Protein AF-A0A961A434-F1 (afdb_monomer_lite)

Radius of gyration: 31.8 Å; chains: 1; bounding box: 90×75×73 Å

Sequence (518 aa):
MNCKSRAICPYCRDNQSNSRDHIFPQFLCGKKTIATCDKCNNTFGSTFESEVASAFLPLIVFLSQSGYNHCKDLLYKHAFKVEESGIAYDLSTNMYAYPTKPYVERTKDHVKIVAANRKQARSIINNLESGVTHELQKHHLLAIASQPSLNSYSFTVGKSIRQLAIKMCIGMLANSDLSVISTSNTFTNELFNQAETSSVRQILEPVSALEFLLSPLSHFIYIEGNKKERRCFGIVGFFGGVISLYVPISYQFRKADFAILGELNLVTKTESFDSIIPLKLDEWQKEQPMEKMFEFTKKWGPRINSKVEQAFGASVLNLGINEPKHNEPISVPLVWSEYSVEFNVRLSLKLTGVIPPRIDVPLALQDWSIRNTKSKEQVHFIDDLVLQVNTVIPEYEKHKSYTFHPFRDSTEIELQVFSEHWLSISELEFSFTINKNKYLAFIIFQNPNSDMKLDGEMILEFILNNSIVIPAKRDPTWQQVSDDYVESLTGPVLEVEFSEMLPENLIISSITPLNHPT

pLDDT: mean 77.43, std 15.34, range [33.78, 98.5]

Secondary structure (DSSP, 8-state):
---PPPPBPTTTSSSB--EEEESS-GGGT---EEEE-HHHHHHHHTTHHHHHHHHHHHHHHHHGGGT---SS--EEEEEEE-TTT--EEEEETTS-EEESS-EEEE-SS-EEEE-SSHHHHHHHHHHHHTT--------------S----TT------HHHHHHHHHHHHHHHHHTT-GGG---HHHHHHHTT--SS---EEE-S--HHHHTTS-SSEEEEEEEEETTTTEEEEEEEETTTTEEEEEEEESS--S--EEEEEEEETTT--EEEEEE----PPP---PPPHHHHHHHHHHHHHHHHHHHHHHH----------S--S-PEEEEEEEEEEEEEEEEEEEEEE--SS--S-----SSGGG--EEETTT--B--HHHHHHHHHHHHGGG--TT-EEEE-TTTT---EEEEEETTEEEEEEEEEEEEEEEEEEEEEEEEEE-S-TT----HHHHHHHHHHTT----SS--TTSEEE-HHHHHT--S--EEEEE----GGG-EEEEEEE-----

Structure (mmCIF, N/CA/C/O backbone):
data_AF-A0A961A434-F1
#
_entry.id   AF-A0A961A434-F1
#
loop_
_atom_site.group_PDB
_atom_site.id
_atom_site.type_symbol
_atom_site.label_atom_id
_atom_site.label_alt_id
_atom_site.label_comp_id
_atom_site.label_asym_id
_atom_site.label_entity_id
_atom_site.label_seq_id
_atom_site.pdbx_PDB_ins_code
_atom_site.Cartn_x
_atom_site.Cartn_y
_atom_site.Cartn_z
_atom_site.occupancy
_atom_site.B_iso_or_equiv
_atom_site.auth_seq_id
_atom_site.auth_comp_id
_atom_site.auth_asym_id
_atom_site.auth_atom_id
_atom_site.pdbx_PDB_model_num
ATOM 1 N N . MET A 1 1 ? 23.917 -34.478 -8.166 1.00 37.62 1 MET A N 1
ATOM 2 C CA . MET A 1 1 ? 23.539 -33.273 -7.395 1.00 37.62 1 MET A CA 1
ATOM 3 C C . MET A 1 1 ? 24.290 -32.092 -7.991 1.00 37.62 1 MET A C 1
ATOM 5 O O . MET A 1 1 ? 25.481 -31.972 -7.757 1.00 37.62 1 MET A O 1
ATOM 9 N N . ASN A 1 2 ? 23.638 -31.288 -8.836 1.00 33.78 2 ASN A N 1
ATOM 10 C CA . ASN A 1 2 ? 24.269 -30.132 -9.481 1.00 33.78 2 ASN A CA 1
ATOM 11 C C . ASN A 1 2 ? 24.094 -28.894 -8.595 1.00 33.78 2 ASN A C 1
ATOM 13 O O . ASN A 1 2 ? 22.967 -28.435 -8.405 1.00 33.78 2 ASN A O 1
ATOM 17 N N . CYS A 1 3 ? 25.201 -28.354 -8.081 1.00 35.56 3 CYS A N 1
ATOM 18 C CA . CYS A 1 3 ? 25.262 -27.025 -7.471 1.00 35.56 3 CYS A CA 1
ATOM 19 C C . CYS A 1 3 ? 24.929 -25.961 -8.529 1.00 35.56 3 CYS A C 1
ATOM 21 O O . CYS A 1 3 ? 25.819 -25.413 -9.172 1.00 35.56 3 CYS A O 1
ATOM 23 N N . LYS A 1 4 ? 23.640 -25.664 -8.730 1.00 46.06 4 LYS A N 1
ATOM 24 C CA . LYS A 1 4 ? 23.237 -24.387 -9.330 1.00 46.06 4 LYS A CA 1
ATOM 25 C C . LYS A 1 4 ? 23.592 -23.301 -8.318 1.00 46.06 4 LYS A C 1
ATOM 27 O O . LYS A 1 4 ? 23.099 -23.349 -7.190 1.00 46.06 4 LYS A O 1
ATOM 32 N N . SER A 1 5 ? 24.453 -22.358 -8.693 1.00 47.84 5 SER A N 1
ATOM 33 C CA . SER A 1 5 ? 24.672 -21.144 -7.907 1.00 47.84 5 SER A CA 1
ATOM 34 C C . SER A 1 5 ? 23.309 -20.505 -7.618 1.00 47.84 5 SER A C 1
ATOM 36 O O . SER A 1 5 ? 22.525 -20.236 -8.530 1.00 47.84 5 SER A O 1
ATOM 38 N N . ARG A 1 6 ? 22.961 -20.354 -6.337 1.00 67.88 6 ARG A N 1
ATOM 39 C CA . ARG A 1 6 ? 21.698 -19.720 -5.945 1.00 67.88 6 ARG A CA 1
ATOM 40 C C . ARG A 1 6 ? 21.792 -18.238 -6.294 1.00 67.88 6 ARG A C 1
ATOM 42 O O . ARG A 1 6 ? 22.680 -17.554 -5.795 1.00 67.88 6 ARG A O 1
ATOM 49 N N . ALA A 1 7 ? 20.898 -17.761 -7.159 1.00 83.69 7 ALA A N 1
ATOM 50 C CA . ALA A 1 7 ? 20.806 -16.347 -7.508 1.00 83.69 7 ALA A CA 1
ATOM 51 C C . ALA A 1 7 ? 20.571 -15.493 -6.251 1.00 83.69 7 ALA A C 1
ATOM 53 O O . ALA A 1 7 ? 19.930 -15.939 -5.297 1.00 83.69 7 ALA A O 1
ATOM 54 N N . ILE A 1 8 ? 21.080 -14.265 -6.244 1.00 89.88 8 ILE A N 1
ATOM 55 C CA . ILE A 1 8 ? 20.869 -13.314 -5.148 1.00 89.88 8 ILE A CA 1
ATOM 56 C C . ILE A 1 8 ? 19.399 -12.861 -5.141 1.00 89.88 8 ILE A C 1
ATOM 58 O O . ILE A 1 8 ? 18.807 -12.659 -6.201 1.00 89.88 8 ILE A O 1
ATOM 62 N N . CYS A 1 9 ? 18.804 -12.721 -3.954 1.00 92.19 9 CYS A N 1
ATOM 63 C CA . CYS A 1 9 ? 17.423 -12.275 -3.775 1.00 92.19 9 CYS A CA 1
ATOM 64 C C . CYS A 1 9 ? 17.216 -10.879 -4.394 1.00 92.19 9 CYS A C 1
ATOM 66 O O . CYS A 1 9 ? 17.933 -9.949 -4.019 1.00 92.19 9 CYS A O 1
ATOM 68 N N . PRO A 1 10 ? 16.224 -10.681 -5.283 1.00 91.56 10 PRO A N 1
ATOM 69 C CA . PRO A 1 10 ? 16.037 -9.405 -5.971 1.00 91.56 10 PRO A CA 1
ATOM 70 C C . PRO A 1 10 ? 15.545 -8.276 -5.055 1.00 91.56 10 PRO A C 1
ATOM 72 O O . PRO A 1 10 ? 15.727 -7.113 -5.402 1.00 91.56 10 PRO A O 1
ATOM 75 N N . TYR A 1 11 ? 14.956 -8.605 -3.897 1.00 91.94 11 TYR A N 1
ATOM 76 C CA . TYR A 1 11 ? 14.432 -7.622 -2.945 1.00 91.94 11 TYR A CA 1
ATOM 77 C C . TYR A 1 11 ? 15.516 -7.008 -2.058 1.00 91.94 11 TYR A C 1
ATOM 79 O O . TYR A 1 11 ? 15.697 -5.798 -2.068 1.00 91.94 11 TYR A O 1
ATOM 87 N N . CYS A 1 12 ? 16.237 -7.831 -1.287 1.00 90.31 12 CYS A N 1
ATOM 88 C CA . CYS A 1 12 ? 17.273 -7.333 -0.374 1.00 90.31 12 CYS A CA 1
ATOM 89 C C . CYS A 1 12 ? 18.659 -7.268 -1.002 1.00 90.31 12 CYS A C 1
ATOM 91 O O . CYS A 1 12 ? 19.503 -6.556 -0.491 1.00 90.31 12 CYS A O 1
ATOM 93 N N . ARG A 1 13 ? 18.917 -8.026 -2.075 1.00 88.62 13 ARG A N 1
ATOM 94 C CA . ARG A 1 13 ? 20.224 -8.113 -2.748 1.00 88.62 13 ARG A CA 1
ATOM 95 C C . ARG A 1 13 ? 21.393 -8.625 -1.897 1.00 88.62 13 ARG A C 1
ATOM 97 O O . ARG A 1 13 ? 22.500 -8.735 -2.407 1.00 88.62 13 ARG A O 1
ATOM 104 N N . ASP A 1 14 ? 21.119 -9.048 -0.667 1.00 88.31 14 ASP A N 1
ATOM 105 C CA . ASP A 1 14 ? 22.146 -9.530 0.261 1.00 88.31 14 ASP A CA 1
ATOM 106 C C . ASP A 1 14 ? 22.143 -11.054 0.411 1.00 88.31 14 ASP A C 1
ATOM 108 O O . ASP A 1 14 ? 23.178 -11.689 0.595 1.00 88.31 14 ASP A O 1
ATOM 112 N N . ASN A 1 15 ? 20.959 -11.667 0.346 1.00 90.50 15 ASN A N 1
ATOM 113 C CA . ASN A 1 15 ? 20.774 -13.074 0.691 1.00 90.50 15 ASN A CA 1
ATOM 114 C C . ASN A 1 15 ? 20.600 -13.951 -0.549 1.00 90.50 15 ASN A C 1
ATOM 116 O O . ASN A 1 15 ? 20.040 -13.525 -1.559 1.00 90.50 15 ASN A O 1
ATOM 120 N N . GLN A 1 16 ? 21.013 -15.215 -0.451 1.00 93.25 16 GLN A N 1
ATOM 121 C CA . GLN A 1 16 ? 20.756 -16.204 -1.497 1.00 93.25 16 GLN A CA 1
ATOM 122 C C . GLN A 1 16 ? 19.262 -16.510 -1.619 1.00 93.25 16 GLN A C 1
ATOM 124 O O . GLN A 1 16 ? 18.545 -16.597 -0.622 1.00 93.25 16 GLN A O 1
ATOM 129 N N . SER A 1 17 ? 18.810 -16.740 -2.849 1.00 92.69 17 SER A N 1
ATOM 130 C CA . SER A 1 17 ? 17.437 -17.150 -3.114 1.00 92.69 17 SER A CA 1
ATOM 131 C C . SER A 1 17 ? 17.243 -18.623 -2.764 1.00 92.69 17 SER A C 1
ATOM 133 O O . SER A 1 17 ? 17.755 -19.515 -3.446 1.00 92.69 17 SER A O 1
ATOM 135 N N . ASN A 1 18 ? 16.523 -18.874 -1.677 1.00 94.12 18 ASN A N 1
ATOM 136 C CA . ASN A 1 18 ? 16.177 -20.199 -1.163 1.00 94.12 18 ASN A CA 1
ATOM 137 C C . ASN A 1 18 ? 14.655 -20.415 -1.021 1.00 94.12 18 ASN A C 1
ATOM 139 O O . ASN A 1 18 ? 14.234 -21.513 -0.671 1.00 94.12 18 ASN A O 1
ATOM 143 N N . SER A 1 19 ? 13.863 -19.402 -1.373 1.00 95.31 19 SER A N 1
ATOM 144 C CA . SER A 1 19 ? 12.404 -19.350 -1.343 1.00 95.31 19 SER A CA 1
ATOM 145 C C . SER A 1 19 ? 11.829 -19.006 -2.716 1.00 95.31 19 SER A C 1
ATOM 147 O O . SER A 1 19 ? 12.558 -18.730 -3.678 1.00 95.31 19 SER A O 1
ATOM 149 N N . ARG A 1 20 ? 10.498 -19.002 -2.804 1.00 95.94 20 ARG A N 1
ATOM 150 C CA . ARG A 1 20 ? 9.764 -18.470 -3.953 1.00 95.94 20 ARG A CA 1
ATOM 151 C C . ARG A 1 20 ? 8.654 -17.554 -3.476 1.00 95.94 20 ARG A C 1
ATOM 153 O O . ARG A 1 20 ? 7.864 -17.947 -2.623 1.00 95.94 20 ARG A O 1
ATOM 160 N N . ASP A 1 21 ? 8.583 -16.379 -4.076 1.00 97.06 21 ASP A N 1
ATOM 161 C CA . ASP A 1 21 ? 7.563 -15.378 -3.783 1.00 97.06 21 ASP A CA 1
ATOM 162 C C . ASP A 1 21 ? 6.763 -15.058 -5.049 1.00 97.06 21 ASP A C 1
ATOM 164 O O . ASP A 1 21 ? 7.298 -15.137 -6.158 1.00 97.06 21 ASP A O 1
ATOM 168 N N . HIS A 1 22 ? 5.480 -14.741 -4.899 1.00 98.06 22 HIS A N 1
ATOM 169 C CA . HIS A 1 22 ? 4.582 -14.486 -6.020 1.00 98.06 22 HIS A CA 1
ATOM 170 C C . HIS A 1 22 ? 4.715 -13.041 -6.518 1.00 98.06 22 HIS A C 1
ATOM 172 O O . HIS A 1 22 ? 4.769 -12.107 -5.714 1.00 98.06 22 HIS A O 1
ATOM 178 N N . ILE A 1 23 ? 4.734 -12.855 -7.844 1.00 97.44 23 ILE A N 1
ATOM 179 C CA . ILE A 1 23 ? 4.788 -11.521 -8.467 1.00 97.44 23 ILE A CA 1
ATOM 180 C C . ILE A 1 23 ? 3.492 -10.773 -8.158 1.00 97.44 23 ILE A C 1
ATOM 182 O O . ILE A 1 23 ? 3.529 -9.739 -7.501 1.00 97.44 23 ILE A O 1
ATOM 186 N N . PHE A 1 24 ? 2.352 -11.338 -8.563 1.00 98.31 24 PHE A N 1
ATOM 187 C CA . PHE A 1 24 ? 1.058 -10.982 -7.995 1.00 98.31 24 PHE A CA 1
ATOM 188 C C . PHE A 1 24 ? 0.881 -11.760 -6.689 1.00 98.31 24 PHE A C 1
ATOM 190 O O . PHE A 1 24 ? 0.978 -12.985 -6.716 1.00 98.31 24 PHE A O 1
ATOM 197 N N . PRO A 1 25 ? 0.630 -11.108 -5.545 1.00 97.12 25 PRO A N 1
ATOM 198 C CA . PRO A 1 25 ? 0.437 -11.800 -4.277 1.00 97.12 25 PRO A CA 1
ATOM 199 C C . PRO A 1 25 ? -0.603 -12.920 -4.348 1.00 97.12 25 PRO A C 1
ATOM 201 O O . PRO A 1 25 ? -1.624 -12.814 -5.032 1.00 97.12 25 PRO A O 1
ATOM 204 N N . GLN A 1 26 ? -0.392 -13.985 -3.573 1.00 95.25 26 GLN A N 1
ATOM 205 C CA . GLN A 1 26 ? -1.290 -15.142 -3.591 1.00 95.25 26 GLN A CA 1
ATOM 206 C C . GLN A 1 26 ? -2.725 -14.780 -3.162 1.00 95.25 26 GLN A C 1
ATOM 208 O O . GLN A 1 26 ? -3.678 -15.389 -3.643 1.00 95.25 26 GLN A O 1
ATOM 213 N N . PHE A 1 27 ? -2.899 -13.785 -2.282 1.00 94.75 27 PHE A N 1
ATOM 214 C CA . PHE A 1 27 ? -4.226 -13.305 -1.872 1.00 94.75 27 PHE A CA 1
ATOM 215 C C . PHE A 1 27 ? -4.978 -12.568 -2.993 1.00 94.75 27 PHE A C 1
ATOM 217 O O . PHE A 1 27 ? -6.188 -12.410 -2.901 1.00 94.75 27 PHE A O 1
ATOM 224 N N . LEU A 1 28 ? -4.289 -12.152 -4.062 1.00 95.88 28 LEU A N 1
ATOM 225 C CA . LEU A 1 28 ? -4.905 -11.649 -5.295 1.00 95.88 28 LEU A CA 1
ATOM 226 C C . LEU A 1 28 ? -5.168 -12.763 -6.315 1.00 95.88 28 LEU A C 1
ATOM 228 O O . LEU A 1 28 ? -5.638 -12.479 -7.409 1.00 95.88 28 LEU A O 1
ATOM 232 N N . CYS A 1 29 ? -4.885 -14.022 -5.963 1.00 95.88 29 CYS A N 1
ATOM 233 C CA . CYS A 1 29 ? -4.896 -15.196 -6.840 1.00 95.88 29 CYS A CA 1
ATOM 234 C C . CYS A 1 29 ? -3.706 -15.334 -7.786 1.00 95.88 29 CYS A C 1
ATOM 236 O O . CYS A 1 29 ? -3.794 -16.087 -8.762 1.00 95.88 29 CYS A O 1
ATOM 238 N N . GLY A 1 30 ? -2.591 -14.672 -7.475 1.00 97.25 30 GLY A N 1
ATOM 239 C CA . GLY A 1 30 ? -1.387 -14.826 -8.269 1.00 97.25 30 GLY A CA 1
ATOM 240 C C . GLY A 1 30 ? -0.755 -16.217 -8.159 1.00 97.25 30 GLY A C 1
ATOM 241 O O . GLY A 1 30 ? -0.869 -16.890 -7.129 1.00 97.25 30 GLY A O 1
ATOM 242 N N . LYS A 1 31 ? -0.098 -16.666 -9.233 1.00 97.19 31 LYS A N 1
ATOM 243 C CA . LYS A 1 31 ? 0.483 -18.017 -9.375 1.00 97.19 31 LYS A CA 1
ATOM 244 C C . LYS A 1 31 ? 1.958 -17.982 -9.754 1.00 97.19 31 LYS A C 1
ATOM 246 O O . LYS A 1 31 ? 2.723 -18.846 -9.322 1.00 97.19 31 LYS A O 1
ATOM 251 N N . LYS A 1 32 ? 2.377 -17.021 -10.573 1.00 97.81 32 LYS A N 1
ATOM 252 C CA . LYS A 1 32 ? 3.754 -16.894 -11.038 1.00 97.81 32 LYS A CA 1
ATOM 253 C C . LYS A 1 32 ? 4.648 -16.428 -9.899 1.00 97.81 32 LYS A C 1
ATOM 255 O O . LYS A 1 32 ? 4.408 -15.397 -9.273 1.00 97.81 32 LYS A O 1
ATOM 260 N N . THR A 1 33 ? 5.721 -17.181 -9.678 1.00 97.44 33 THR A N 1
ATOM 261 C CA . THR A 1 33 ? 6.705 -16.896 -8.634 1.00 97.44 33 THR A CA 1
ATOM 262 C C . THR A 1 33 ? 8.081 -16.569 -9.195 1.00 97.44 33 THR A C 1
ATOM 264 O O . THR A 1 33 ? 8.478 -17.132 -10.217 1.00 97.44 33 THR A O 1
ATOM 267 N N . ILE A 1 34 ? 8.844 -15.777 -8.450 1.00 95.38 34 ILE A N 1
ATOM 268 C CA . ILE A 1 34 ? 10.279 -15.540 -8.642 1.00 95.38 34 ILE A CA 1
ATOM 269 C C . ILE A 1 34 ? 11.091 -16.137 -7.486 1.00 95.38 34 ILE A C 1
ATOM 271 O O . ILE A 1 34 ? 10.560 -16.392 -6.405 1.00 95.38 34 ILE A O 1
ATOM 275 N N . ALA A 1 35 ? 12.383 -16.380 -7.712 1.00 95.12 35 ALA A N 1
ATOM 276 C CA . ALA A 1 35 ? 13.293 -16.858 -6.672 1.00 95.12 35 ALA A CA 1
ATOM 277 C C . ALA A 1 35 ? 13.680 -15.710 -5.724 1.00 95.12 35 ALA A C 1
ATOM 279 O O . ALA A 1 35 ? 14.086 -14.640 -6.178 1.00 95.12 35 ALA A O 1
ATOM 280 N N . THR A 1 36 ? 13.545 -15.929 -4.415 1.00 94.62 36 THR A N 1
ATOM 281 C CA . THR A 1 36 ? 13.765 -14.915 -3.365 1.00 94.62 36 THR A CA 1
ATOM 282 C C . THR A 1 36 ? 14.354 -15.561 -2.114 1.00 94.62 36 THR A C 1
ATOM 284 O O . THR A 1 36 ? 14.464 -16.785 -2.048 1.00 94.62 36 THR A O 1
ATOM 287 N N . CYS A 1 37 ? 14.784 -14.783 -1.119 1.00 95.69 37 CYS A N 1
ATOM 288 C CA . CYS A 1 37 ? 15.187 -15.352 0.170 1.00 95.69 37 CYS A CA 1
ATOM 289 C C . CYS A 1 37 ? 13.987 -15.513 1.117 1.00 95.69 37 CYS A C 1
ATOM 291 O O . CYS A 1 37 ? 13.054 -14.707 1.090 1.00 95.69 37 CYS A O 1
ATOM 293 N N . ASP A 1 38 ? 14.044 -16.518 1.996 1.00 95.94 38 ASP A N 1
ATOM 294 C CA . ASP A 1 38 ? 12.977 -16.809 2.967 1.00 95.94 38 ASP A CA 1
ATOM 295 C C . ASP A 1 38 ? 12.696 -15.621 3.889 1.00 95.94 38 ASP A C 1
ATOM 297 O O . ASP A 1 38 ? 11.545 -15.359 4.221 1.00 95.94 38 ASP A O 1
ATOM 301 N N . LYS A 1 39 ? 13.739 -14.868 4.273 1.00 95.56 39 LYS A N 1
ATOM 302 C CA . LYS A 1 39 ? 13.598 -13.689 5.137 1.00 95.56 39 LYS A CA 1
ATOM 303 C C . LYS A 1 39 ? 12.648 -12.663 4.518 1.00 95.56 39 LYS A C 1
ATOM 305 O O . LYS A 1 39 ? 11.687 -12.276 5.166 1.00 95.56 39 LYS A O 1
ATOM 310 N N . CYS A 1 40 ? 12.890 -12.249 3.272 1.00 95.19 40 CYS A N 1
ATOM 311 C CA . CYS A 1 40 ? 12.034 -11.270 2.598 1.00 95.19 40 CYS A CA 1
ATOM 312 C C . CYS A 1 40 ? 10.620 -11.813 2.392 1.00 95.19 40 CYS A C 1
ATOM 314 O O . CYS A 1 40 ? 9.665 -11.131 2.744 1.00 95.19 40 CYS A O 1
ATOM 316 N N . ASN A 1 41 ? 10.500 -13.046 1.887 1.00 95.88 41 ASN A N 1
ATOM 317 C CA . ASN A 1 41 ? 9.207 -13.679 1.622 1.00 95.88 41 ASN A CA 1
ATOM 318 C C . ASN A 1 41 ? 8.328 -13.725 2.887 1.00 95.88 41 ASN A C 1
ATOM 320 O O . ASN A 1 41 ? 7.194 -13.251 2.889 1.00 95.88 41 ASN A O 1
ATOM 324 N N . ASN A 1 42 ? 8.892 -14.205 4.000 1.00 94.69 42 ASN A N 1
ATOM 325 C CA . ASN A 1 42 ? 8.178 -14.293 5.271 1.00 94.69 42 ASN A CA 1
ATOM 326 C C . ASN A 1 42 ? 7.837 -12.911 5.835 1.00 94.69 42 ASN A C 1
ATOM 328 O O . ASN A 1 42 ? 6.703 -12.699 6.258 1.00 94.69 42 ASN A O 1
ATOM 332 N N . THR A 1 43 ? 8.789 -11.969 5.826 1.00 95.12 43 THR A N 1
ATOM 333 C CA . THR A 1 43 ? 8.556 -10.611 6.335 1.00 95.12 43 THR A CA 1
ATOM 334 C C . THR A 1 43 ? 7.445 -9.911 5.563 1.00 95.12 43 THR A C 1
ATOM 336 O O . THR A 1 43 ? 6.577 -9.311 6.186 1.00 95.12 43 THR A O 1
ATOM 339 N N . PHE A 1 44 ? 7.429 -9.987 4.232 1.00 95.81 44 PHE A N 1
ATOM 340 C CA . PHE A 1 44 ? 6.401 -9.324 3.423 1.00 95.81 44 PHE A CA 1
ATOM 341 C C . PHE A 1 44 ? 5.018 -9.916 3.691 1.00 95.81 44 PHE A C 1
ATOM 343 O O . PHE A 1 44 ? 4.082 -9.171 3.991 1.00 95.81 44 PHE A O 1
ATOM 350 N N . GLY A 1 45 ? 4.923 -11.250 3.697 1.00 92.38 45 GLY A N 1
ATOM 351 C CA . GLY A 1 45 ? 3.690 -11.974 3.999 1.00 92.38 45 GLY A CA 1
ATOM 352 C C . GLY A 1 45 ? 3.108 -11.643 5.378 1.00 92.38 45 GLY A C 1
ATOM 353 O O . GLY A 1 45 ? 1.898 -11.474 5.505 1.00 92.38 45 GLY A O 1
ATOM 354 N N . SER A 1 46 ? 3.954 -11.512 6.408 1.00 92.44 46 SER A N 1
ATOM 355 C CA . SER A 1 46 ? 3.526 -11.212 7.784 1.00 92.44 46 SER A CA 1
ATOM 356 C C . SER A 1 46 ? 3.360 -9.721 8.093 1.00 92.44 46 SER A C 1
ATOM 358 O O . SER A 1 46 ? 3.034 -9.384 9.228 1.00 92.44 46 SER A O 1
ATOM 360 N N . THR A 1 47 ? 3.651 -8.830 7.142 1.00 93.50 47 THR A N 1
ATOM 361 C CA . THR A 1 47 ? 3.547 -7.374 7.324 1.00 93.50 47 THR A CA 1
ATOM 362 C C . THR A 1 47 ? 2.569 -6.792 6.307 1.00 93.50 47 THR A C 1
ATOM 364 O O . THR A 1 47 ? 1.372 -7.087 6.368 1.00 93.50 47 THR A O 1
ATOM 367 N N . PHE A 1 48 ? 3.056 -6.011 5.342 1.00 94.56 48 PHE A N 1
ATOM 368 C CA . PHE A 1 48 ? 2.223 -5.217 4.452 1.00 94.56 48 PHE A CA 1
ATOM 369 C C . PHE A 1 48 ? 1.302 -6.059 3.561 1.00 94.56 48 PHE A C 1
ATOM 371 O O . PHE A 1 48 ? 0.215 -5.595 3.230 1.00 94.56 48 PHE A O 1
ATOM 378 N N . GLU A 1 49 ? 1.666 -7.293 3.185 1.00 96.31 49 GLU A N 1
ATOM 379 C CA . GLU A 1 49 ? 0.756 -8.131 2.392 1.00 96.31 49 GLU A CA 1
ATOM 380 C C . GLU A 1 49 ? -0.478 -8.546 3.189 1.00 96.31 49 GLU A C 1
ATOM 382 O O . GLU A 1 49 ? -1.582 -8.521 2.649 1.00 96.31 49 GLU A O 1
ATOM 387 N N . SER A 1 50 ? -0.313 -8.890 4.470 1.00 94.06 50 SER A N 1
ATOM 388 C CA . SER A 1 50 ? -1.439 -9.258 5.334 1.00 94.06 50 SER A CA 1
ATOM 389 C C . SER A 1 50 ? -2.380 -8.075 5.587 1.00 94.06 50 SER A C 1
ATOM 391 O O . SER A 1 50 ? -3.604 -8.238 5.583 1.00 94.06 50 SER A O 1
ATOM 393 N N . GLU A 1 51 ? -1.819 -6.871 5.727 1.00 93.88 51 GLU A N 1
ATOM 394 C CA . GLU A 1 51 ? -2.579 -5.629 5.873 1.00 93.88 51 GLU A CA 1
ATOM 395 C C . GLU A 1 51 ? -3.358 -5.299 4.597 1.00 93.88 51 GLU A C 1
ATOM 397 O O . GLU A 1 51 ? -4.562 -5.048 4.663 1.00 93.88 51 GLU A O 1
ATOM 402 N N . VAL A 1 52 ? -2.719 -5.367 3.422 1.00 95.12 52 VAL A N 1
ATOM 403 C CA . VAL A 1 52 ? -3.404 -5.104 2.145 1.00 95.12 52 VAL A CA 1
ATOM 404 C C . VAL A 1 52 ? -4.451 -6.177 1.847 1.00 95.12 52 VAL A C 1
ATOM 406 O O . VAL A 1 52 ? -5.551 -5.843 1.410 1.00 95.12 52 VAL A O 1
ATOM 409 N N . ALA A 1 53 ? -4.166 -7.451 2.132 1.00 94.81 53 ALA A N 1
ATOM 410 C CA . ALA A 1 53 ? -5.144 -8.528 1.998 1.00 94.81 53 ALA A CA 1
ATOM 411 C C . ALA A 1 53 ? -6.387 -8.269 2.862 1.00 94.81 53 ALA A C 1
ATOM 413 O O . ALA A 1 53 ? -7.510 -8.443 2.392 1.00 94.81 53 ALA A O 1
ATOM 414 N N . SER A 1 54 ? -6.193 -7.797 4.096 1.00 91.25 54 SER A N 1
ATOM 415 C CA . SER A 1 54 ? -7.286 -7.429 5.002 1.00 91.25 54 SER A CA 1
ATOM 416 C C . SER A 1 54 ? -8.064 -6.210 4.497 1.00 91.25 54 SER A C 1
ATOM 418 O O . SER A 1 54 ? -9.291 -6.204 4.560 1.00 91.25 54 SER A O 1
ATOM 420 N N . ALA A 1 55 ? -7.375 -5.210 3.940 1.00 90.12 55 ALA A N 1
ATOM 421 C CA . ALA A 1 55 ? -8.003 -4.020 3.370 1.00 90.12 55 ALA A CA 1
ATOM 422 C C . ALA A 1 55 ? -8.832 -4.333 2.111 1.00 90.12 55 ALA A C 1
ATOM 424 O O . ALA A 1 55 ? -9.895 -3.748 1.916 1.00 90.12 55 ALA A O 1
ATOM 425 N N . PHE A 1 56 ? -8.383 -5.261 1.262 1.00 92.62 56 PHE A N 1
ATOM 426 C CA . PHE A 1 56 ? -9.103 -5.676 0.050 1.00 92.62 56 PHE A CA 1
ATOM 427 C C . PHE A 1 56 ? -10.178 -6.736 0.296 1.00 92.62 56 PHE A C 1
ATOM 429 O O . PHE A 1 56 ? -11.058 -6.903 -0.548 1.00 92.62 56 PHE A O 1
ATOM 436 N N . LEU A 1 57 ? -10.143 -7.438 1.431 1.00 91.81 57 LEU A N 1
ATOM 437 C CA . LEU A 1 57 ? -11.071 -8.524 1.745 1.00 91.81 57 LEU A CA 1
ATOM 438 C C . LEU A 1 57 ? -12.556 -8.147 1.562 1.00 91.81 57 LEU A C 1
ATOM 440 O O . LEU A 1 57 ? -13.254 -8.927 0.907 1.00 91.81 57 LEU A O 1
ATOM 444 N N . PRO A 1 58 ? -13.059 -6.993 2.058 1.00 88.25 58 PRO A N 1
ATOM 445 C CA . PRO A 1 58 ? -14.450 -6.606 1.834 1.00 88.25 58 PRO A CA 1
ATOM 446 C C . PRO A 1 58 ? -14.767 -6.515 0.341 1.00 88.25 58 PRO A C 1
ATOM 448 O O . PRO A 1 58 ? -15.690 -7.167 -0.134 1.00 88.25 58 PRO A O 1
ATOM 451 N N . LEU A 1 59 ? -13.948 -5.803 -0.434 1.00 87.62 59 LEU A N 1
ATOM 452 C CA . LEU A 1 59 ? -14.156 -5.658 -1.872 1.00 87.62 59 LEU A CA 1
ATOM 453 C C . LEU A 1 59 ? -14.139 -7.009 -2.604 1.00 87.62 59 LEU A C 1
ATOM 455 O O . LEU A 1 59 ? -15.012 -7.268 -3.424 1.00 87.62 59 LEU A O 1
ATOM 459 N N . ILE A 1 60 ? -13.194 -7.896 -2.283 1.00 90.44 60 ILE A N 1
ATOM 460 C CA . ILE A 1 60 ? -13.083 -9.236 -2.885 1.00 90.44 60 ILE A CA 1
ATOM 461 C C . ILE A 1 60 ? -14.338 -10.080 -2.611 1.00 90.44 60 ILE A C 1
ATOM 463 O O . ILE A 1 60 ? -14.877 -10.720 -3.518 1.00 90.44 60 ILE A O 1
ATOM 467 N N . VAL A 1 61 ? -14.825 -10.076 -1.368 1.00 86.00 61 VAL A N 1
ATOM 468 C CA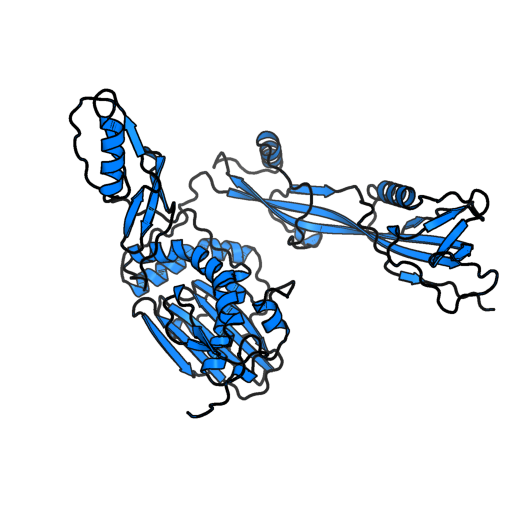 . VAL A 1 61 ? -16.044 -10.804 -0.981 1.00 86.00 61 VAL A CA 1
ATOM 469 C C . VAL A 1 61 ? -17.259 -10.231 -1.706 1.00 86.00 61 VAL A C 1
ATOM 471 O O . VAL A 1 61 ? -18.074 -10.987 -2.226 1.00 86.00 61 VAL A O 1
ATOM 474 N N . PHE A 1 62 ? -17.355 -8.910 -1.827 1.00 81.06 62 PHE A N 1
ATOM 475 C CA . PHE A 1 62 ? -18.463 -8.269 -2.529 1.00 81.06 62 PHE A CA 1
ATOM 476 C C . PHE A 1 62 ? -18.417 -8.443 -4.046 1.00 81.06 62 PHE A C 1
ATOM 478 O O . PHE A 1 62 ? -19.457 -8.638 -4.662 1.00 81.06 62 PHE A O 1
ATOM 485 N N . LEU A 1 63 ? -17.242 -8.481 -4.671 1.00 83.38 63 LEU A N 1
ATOM 486 C CA . LEU A 1 63 ? -17.143 -8.844 -6.088 1.00 83.38 63 LEU A CA 1
ATOM 487 C C . LEU A 1 63 ? -17.790 -10.214 -6.355 1.00 83.38 63 LEU A C 1
ATOM 489 O O . LEU A 1 63 ? -18.345 -10.433 -7.433 1.00 83.38 63 LEU A O 1
ATOM 493 N N . SER A 1 64 ? -17.796 -11.109 -5.359 1.00 81.12 64 SER A N 1
ATOM 494 C CA . SER A 1 64 ? -18.419 -12.432 -5.481 1.00 81.12 64 SER A CA 1
ATOM 495 C C . SER A 1 64 ? -19.936 -12.382 -5.685 1.00 81.12 64 SER A C 1
ATOM 497 O O . SER A 1 64 ? -20.490 -13.284 -6.312 1.00 81.12 64 SER A O 1
ATOM 499 N N . GLN A 1 65 ? -20.606 -11.292 -5.284 1.00 75.12 65 GLN A N 1
ATOM 500 C CA . GLN A 1 65 ? -22.030 -11.080 -5.583 1.00 75.12 65 GLN A CA 1
ATOM 501 C C . GLN A 1 65 ? -22.292 -10.928 -7.090 1.00 75.12 65 GLN A C 1
ATOM 503 O O . GLN A 1 65 ? -23.374 -11.257 -7.566 1.00 75.12 65 GLN A O 1
ATOM 508 N N . SER A 1 66 ? -21.306 -10.433 -7.844 1.00 74.88 66 SER A N 1
ATOM 509 C CA . SER A 1 66 ? -21.385 -10.228 -9.298 1.00 74.88 66 SER A CA 1
ATOM 510 C C . SER A 1 66 ? -20.862 -11.406 -10.116 1.00 74.88 66 SER A C 1
ATOM 512 O O . SER A 1 66 ? -20.668 -11.279 -11.320 1.00 74.88 66 SER A O 1
ATOM 514 N N . GLY A 1 67 ? -20.616 -12.552 -9.478 1.00 75.38 67 GLY A N 1
ATOM 515 C CA . GLY A 1 67 ? -20.112 -13.750 -10.151 1.00 75.38 67 GLY A CA 1
ATOM 516 C C . GLY A 1 67 ? -18.588 -13.880 -10.167 1.00 75.38 67 GLY A C 1
ATOM 517 O O . GLY A 1 67 ? -18.068 -14.831 -10.755 1.00 75.38 67 GLY A O 1
ATOM 518 N N . TYR A 1 68 ? -17.850 -12.987 -9.496 1.00 83.00 68 TYR A N 1
ATOM 519 C CA . TYR A 1 68 ? -16.422 -13.201 -9.277 1.00 83.00 68 TYR A CA 1
ATOM 520 C C . TYR A 1 68 ? -16.194 -14.378 -8.322 1.00 83.00 68 TYR A C 1
ATOM 522 O O . TYR A 1 68 ? -16.512 -14.328 -7.141 1.00 83.00 68 TYR A O 1
ATOM 530 N N . ASN A 1 69 ? -15.558 -15.435 -8.808 1.00 82.75 69 ASN A N 1
ATOM 531 C CA . ASN A 1 69 ? -15.188 -16.557 -7.956 1.00 82.75 69 ASN A CA 1
ATOM 532 C C . ASN A 1 69 ? -13.752 -16.369 -7.472 1.00 82.75 69 ASN A C 1
ATOM 534 O O . ASN A 1 69 ? -12.825 -16.620 -8.242 1.00 82.75 69 ASN A O 1
ATOM 538 N N . HIS A 1 70 ? -13.531 -15.988 -6.215 1.00 88.75 70 HIS A N 1
ATOM 539 C CA . HIS A 1 70 ? -12.169 -15.901 -5.678 1.00 88.75 70 HIS A CA 1
ATOM 540 C C . HIS A 1 70 ? -11.449 -17.270 -5.721 1.00 88.75 70 HIS A C 1
ATOM 542 O O . HIS A 1 70 ? -12.066 -18.329 -5.841 1.00 88.75 70 HIS A O 1
ATOM 548 N N . CYS A 1 71 ? -10.115 -17.283 -5.691 1.00 87.44 71 CYS A N 1
ATOM 549 C CA . CYS A 1 71 ? -9.324 -18.528 -5.714 1.00 87.44 71 CYS A CA 1
ATOM 550 C C . CYS A 1 71 ? -9.307 -19.277 -4.376 1.00 87.44 71 CYS A C 1
ATOM 552 O O . CYS A 1 71 ? -8.857 -20.422 -4.328 1.00 87.44 71 CYS A O 1
ATOM 554 N N . LYS A 1 72 ? -9.750 -18.630 -3.300 1.00 87.50 72 LYS A N 1
ATOM 555 C CA . LYS A 1 72 ? -9.866 -19.192 -1.956 1.00 87.50 72 LYS A CA 1
ATOM 556 C C . LYS A 1 72 ? -11.216 -18.800 -1.370 1.00 87.50 72 LYS A C 1
ATOM 558 O O . LYS A 1 72 ? -11.745 -17.742 -1.701 1.00 87.50 72 LYS A O 1
ATOM 563 N N . ASP A 1 73 ? -11.726 -19.616 -0.459 1.00 86.12 73 ASP A N 1
ATOM 564 C CA . ASP A 1 73 ? -12.864 -19.214 0.359 1.00 86.12 73 ASP A CA 1
ATOM 565 C C . ASP A 1 73 ? -12.398 -18.188 1.392 1.00 86.12 73 ASP A C 1
ATOM 567 O O . ASP A 1 73 ? -11.557 -18.490 2.244 1.00 86.12 73 ASP A O 1
ATOM 571 N N . LEU A 1 74 ? -12.926 -16.967 1.307 1.00 89.50 74 LEU A N 1
ATOM 572 C CA . LEU A 1 74 ? -12.646 -15.905 2.272 1.00 89.50 74 LEU A CA 1
ATOM 573 C C . LEU A 1 74 ? -13.893 -15.589 3.093 1.00 89.50 74 LEU A C 1
ATOM 575 O O . LEU A 1 74 ? -15.016 -15.778 2.628 1.00 89.50 74 LEU A O 1
ATOM 579 N N . LEU A 1 75 ? -13.681 -15.084 4.309 1.00 87.12 75 LEU A N 1
ATOM 580 C CA . LEU A 1 75 ? -14.740 -14.702 5.240 1.00 87.12 75 LEU A CA 1
ATOM 581 C C . LEU A 1 75 ? -14.510 -13.269 5.727 1.00 87.12 75 LEU A C 1
ATOM 583 O O . LEU A 1 75 ? -13.598 -13.018 6.517 1.00 87.12 75 LEU A O 1
ATOM 587 N N . TYR A 1 76 ? -15.351 -12.340 5.282 1.00 88.81 76 TYR A N 1
ATOM 588 C CA . TYR A 1 76 ? -15.404 -10.981 5.800 1.00 88.81 76 TYR A CA 1
ATOM 589 C C . TYR A 1 76 ? -16.196 -10.964 7.110 1.00 88.81 76 TYR A C 1
ATOM 591 O O . TYR A 1 76 ? -17.409 -11.162 7.123 1.00 88.81 76 TYR A O 1
ATOM 599 N N . LYS A 1 77 ? -15.496 -10.769 8.227 1.00 86.88 77 LYS A N 1
ATOM 600 C CA . LYS A 1 77 ? -16.109 -10.736 9.559 1.00 86.88 77 LYS A CA 1
ATOM 601 C C . LYS A 1 77 ? -16.857 -9.431 9.797 1.00 86.88 77 LYS A C 1
ATOM 603 O O . LYS A 1 77 ? -16.376 -8.380 9.384 1.00 86.88 77 LYS A O 1
ATOM 608 N N . HIS A 1 78 ? -17.970 -9.500 10.525 1.00 84.44 78 HIS A N 1
ATOM 609 C CA . HIS A 1 78 ? -18.816 -8.345 10.844 1.00 84.44 78 HIS A CA 1
ATOM 610 C C . HIS A 1 78 ? -19.210 -7.531 9.596 1.00 84.44 78 HIS A C 1
ATOM 612 O O . HIS A 1 78 ? -19.267 -6.306 9.640 1.00 84.44 78 HIS A O 1
ATOM 618 N N . ALA A 1 79 ? -19.459 -8.218 8.481 1.00 79.44 79 ALA A N 1
ATOM 619 C CA . ALA A 1 79 ? -19.713 -7.626 7.177 1.00 79.44 79 ALA A CA 1
ATOM 620 C C . ALA A 1 79 ? -20.923 -6.684 7.155 1.00 79.44 79 ALA A C 1
ATOM 622 O O . ALA A 1 79 ? -20.905 -5.681 6.449 1.00 79.44 79 ALA A O 1
ATOM 623 N N . PHE A 1 80 ? -21.980 -7.007 7.902 1.00 76.00 80 PHE A N 1
ATOM 624 C CA . PHE A 1 80 ? -23.154 -6.146 8.031 1.00 76.00 80 PHE A CA 1
ATOM 625 C C . PHE A 1 80 ? -23.933 -6.439 9.313 1.00 76.00 80 PHE A C 1
ATOM 627 O O . PHE A 1 80 ? -23.751 -7.476 9.956 1.00 76.00 80 PHE A O 1
ATOM 634 N N . LYS A 1 81 ? -24.825 -5.516 9.676 1.00 81.38 81 LYS A N 1
ATOM 635 C CA . LYS A 1 81 ? -25.754 -5.641 10.799 1.00 81.38 81 LYS A CA 1
ATOM 636 C C . LYS A 1 81 ? -27.172 -5.440 10.278 1.00 81.38 81 LYS A C 1
ATOM 638 O O . LYS A 1 81 ? -27.423 -4.473 9.570 1.00 81.38 81 LYS A O 1
ATOM 643 N N . VAL A 1 82 ? -28.079 -6.354 10.604 1.00 73.06 82 VAL A N 1
ATOM 644 C CA . VAL A 1 82 ? -29.502 -6.227 10.248 1.00 73.06 82 VAL A CA 1
ATOM 645 C C . VAL A 1 82 ? -30.139 -5.227 11.209 1.00 73.06 82 VAL A C 1
ATOM 647 O O . VAL A 1 82 ? -30.117 -5.476 12.414 1.00 73.06 82 VAL A O 1
ATOM 650 N N . GLU A 1 83 ? -30.666 -4.108 10.710 1.00 71.94 83 GLU A N 1
ATOM 651 C CA . GLU A 1 83 ? -31.160 -2.998 11.543 1.00 71.94 83 GLU A CA 1
ATOM 652 C C . GLU A 1 83 ? -32.290 -3.434 12.481 1.00 71.94 83 GLU A C 1
ATOM 654 O O . GLU A 1 83 ? -32.232 -3.146 13.675 1.00 71.94 83 GLU A O 1
ATOM 659 N N . GLU A 1 84 ? -33.251 -4.219 11.988 1.00 72.44 84 GLU A N 1
ATOM 660 C CA . GLU A 1 84 ? -34.434 -4.622 12.757 1.00 72.44 84 GLU A CA 1
ATOM 661 C C . GLU A 1 84 ? -34.090 -5.539 13.935 1.00 72.44 84 GLU A C 1
ATOM 663 O O . GLU A 1 84 ? -34.756 -5.518 14.965 1.00 72.44 84 GLU A O 1
ATOM 668 N N . SER A 1 85 ? -33.055 -6.373 13.786 1.00 70.25 85 SER A N 1
ATOM 669 C CA . SER A 1 85 ? -32.664 -7.365 14.802 1.00 70.25 85 SER A CA 1
ATOM 670 C C . SER A 1 85 ? -31.400 -6.994 15.574 1.00 70.25 85 SER A C 1
ATOM 672 O O . SER A 1 85 ? -31.079 -7.608 16.590 1.00 70.25 85 SER A O 1
ATOM 674 N N . GLY A 1 86 ? -30.631 -6.035 15.069 1.00 78.06 86 GLY A N 1
ATOM 675 C CA . GLY A 1 86 ? -29.308 -5.686 15.563 1.00 78.06 86 GLY A CA 1
ATOM 676 C C . GLY A 1 86 ? -28.249 -6.794 15.436 1.00 78.06 86 GLY A C 1
ATOM 677 O O . GLY A 1 86 ? -27.161 -6.649 15.997 1.00 78.06 86 GLY A O 1
ATOM 678 N N . ILE A 1 87 ? -28.521 -7.894 14.728 1.00 77.44 87 ILE A N 1
ATOM 679 C CA . ILE A 1 87 ? -27.594 -9.029 14.615 1.00 77.44 87 ILE A CA 1
ATOM 680 C C . ILE A 1 87 ? -26.521 -8.718 13.567 1.00 77.44 87 ILE A C 1
ATOM 682 O O . ILE A 1 87 ? -26.840 -8.353 12.435 1.00 77.44 87 ILE A O 1
ATOM 686 N N . ALA A 1 88 ? -25.253 -8.894 13.946 1.00 83.00 88 ALA A N 1
ATOM 687 C CA . ALA A 1 88 ? -24.110 -8.795 13.042 1.00 83.00 88 ALA A CA 1
ATOM 688 C C . ALA A 1 88 ? -23.837 -10.132 12.338 1.00 83.00 88 ALA A C 1
ATOM 690 O O . ALA A 1 88 ? -23.935 -11.194 12.962 1.00 83.00 88 ALA A O 1
ATOM 691 N N . TYR A 1 89 ? -23.460 -10.066 11.063 1.00 80.19 89 TYR A N 1
ATOM 692 C CA . TYR A 1 89 ? -23.177 -11.217 10.213 1.00 80.19 89 TYR A CA 1
ATOM 693 C C . TYR A 1 89 ? -21.795 -11.119 9.570 1.00 80.19 89 TYR A C 1
ATOM 695 O O . TYR A 1 89 ? -21.382 -10.056 9.118 1.00 80.19 89 TYR A O 1
ATOM 703 N N . ASP A 1 90 ? -21.115 -12.255 9.480 1.00 85.06 90 ASP A N 1
ATOM 704 C CA . ASP A 1 90 ? -19.954 -12.493 8.635 1.00 85.06 90 ASP A CA 1
ATOM 705 C C . ASP A 1 90 ? -20.425 -12.924 7.238 1.00 85.06 90 ASP A C 1
ATOM 707 O O . ASP A 1 90 ? -21.438 -13.616 7.111 1.00 85.06 90 ASP A O 1
ATOM 711 N N . LEU A 1 91 ? -19.683 -12.567 6.191 1.00 82.19 91 LEU A N 1
ATOM 712 C CA . LEU A 1 91 ? -20.021 -12.876 4.801 1.00 82.19 91 LEU A CA 1
ATOM 713 C C . LEU A 1 91 ? -18.880 -13.626 4.114 1.00 82.19 91 LEU A C 1
ATOM 715 O O . LEU A 1 91 ? -17.731 -13.193 4.153 1.00 82.19 91 LEU A O 1
ATOM 719 N N . SER A 1 92 ? -19.193 -14.750 3.475 1.00 82.06 92 SER A N 1
ATOM 720 C CA . SER A 1 92 ? -18.212 -15.529 2.709 1.00 82.06 92 SER A CA 1
ATOM 721 C C . SER A 1 92 ? -18.226 -15.206 1.214 1.00 82.06 92 SER A C 1
ATOM 723 O O . SER A 1 92 ? -19.239 -14.752 0.689 1.00 82.06 92 SER A O 1
ATOM 725 N N . THR A 1 93 ? -17.138 -15.519 0.504 1.00 81.25 93 THR A N 1
ATOM 726 C CA . THR A 1 93 ? -17.061 -15.439 -0.975 1.00 81.25 93 THR A CA 1
ATOM 727 C C . THR A 1 93 ? -18.072 -16.341 -1.690 1.00 81.25 93 THR A C 1
ATOM 729 O O . THR A 1 93 ? -18.425 -16.076 -2.829 1.00 81.25 93 THR A O 1
ATOM 732 N N . ASN A 1 94 ? -18.601 -17.371 -1.020 1.00 73.81 94 ASN A N 1
ATOM 733 C CA . ASN A 1 94 ? -19.695 -18.206 -1.537 1.00 73.81 94 ASN A CA 1
ATOM 734 C C . ASN A 1 94 ? -21.082 -17.628 -1.228 1.00 73.81 94 ASN A C 1
ATOM 736 O O . ASN A 1 94 ? -22.077 -18.346 -1.291 1.00 73.81 94 ASN A O 1
ATOM 740 N N . MET A 1 95 ? -21.152 -16.352 -0.842 1.00 72.25 95 MET A N 1
ATOM 741 C CA . MET A 1 95 ? -22.397 -15.632 -0.582 1.00 72.25 95 MET A CA 1
ATOM 742 C C . MET A 1 95 ? -23.223 -16.156 0.596 1.00 72.25 95 MET A C 1
ATOM 744 O O . MET A 1 95 ? -24.361 -15.741 0.797 1.00 72.25 95 MET A O 1
ATOM 748 N N . TYR A 1 96 ? -22.640 -17.014 1.437 1.00 73.88 96 TYR A N 1
ATOM 749 C CA . TYR A 1 96 ? -23.254 -17.403 2.702 1.00 73.88 96 TYR A CA 1
ATOM 750 C C . TYR A 1 96 ? -22.973 -16.356 3.776 1.00 73.88 96 TYR A C 1
ATOM 752 O O . TYR A 1 96 ? -21.809 -16.001 4.003 1.00 73.88 96 TYR A O 1
ATOM 760 N N . ALA A 1 97 ? -24.039 -15.917 4.447 1.00 75.00 97 ALA A N 1
ATOM 761 C CA . ALA A 1 97 ? -23.988 -15.077 5.634 1.00 75.00 97 ALA A CA 1
ATOM 762 C C . ALA A 1 97 ? -24.105 -15.933 6.904 1.00 75.00 97 ALA A C 1
ATOM 764 O O . ALA A 1 97 ? -24.964 -16.813 7.002 1.00 75.00 97 ALA A O 1
ATOM 765 N N . TYR A 1 98 ? -23.262 -15.653 7.893 1.00 78.06 98 TYR A N 1
ATOM 766 C CA . TYR A 1 98 ? -23.217 -16.365 9.168 1.00 78.06 98 TYR A CA 1
ATOM 767 C C . TYR A 1 98 ? -23.340 -15.357 10.308 1.00 78.06 98 TYR A C 1
ATOM 769 O O . TYR A 1 98 ? -22.586 -14.394 10.307 1.00 78.06 98 TYR A O 1
ATOM 777 N N . PRO A 1 99 ? -24.232 -15.523 11.296 1.00 75.19 99 PRO A N 1
ATOM 778 C CA . PRO A 1 99 ? -24.251 -14.630 12.452 1.00 75.19 99 PRO A CA 1
ATOM 779 C C . PRO A 1 99 ? -22.892 -14.666 13.162 1.00 75.19 99 PRO A C 1
ATOM 781 O O . PRO A 1 99 ? -22.418 -15.740 13.543 1.00 75.19 99 PRO A O 1
ATOM 784 N N . THR A 1 100 ? -22.272 -13.500 13.358 1.00 82.94 100 THR A N 1
ATOM 785 C CA . THR A 1 100 ? -20.923 -13.401 13.941 1.00 82.94 100 THR A CA 1
ATOM 786 C C . THR A 1 100 ? -20.890 -13.937 15.372 1.00 82.94 100 THR A C 1
ATOM 788 O O . THR A 1 100 ? -19.915 -14.538 15.824 1.00 82.94 100 THR A O 1
ATOM 791 N N . LYS A 1 101 ? -21.987 -13.730 16.104 1.00 83.44 101 LYS A N 1
ATOM 792 C CA . LYS A 1 101 ? -22.242 -14.328 17.413 1.00 83.44 101 LYS A CA 1
ATOM 793 C C . LYS A 1 101 ? -23.634 -14.945 17.409 1.00 83.44 101 LYS A C 1
ATOM 795 O O . LYS A 1 101 ? -24.530 -14.396 16.767 1.00 83.44 101 LYS A O 1
ATOM 800 N N . PRO A 1 102 ? -23.837 -16.058 18.129 1.00 78.69 102 PRO A N 1
ATOM 801 C CA . PRO A 1 102 ? -25.167 -16.611 18.267 1.00 78.69 102 PRO A CA 1
ATOM 802 C C . PRO A 1 102 ? -26.079 -15.619 18.990 1.00 78.69 102 PRO A C 1
ATOM 804 O O . PRO A 1 102 ? -25.666 -14.977 19.956 1.00 78.69 102 PRO A O 1
ATOM 807 N N . TYR A 1 103 ? -27.318 -15.521 18.529 1.00 77.88 103 TYR A N 1
ATOM 808 C CA . TYR A 1 103 ? -28.345 -14.661 19.101 1.00 77.88 103 TYR A CA 1
ATOM 809 C C . TYR A 1 103 ? -29.512 -15.516 19.586 1.00 77.88 103 TYR A C 1
ATOM 811 O O . TYR A 1 103 ? -29.941 -16.444 18.896 1.00 77.88 103 TYR A O 1
ATOM 819 N N . VAL A 1 104 ? -30.000 -15.215 20.787 1.00 77.25 104 VAL A N 1
ATOM 820 C CA . VAL A 1 104 ? -31.134 -15.899 21.407 1.00 77.25 104 VAL A CA 1
ATOM 821 C C . VAL A 1 104 ? -32.107 -14.844 21.903 1.00 77.25 104 VAL A C 1
ATOM 823 O O . VAL A 1 104 ? -31.765 -14.045 22.769 1.00 77.25 104 VAL A O 1
ATOM 826 N N . GLU A 1 105 ? -33.321 -14.873 21.376 1.00 76.75 105 GLU A N 1
ATOM 827 C CA . GLU A 1 105 ? -34.427 -14.026 21.808 1.00 76.75 105 GLU A CA 1
ATOM 828 C C . GLU A 1 105 ? -35.479 -14.904 22.473 1.00 76.75 105 GLU A C 1
ATOM 830 O O . GLU A 1 105 ? -35.920 -15.908 21.908 1.00 76.75 105 GLU A O 1
ATOM 835 N N . ARG A 1 106 ? -35.847 -14.550 23.704 1.00 76.62 106 ARG A N 1
ATOM 836 C CA . ARG A 1 106 ? -36.878 -15.244 24.473 1.00 76.62 106 ARG A CA 1
ATOM 837 C C . ARG A 1 106 ? -38.104 -14.351 24.536 1.00 76.62 106 ARG A C 1
ATOM 839 O O . ARG A 1 106 ? -38.039 -13.267 25.111 1.00 76.62 106 ARG A O 1
ATOM 846 N N . THR A 1 107 ? -39.209 -14.818 23.983 1.00 71.50 107 THR A N 1
ATOM 847 C CA . THR A 1 107 ? -40.525 -14.214 24.190 1.00 71.50 107 THR A CA 1
ATOM 848 C C . THR A 1 107 ? -41.336 -15.093 25.144 1.00 71.50 107 THR A C 1
ATOM 850 O O . THR A 1 107 ? -40.858 -16.136 25.593 1.00 71.50 107 THR A O 1
ATOM 853 N N . LYS A 1 108 ? -42.556 -14.666 25.500 1.00 68.19 108 LYS A N 1
ATOM 854 C CA . LYS A 1 108 ? -43.427 -15.434 26.406 1.00 68.19 108 LYS A CA 1
ATOM 855 C C . LYS A 1 108 ? -43.779 -16.826 25.864 1.00 68.19 108 LYS A C 1
ATOM 857 O O . LYS A 1 108 ? -43.926 -17.739 26.666 1.00 68.19 108 LYS A O 1
ATOM 862 N N . ASP A 1 109 ? -43.834 -16.983 24.539 1.00 70.69 109 ASP A N 1
ATOM 863 C CA . ASP A 1 109 ? -44.360 -18.192 23.892 1.00 70.69 109 ASP A CA 1
ATOM 864 C C . ASP A 1 109 ? -43.329 -18.927 23.017 1.00 70.69 109 ASP A C 1
ATOM 866 O O . ASP A 1 109 ? -43.569 -20.060 22.606 1.00 70.69 109 ASP A O 1
ATOM 870 N N . HIS A 1 110 ? -42.180 -18.313 22.701 1.00 69.19 110 HIS A N 1
ATOM 871 C CA . HIS A 1 110 ? -41.163 -18.937 21.852 1.00 69.19 110 HIS A CA 1
ATOM 872 C C . HIS A 1 110 ? -39.732 -18.482 22.167 1.00 69.19 110 HIS A C 1
ATOM 874 O O . HIS A 1 110 ? -39.481 -17.378 22.653 1.00 69.19 110 HIS A O 1
ATOM 880 N N . VAL A 1 111 ? -38.765 -19.339 21.822 1.00 68.31 111 VAL A N 1
ATOM 881 C CA . VAL A 1 111 ? -37.336 -19.005 21.822 1.00 68.31 111 VAL A CA 1
ATOM 882 C C . VAL A 1 111 ? -36.827 -19.014 20.388 1.00 68.31 111 VAL A C 1
ATOM 884 O O . VAL A 1 111 ? -36.825 -20.050 19.723 1.00 68.31 111 VAL A O 1
ATOM 887 N N . LYS A 1 112 ? -36.368 -17.861 19.910 1.00 72.62 112 LYS A N 1
ATOM 888 C CA . LYS A 1 112 ? -35.738 -17.711 18.599 1.00 72.62 112 LYS A CA 1
ATOM 889 C C . LYS A 1 112 ? -34.226 -17.809 18.758 1.00 72.62 112 LYS A C 1
ATOM 891 O O . LYS A 1 112 ? -33.633 -17.077 19.544 1.00 72.62 112 LYS A O 1
ATOM 896 N N . ILE A 1 113 ? -33.599 -18.708 18.000 1.00 66.69 113 ILE A N 1
ATOM 897 C CA . ILE A 1 113 ? -32.148 -18.932 18.008 1.00 66.69 113 ILE A CA 1
ATOM 898 C C . ILE A 1 113 ? -31.605 -18.668 16.607 1.00 66.69 113 ILE A C 1
ATOM 900 O O . ILE A 1 113 ? -32.057 -19.271 15.636 1.00 66.69 113 ILE A O 1
ATOM 904 N N . VAL A 1 114 ? -30.595 -17.811 16.512 1.00 70.12 114 VAL A N 1
ATOM 905 C CA . VAL A 1 114 ? -29.846 -17.535 15.284 1.00 70.12 114 VAL A CA 1
ATOM 906 C C . VAL A 1 114 ? -28.397 -17.952 15.526 1.00 70.12 114 VAL A C 1
ATOM 908 O O . VAL A 1 114 ? -27.749 -17.452 16.442 1.00 70.12 114 VAL A O 1
ATOM 911 N N . ALA A 1 115 ? -27.889 -18.908 14.747 1.00 65.62 115 ALA A N 1
ATOM 912 C CA . ALA A 1 115 ? -26.565 -19.503 14.943 1.00 65.62 115 ALA A CA 1
ATOM 913 C C . ALA A 1 115 ? -25.855 -19.765 13.607 1.00 65.62 115 ALA A C 1
ATOM 915 O O . ALA A 1 115 ? -26.500 -19.980 12.583 1.00 65.62 115 ALA A O 1
ATOM 916 N N . ALA A 1 116 ? -24.521 -19.788 13.632 1.00 64.12 116 ALA A N 1
ATOM 917 C CA . ALA A 1 116 ? -23.674 -19.921 12.447 1.00 64.12 116 ALA A CA 1
ATOM 918 C C . ALA A 1 116 ? -23.773 -21.300 11.790 1.00 64.12 116 ALA A C 1
ATOM 920 O O . ALA A 1 116 ? -23.554 -21.449 10.593 1.00 64.12 116 ALA A O 1
ATOM 921 N N . ASN A 1 117 ? -24.090 -22.338 12.565 1.00 64.88 117 ASN A N 1
ATOM 922 C CA . ASN A 1 117 ? -24.266 -23.690 12.050 1.00 64.88 117 ASN A CA 1
ATOM 923 C C . ASN A 1 117 ? -25.112 -24.552 12.997 1.00 64.88 117 ASN A C 1
ATOM 925 O O . ASN A 1 117 ? -25.368 -24.203 14.152 1.00 64.88 117 ASN A O 1
ATOM 929 N N . ARG A 1 118 ? -25.506 -25.738 12.514 1.00 65.56 118 ARG A N 1
ATOM 930 C CA . ARG A 1 118 ? -26.326 -26.702 13.269 1.00 65.56 118 ARG A CA 1
ATOM 931 C C . ARG A 1 118 ? -25.682 -27.157 14.579 1.00 65.56 118 ARG A C 1
ATOM 933 O O . ARG A 1 118 ? -26.402 -27.413 15.538 1.00 65.56 118 ARG A O 1
ATOM 940 N N . LYS A 1 119 ? -24.351 -27.282 14.631 1.00 71.12 119 LYS A N 1
ATOM 941 C CA . LYS A 1 119 ? -23.637 -27.707 15.845 1.00 71.12 119 LYS A CA 1
ATOM 942 C C . LYS A 1 119 ? -23.752 -26.637 16.932 1.00 71.12 119 LYS A C 1
ATOM 944 O O . LYS A 1 119 ? -24.065 -26.967 18.072 1.00 71.12 119 LYS A O 1
ATOM 949 N N . GLN A 1 120 ? -23.569 -25.370 16.566 1.00 70.50 120 GLN A N 1
ATOM 950 C CA . GLN A 1 120 ? -23.730 -24.238 17.475 1.00 70.50 120 GLN A CA 1
ATOM 951 C C . GLN A 1 120 ? -25.187 -24.093 17.933 1.00 70.50 120 GLN A C 1
ATOM 953 O O . GLN A 1 120 ? -25.420 -23.959 19.129 1.00 70.50 120 GLN A O 1
ATOM 958 N N . ALA A 1 121 ? -26.160 -24.222 17.023 1.00 65.50 121 ALA A N 1
ATOM 959 C CA . ALA A 1 121 ? -27.582 -24.208 17.376 1.00 65.50 121 ALA A CA 1
ATOM 960 C C . ALA A 1 121 ? -27.936 -25.305 18.396 1.00 65.50 121 ALA A C 1
ATOM 962 O O . ALA A 1 121 ? -28.565 -25.017 19.405 1.00 65.50 121 ALA A O 1
ATOM 963 N N . ARG A 1 122 ? -27.474 -26.546 18.179 1.00 70.38 122 ARG A N 1
ATOM 964 C CA . ARG A 1 122 ? -27.681 -27.661 19.124 1.00 70.38 122 ARG A CA 1
ATOM 965 C C . ARG A 1 122 ? -27.044 -27.405 20.484 1.00 70.38 122 ARG A C 1
ATOM 967 O O . ARG A 1 122 ? -27.668 -27.680 21.493 1.00 70.38 122 ARG A O 1
ATOM 974 N N . SER A 1 123 ? -25.827 -26.864 20.512 1.00 78.38 123 SER A N 1
ATOM 975 C CA . SER A 1 123 ? -25.159 -26.506 21.770 1.00 78.38 123 SER A CA 1
ATOM 976 C C . SER A 1 123 ? -25.986 -25.499 22.577 1.00 78.38 123 SER A C 1
ATOM 978 O O . SER A 1 123 ? -26.173 -25.659 23.778 1.00 78.38 123 SER A O 1
ATOM 980 N N . ILE A 1 124 ? -26.543 -24.490 21.900 1.00 76.00 124 ILE A N 1
ATOM 981 C CA . ILE A 1 124 ? -27.412 -23.486 22.524 1.00 76.00 124 ILE A CA 1
ATOM 982 C C . ILE A 1 124 ? -28.710 -24.128 23.014 1.00 76.00 124 ILE A C 1
ATOM 984 O O . ILE A 1 124 ? -29.097 -23.883 24.148 1.00 76.00 124 ILE A O 1
ATOM 988 N N . ILE A 1 125 ? -29.347 -24.972 22.198 1.00 74.50 125 ILE A N 1
ATOM 989 C CA . ILE A 1 125 ? -30.563 -25.706 22.573 1.00 74.50 125 ILE A CA 1
ATOM 990 C C . ILE A 1 125 ? -30.321 -26.545 23.832 1.00 74.50 125 ILE A C 1
ATOM 992 O O . ILE A 1 125 ? -31.046 -26.373 24.803 1.00 74.50 125 ILE A O 1
ATOM 996 N N . ASN A 1 126 ? -29.257 -27.349 23.872 1.00 78.25 126 ASN A N 1
ATOM 997 C CA . ASN A 1 126 ? -28.938 -28.187 25.031 1.00 78.25 126 ASN A CA 1
ATOM 998 C C . ASN A 1 126 ? -28.731 -27.357 26.316 1.00 78.25 126 ASN A C 1
ATOM 1000 O O . ASN A 1 126 ? -29.141 -27.774 27.394 1.00 78.25 126 ASN A O 1
ATOM 1004 N N . ASN A 1 127 ? -28.128 -26.166 26.204 1.00 78.12 127 ASN A N 1
ATOM 1005 C CA . ASN A 1 127 ? -27.945 -25.244 27.335 1.00 78.12 127 ASN A CA 1
ATOM 1006 C C . ASN A 1 127 ? -29.246 -24.539 27.766 1.00 78.12 127 ASN A C 1
ATOM 1008 O O . ASN A 1 127 ? -29.325 -24.003 28.870 1.00 78.12 127 ASN A O 1
ATOM 1012 N N . LEU A 1 128 ? -30.253 -24.478 26.892 1.00 74.12 128 LEU A N 1
ATOM 1013 C CA . LEU A 1 128 ? -31.572 -23.914 27.190 1.00 74.12 128 LEU A CA 1
ATOM 1014 C C . LEU A 1 128 ? -32.521 -24.975 27.769 1.00 74.12 128 LEU A C 1
ATOM 1016 O O . LEU A 1 128 ? -33.303 -24.668 28.668 1.00 74.12 128 LEU A O 1
ATOM 1020 N N . GLU A 1 129 ? -32.413 -26.219 27.299 1.00 66.69 129 GLU A N 1
ATOM 1021 C CA . GLU A 1 129 ? -33.175 -27.382 27.774 1.00 66.69 129 GLU A CA 1
ATOM 1022 C C . GLU A 1 129 ? -32.869 -27.733 29.237 1.00 66.69 129 GLU A C 1
ATOM 1024 O O . GLU A 1 129 ? -33.740 -28.250 29.932 1.00 66.69 129 GLU A O 1
ATOM 1029 N N . SER A 1 130 ? -31.696 -27.361 29.765 1.00 57.16 130 SER A N 1
ATOM 1030 C CA . SER A 1 130 ? -31.383 -27.503 31.194 1.00 57.16 130 SER A CA 1
ATOM 1031 C C . SER A 1 130 ? -32.222 -26.607 32.130 1.00 57.16 130 SER A C 1
ATOM 1033 O O . SER A 1 130 ? -31.959 -26.595 33.331 1.00 57.16 130 SER A O 1
ATOM 1035 N N . GLY A 1 131 ? -33.222 -25.862 31.625 1.00 52.00 131 GLY A N 1
ATOM 1036 C CA . GLY A 1 131 ? -34.066 -24.989 32.451 1.00 52.00 131 GLY A CA 1
ATOM 1037 C C . GLY A 1 131 ? -35.524 -24.739 32.027 1.00 52.00 131 GLY A C 1
ATOM 1038 O O . GLY A 1 131 ? -36.215 -24.072 32.792 1.00 52.00 131 GLY A O 1
ATOM 1039 N N . VAL A 1 132 ? -36.032 -25.216 30.876 1.00 48.41 132 VAL A N 1
ATOM 1040 C CA . VAL A 1 132 ? -37.439 -24.980 30.454 1.00 48.41 132 VAL A CA 1
ATOM 1041 C C . VAL A 1 132 ? -37.992 -26.134 29.600 1.00 48.41 132 VAL A C 1
ATOM 1043 O O . VAL A 1 132 ? -37.362 -26.556 28.635 1.00 48.41 132 VAL A O 1
ATOM 1046 N N . THR A 1 133 ? -39.206 -26.599 29.916 1.00 43.69 133 THR A N 1
ATOM 1047 C CA . THR A 1 133 ? -39.996 -27.601 29.171 1.00 43.69 133 THR A CA 1
ATOM 1048 C C . THR A 1 133 ? -40.941 -26.944 28.158 1.00 43.69 133 THR A C 1
ATOM 1050 O O . THR A 1 133 ? -42.116 -26.788 28.469 1.00 43.69 133 THR A O 1
ATOM 1053 N N . HIS A 1 134 ? -40.483 -26.569 26.959 1.00 45.91 134 HIS A N 1
ATOM 1054 C CA . HIS A 1 134 ? -41.385 -26.201 25.849 1.00 45.91 134 HIS A CA 1
ATOM 1055 C C . HIS A 1 134 ? -40.841 -26.631 24.473 1.00 45.91 134 HIS A C 1
ATOM 1057 O O . HIS A 1 134 ? -39.632 -26.679 24.255 1.00 45.91 134 HIS A O 1
ATOM 1063 N N . GLU A 1 135 ? -41.760 -26.960 23.557 1.00 42.81 135 GLU A N 1
ATOM 1064 C CA . GLU A 1 135 ? -41.502 -27.435 22.189 1.00 42.81 135 GLU A CA 1
ATOM 1065 C C . GLU A 1 135 ? -40.812 -26.368 21.320 1.00 42.81 135 GLU A C 1
ATOM 1067 O O . GLU A 1 135 ? -41.322 -25.267 21.116 1.00 42.81 135 GLU A O 1
ATOM 1072 N N . LEU A 1 136 ? -39.643 -26.707 20.770 1.00 44.31 136 LEU A N 1
ATOM 1073 C CA . LEU A 1 136 ? -38.853 -25.834 19.898 1.00 44.31 136 LEU A CA 1
ATOM 1074 C C . LEU A 1 136 ? -39.293 -25.956 18.431 1.00 44.31 136 LEU A C 1
ATOM 1076 O O . LEU A 1 136 ? -39.044 -26.974 17.779 1.00 44.31 136 LEU A O 1
ATOM 1080 N N . GLN A 1 137 ? -39.849 -24.882 17.864 1.00 41.72 137 GLN A N 1
ATOM 1081 C CA . GLN A 1 137 ? -39.995 -24.758 16.412 1.00 41.72 137 GLN A CA 1
ATOM 1082 C C . GLN A 1 137 ? -38.631 -24.472 15.759 1.00 41.72 137 GLN A C 1
ATOM 1084 O O . GLN A 1 137 ? -37.979 -23.459 16.015 1.00 41.72 137 GLN A O 1
ATOM 1089 N N . LYS A 1 138 ? -38.176 -25.393 14.902 1.00 40.06 138 LYS A N 1
ATOM 1090 C CA . LYS A 1 138 ? -36.914 -25.288 14.153 1.00 40.06 138 LYS A CA 1
ATOM 1091 C C . LYS A 1 138 ? -37.057 -24.300 12.992 1.00 40.06 138 LYS A C 1
ATOM 1093 O O . LYS A 1 138 ? -37.562 -24.678 11.939 1.00 40.06 138 LYS A O 1
ATOM 1098 N N . HIS A 1 139 ? -36.523 -23.088 13.125 1.00 38.56 139 HIS A N 1
ATOM 1099 C CA . HIS A 1 139 ? -36.297 -22.225 11.963 1.00 38.56 139 HIS A CA 1
ATOM 1100 C C . HIS A 1 139 ? -34.920 -22.483 11.338 1.00 38.56 139 HIS A C 1
ATOM 1102 O O . HIS A 1 139 ? -33.884 -22.474 12.003 1.00 38.56 139 HIS A O 1
ATOM 1108 N N . HIS A 1 140 ? -34.936 -22.781 10.038 1.00 38.62 140 HIS A N 1
ATOM 1109 C CA . HIS A 1 140 ? -33.755 -23.008 9.213 1.00 38.62 140 HIS A CA 1
ATOM 1110 C C . HIS A 1 140 ? -32.983 -21.705 8.962 1.00 38.62 140 HIS A C 1
ATOM 1112 O O . HIS A 1 140 ? -33.572 -20.628 8.954 1.00 38.62 140 HIS A O 1
ATOM 1118 N N . LEU A 1 141 ? -31.664 -21.850 8.751 1.00 42.06 141 LEU A N 1
ATOM 1119 C CA . LEU A 1 141 ? -30.717 -20.820 8.300 1.00 42.06 141 LEU A CA 1
ATOM 1120 C C . LEU A 1 141 ? -31.409 -19.794 7.392 1.00 42.06 141 LEU A C 1
ATOM 1122 O O . LEU A 1 141 ? -31.879 -20.154 6.313 1.00 42.06 141 LEU A O 1
ATOM 1126 N N . LEU A 1 142 ? -31.466 -18.536 7.836 1.00 42.94 142 LEU A N 1
ATOM 1127 C CA . LEU A 1 142 ? -31.898 -17.433 6.990 1.00 42.94 142 LEU A CA 1
ATOM 1128 C C . LEU A 1 142 ? -30.870 -17.302 5.865 1.00 42.94 142 LEU A C 1
ATOM 1130 O O . LEU A 1 142 ? -29.769 -16.800 6.079 1.00 42.94 142 LEU A O 1
ATOM 1134 N N . ALA A 1 143 ? -31.226 -17.763 4.667 1.00 38.59 143 ALA A N 1
ATOM 1135 C CA . ALA A 1 143 ? -30.670 -17.180 3.460 1.00 38.59 143 ALA A CA 1
ATOM 1136 C C . ALA A 1 143 ? -31.133 -15.722 3.474 1.00 38.59 143 ALA A C 1
ATOM 1138 O O . ALA A 1 143 ? -32.288 -15.429 3.169 1.00 38.59 143 ALA A O 1
ATOM 1139 N N . ILE A 1 144 ? -30.285 -14.825 3.975 1.00 42.97 144 ILE A N 1
ATOM 1140 C CA . ILE A 1 144 ? -30.589 -13.400 3.965 1.00 42.97 144 ILE A CA 1
ATOM 1141 C C . ILE A 1 144 ? -30.627 -12.997 2.492 1.00 42.97 144 ILE A C 1
ATOM 1143 O O . ILE A 1 144 ? -29.609 -13.001 1.809 1.00 42.97 144 ILE A O 1
ATOM 1147 N N . ALA A 1 145 ? -31.839 -12.737 1.999 1.00 38.41 145 ALA A N 1
ATOM 1148 C CA . ALA A 1 145 ? -32.100 -12.323 0.626 1.00 38.41 145 ALA A CA 1
ATOM 1149 C C . ALA A 1 145 ? -31.638 -10.881 0.356 1.00 38.41 145 ALA A C 1
ATOM 1151 O O . ALA A 1 145 ? -31.534 -10.479 -0.800 1.00 38.41 145 ALA A O 1
ATOM 1152 N N . SER A 1 146 ? -31.367 -10.094 1.405 1.00 46.69 146 SER A N 1
ATOM 1153 C CA . SER A 1 146 ? -30.846 -8.743 1.252 1.00 46.69 146 SER A CA 1
ATOM 1154 C C . SER A 1 146 ? -29.357 -8.792 0.928 1.00 46.69 146 SER A C 1
ATOM 1156 O O . SER A 1 146 ? -28.539 -9.268 1.713 1.00 46.69 146 SER A O 1
ATOM 1158 N N . GLN A 1 147 ? -29.010 -8.284 -0.255 1.00 54.00 147 GLN A N 1
ATOM 1159 C CA . GLN A 1 147 ? -27.632 -7.967 -0.602 1.00 54.00 147 GLN A CA 1
ATOM 1160 C C . GLN A 1 147 ? -27.122 -6.957 0.434 1.00 54.00 147 GLN A C 1
ATOM 1162 O O . GLN A 1 147 ? -27.664 -5.849 0.499 1.00 54.00 147 GLN A O 1
ATOM 1167 N N . PRO A 1 148 ? -26.128 -7.296 1.274 1.00 55.25 148 PRO A N 1
ATOM 1168 C CA . PRO A 1 148 ? -25.476 -6.272 2.068 1.00 55.25 148 PRO A CA 1
ATOM 1169 C C . PRO A 1 148 ? -24.898 -5.236 1.106 1.00 55.25 148 PRO A C 1
ATOM 1171 O O . PRO A 1 148 ? -24.444 -5.583 0.019 1.00 55.25 148 PRO A O 1
ATOM 1174 N N . SER A 1 149 ? -24.957 -3.968 1.489 1.00 57.62 149 SER A N 1
ATOM 1175 C CA . SER A 1 149 ? -24.431 -2.843 0.719 1.00 57.62 149 SER A CA 1
ATOM 1176 C C . SER A 1 149 ? -23.104 -2.377 1.325 1.00 57.62 149 SER A C 1
ATOM 1178 O O . SER A 1 149 ? -23.026 -2.218 2.544 1.00 57.62 149 SER A O 1
ATOM 1180 N N . LEU A 1 150 ? -22.082 -2.105 0.508 1.00 62.59 150 LEU A N 1
ATOM 1181 C CA . LEU A 1 150 ? -20.755 -1.612 0.942 1.00 62.59 150 LEU A CA 1
ATOM 1182 C C . LEU A 1 150 ? -20.763 -0.099 1.247 1.00 62.59 150 LEU A C 1
ATOM 1184 O O . LEU A 1 150 ? -19.826 0.619 0.910 1.00 62.59 150 LEU A O 1
ATOM 1188 N N . ASN A 1 151 ? -21.819 0.404 1.890 1.00 53.19 151 ASN A N 1
ATOM 1189 C CA . ASN A 1 151 ? -22.079 1.846 2.024 1.00 53.19 151 ASN A CA 1
ATOM 1190 C C . ASN A 1 151 ? -20.997 2.615 2.801 1.00 53.19 151 ASN A C 1
ATOM 1192 O O . ASN A 1 151 ? -20.944 3.835 2.713 1.00 53.19 151 ASN A O 1
ATOM 1196 N N . SER A 1 152 ? -20.161 1.920 3.575 1.00 53.69 152 SER A N 1
ATOM 1197 C CA . SER A 1 152 ? -19.148 2.506 4.459 1.00 53.69 152 SER A CA 1
ATOM 1198 C C . SER A 1 152 ? -17.712 2.096 4.123 1.00 53.69 152 SER A C 1
ATOM 1200 O O . SER A 1 152 ? -16.801 2.378 4.901 1.00 53.69 152 SER A O 1
ATOM 1202 N N . TYR A 1 153 ? -17.475 1.424 2.993 1.00 66.56 153 TYR A N 1
ATOM 1203 C CA . TYR A 1 153 ? -16.114 1.028 2.643 1.00 66.56 153 TYR A CA 1
ATOM 1204 C C . TYR A 1 153 ? -15.327 2.200 2.082 1.00 66.56 153 TYR A C 1
ATOM 1206 O O . TYR A 1 153 ? -15.485 2.597 0.926 1.00 66.56 153 TYR A O 1
ATOM 1214 N N . SER A 1 154 ? -14.449 2.730 2.923 1.00 64.81 154 SER A N 1
ATOM 1215 C CA . SER A 1 154 ? -13.374 3.609 2.510 1.00 64.81 154 SER A CA 1
ATOM 1216 C C . SER A 1 154 ? -12.124 2.778 2.244 1.00 64.81 154 SER A C 1
ATOM 1218 O O . SER A 1 154 ? -11.725 1.920 3.033 1.00 64.81 154 SER A O 1
ATOM 1220 N N . PHE A 1 155 ? -11.496 3.040 1.103 1.00 69.25 155 PHE A N 1
ATOM 1221 C CA . PHE A 1 155 ? -10.186 2.502 0.789 1.00 69.25 155 PHE A CA 1
ATOM 1222 C C . PHE A 1 155 ? -9.188 3.653 0.709 1.00 69.25 155 PHE A C 1
ATOM 1224 O O . PHE A 1 155 ? -9.347 4.564 -0.103 1.00 69.25 155 PHE A O 1
ATOM 1231 N N . THR A 1 156 ? -8.149 3.608 1.538 1.00 70.69 156 THR A N 1
ATOM 1232 C CA . THR A 1 156 ? -7.063 4.590 1.530 1.00 70.69 156 THR A CA 1
ATOM 1233 C C . THR A 1 156 ? -5.772 3.960 1.019 1.00 70.69 156 THR A C 1
ATOM 1235 O O . THR A 1 156 ? -5.381 2.858 1.408 1.00 70.69 156 THR A O 1
ATOM 1238 N N . VAL A 1 157 ? -5.068 4.680 0.139 1.00 80.38 157 VAL A N 1
ATOM 1239 C CA . VAL A 1 157 ? -3.746 4.274 -0.357 1.00 80.38 157 VAL A CA 1
ATOM 1240 C C . VAL A 1 157 ? -2.685 4.581 0.702 1.00 80.38 157 VAL A C 1
ATOM 1242 O O . VAL A 1 157 ? -1.972 5.590 0.653 1.00 80.38 157 VAL A O 1
ATOM 1245 N N . GLY A 1 158 ? -2.607 3.686 1.682 1.00 86.56 158 GLY A N 1
ATOM 1246 C CA . GLY A 1 158 ? -1.620 3.724 2.752 1.00 86.56 158 GLY A CA 1
ATOM 1247 C C . GLY A 1 158 ? -0.228 3.258 2.324 1.00 86.56 158 GLY A C 1
ATOM 1248 O O . GLY A 1 158 ? 0.065 2.974 1.162 1.00 86.56 158 GLY A O 1
ATOM 1249 N N . LYS A 1 159 ? 0.655 3.151 3.308 1.00 90.81 159 LYS A N 1
ATOM 1250 C CA . LYS A 1 159 ? 2.039 2.700 3.143 1.00 90.81 159 LYS A CA 1
ATOM 1251 C C . LYS A 1 159 ? 2.150 1.269 2.616 1.00 90.81 159 LYS A C 1
ATOM 1253 O O . LYS A 1 159 ? 2.922 1.002 1.699 1.00 90.81 159 LYS A O 1
ATOM 1258 N N . SER A 1 160 ? 1.318 0.377 3.134 1.00 93.62 160 SER A N 1
ATOM 1259 C CA . SER A 1 160 ? 1.373 -1.061 2.870 1.00 93.62 160 SER A CA 1
ATOM 1260 C C . SER A 1 160 ? 1.064 -1.389 1.407 1.00 93.62 160 SER A C 1
ATOM 1262 O O . SER A 1 160 ? 1.743 -2.211 0.796 1.00 93.62 160 SER A O 1
ATOM 1264 N N . ILE A 1 161 ? 0.116 -0.676 0.783 1.00 93.94 161 ILE A N 1
ATOM 1265 C CA . ILE A 1 161 ? -0.164 -0.844 -0.651 1.00 93.94 161 ILE A CA 1
ATOM 1266 C C . ILE A 1 161 ? 0.942 -0.249 -1.537 1.00 93.94 161 ILE A C 1
ATOM 1268 O O . ILE A 1 161 ? 1.216 -0.777 -2.613 1.00 93.94 161 ILE A O 1
ATOM 1272 N N . ARG A 1 162 ? 1.638 0.803 -1.084 1.00 94.38 162 ARG A N 1
ATOM 1273 C CA . ARG A 1 162 ? 2.809 1.347 -1.795 1.00 94.38 162 ARG A CA 1
ATOM 1274 C C . ARG A 1 162 ? 3.976 0.362 -1.762 1.00 94.38 162 ARG A C 1
ATOM 1276 O O . ARG A 1 162 ? 4.573 0.103 -2.804 1.00 94.38 162 ARG A O 1
ATOM 1283 N N . GLN A 1 163 ? 4.238 -0.257 -0.608 1.00 95.19 163 GLN A N 1
ATOM 1284 C CA . GLN A 1 163 ? 5.214 -1.348 -0.481 1.00 95.19 163 GLN A CA 1
ATOM 1285 C C . GLN A 1 163 ? 4.843 -2.536 -1.371 1.00 95.19 163 GLN A C 1
ATOM 1287 O O . GLN A 1 163 ? 5.704 -3.073 -2.068 1.00 95.19 163 GLN A O 1
ATOM 1292 N N . LEU A 1 164 ? 3.556 -2.893 -1.420 1.00 97.06 164 LEU A N 1
ATOM 1293 C CA . LEU A 1 164 ? 3.063 -3.935 -2.314 1.00 97.06 164 LEU A CA 1
ATOM 1294 C C . LEU A 1 164 ? 3.334 -3.607 -3.787 1.00 97.06 164 LEU A C 1
ATOM 1296 O O . LEU A 1 164 ? 3.826 -4.460 -4.521 1.00 97.06 164 LEU A O 1
ATOM 1300 N N . ALA A 1 165 ? 3.075 -2.371 -4.218 1.00 96.81 165 ALA A N 1
ATOM 1301 C CA . ALA A 1 165 ? 3.351 -1.939 -5.586 1.00 96.81 165 ALA A CA 1
ATOM 1302 C C . ALA A 1 165 ? 4.849 -2.014 -5.927 1.00 96.81 165 ALA A C 1
ATOM 1304 O O . ALA A 1 165 ? 5.216 -2.526 -6.985 1.00 96.81 165 ALA A O 1
ATOM 1305 N N . ILE A 1 166 ? 5.726 -1.585 -5.012 1.00 95.44 166 ILE A N 1
ATOM 1306 C CA . ILE A 1 166 ? 7.183 -1.728 -5.170 1.00 95.44 166 ILE A CA 1
ATOM 1307 C C . ILE A 1 166 ? 7.566 -3.206 -5.307 1.00 95.44 166 ILE A C 1
ATOM 1309 O O . ILE A 1 166 ? 8.286 -3.576 -6.239 1.00 95.44 166 ILE A O 1
ATOM 1313 N N . LYS A 1 167 ? 7.055 -4.063 -4.414 1.00 95.75 167 LYS A N 1
ATOM 1314 C CA . LYS A 1 167 ? 7.295 -5.513 -4.422 1.00 95.75 167 LYS A CA 1
ATOM 1315 C C . LYS A 1 167 ? 6.901 -6.139 -5.761 1.00 95.75 167 LYS A C 1
ATOM 1317 O O . LYS A 1 167 ? 7.682 -6.898 -6.340 1.00 95.75 167 LYS A O 1
ATOM 1322 N N . MET A 1 168 ? 5.720 -5.788 -6.266 1.00 97.81 168 MET A N 1
ATOM 1323 C CA . MET A 1 168 ? 5.194 -6.247 -7.552 1.00 97.81 168 MET A CA 1
ATOM 1324 C C . MET A 1 168 ? 6.086 -5.792 -8.718 1.00 97.81 168 MET A C 1
ATOM 1326 O O . MET A 1 168 ? 6.467 -6.617 -9.550 1.00 97.81 168 MET A O 1
ATOM 1330 N N . CYS A 1 169 ? 6.518 -4.526 -8.739 1.00 96.75 169 CYS A N 1
ATOM 1331 C CA . CYS A 1 169 ? 7.448 -4.014 -9.752 1.00 96.75 169 CYS A CA 1
ATOM 1332 C C . CYS A 1 169 ? 8.801 -4.745 -9.741 1.00 96.75 169 CYS A C 1
ATOM 1334 O O . CYS A 1 169 ? 9.300 -5.140 -10.796 1.00 96.75 169 CYS A O 1
ATOM 1336 N N . ILE A 1 170 ? 9.392 -4.975 -8.564 1.00 94.56 170 ILE A N 1
ATOM 1337 C CA . ILE A 1 170 ? 10.654 -5.726 -8.449 1.00 94.56 170 ILE A CA 1
ATOM 1338 C C . ILE A 1 170 ? 10.460 -7.174 -8.916 1.00 94.56 170 ILE A C 1
ATOM 1340 O O . ILE A 1 170 ? 11.306 -7.702 -9.641 1.00 94.56 170 ILE A O 1
ATOM 1344 N N . GLY A 1 171 ? 9.336 -7.798 -8.550 1.00 95.31 171 GLY A N 1
ATOM 1345 C CA . GLY A 1 171 ? 8.964 -9.134 -9.016 1.00 95.31 171 GLY A CA 1
ATOM 1346 C C . GLY A 1 171 ? 8.893 -9.220 -10.541 1.00 95.31 171 GLY A C 1
ATOM 1347 O O . GLY A 1 171 ? 9.473 -10.125 -11.142 1.00 95.31 171 GLY A O 1
ATOM 1348 N N . MET A 1 172 ? 8.258 -8.232 -11.168 1.00 96.38 172 MET A N 1
ATOM 1349 C CA . MET A 1 172 ? 8.121 -8.127 -12.620 1.00 96.38 172 MET A CA 1
ATOM 1350 C C . MET A 1 172 ? 9.471 -7.938 -13.332 1.00 96.38 172 MET A C 1
ATOM 1352 O O . MET A 1 172 ? 9.764 -8.625 -14.316 1.00 96.38 172 MET A O 1
ATOM 1356 N N . LEU A 1 173 ? 10.335 -7.061 -12.806 1.00 94.56 173 LEU A N 1
ATOM 1357 C CA . LEU A 1 173 ? 11.697 -6.875 -13.318 1.00 94.56 173 LEU A CA 1
ATOM 1358 C C . LEU A 1 173 ? 12.524 -8.157 -13.205 1.00 94.56 173 LEU A C 1
ATOM 1360 O O . LEU A 1 173 ? 13.226 -8.516 -14.146 1.00 94.56 173 LEU A O 1
ATOM 1364 N N . ALA A 1 174 ? 12.452 -8.854 -12.070 1.00 93.38 174 ALA A N 1
ATOM 1365 C CA . ALA A 1 174 ? 13.181 -10.100 -11.860 1.00 93.38 174 ALA A CA 1
ATOM 1366 C C . ALA A 1 174 ? 12.699 -11.218 -12.793 1.00 93.38 174 ALA A C 1
ATOM 1368 O O . ALA A 1 174 ? 13.523 -11.955 -13.323 1.00 93.38 174 ALA A O 1
ATOM 1369 N N . ASN A 1 175 ? 11.391 -11.313 -13.040 1.00 94.69 175 ASN A N 1
ATOM 1370 C CA . ASN A 1 175 ? 10.822 -12.272 -13.988 1.00 94.69 175 ASN A CA 1
ATOM 1371 C C . ASN A 1 175 ? 11.264 -12.030 -15.439 1.00 94.69 175 ASN A C 1
ATOM 1373 O O . ASN A 1 175 ? 11.273 -12.964 -16.232 1.00 94.69 175 ASN A O 1
ATOM 1377 N N . SER A 1 176 ? 11.633 -10.792 -15.768 1.00 92.19 176 SER A N 1
ATOM 1378 C CA . SER A 1 176 ? 12.067 -10.391 -17.111 1.00 92.19 176 SER A CA 1
ATOM 1379 C C . SER A 1 176 ? 13.595 -10.318 -17.250 1.00 92.19 176 SER A C 1
ATOM 1381 O O . SER A 1 176 ? 14.088 -9.723 -18.201 1.00 92.19 176 SER A O 1
ATOM 1383 N N . ASP A 1 177 ? 14.357 -10.849 -16.284 1.00 88.25 177 ASP A N 1
ATOM 1384 C CA . ASP A 1 177 ? 15.828 -10.750 -16.213 1.00 88.25 177 ASP A CA 1
ATOM 1385 C C . ASP A 1 177 ? 16.365 -9.300 -16.216 1.00 88.25 177 ASP A C 1
ATOM 1387 O O . ASP A 1 177 ? 17.503 -8.999 -16.589 1.00 88.25 177 ASP A O 1
ATOM 1391 N N . LEU A 1 178 ? 15.547 -8.366 -15.728 1.00 84.94 178 LEU A N 1
ATOM 1392 C CA . LEU A 1 178 ? 15.827 -6.934 -15.637 1.00 84.94 178 LEU A CA 1
ATOM 1393 C C . LEU A 1 178 ? 16.084 -6.464 -14.196 1.00 84.94 178 LEU A C 1
ATOM 1395 O O . LEU A 1 178 ? 16.126 -5.261 -13.935 1.00 84.94 178 LEU A O 1
ATOM 1399 N N . SER A 1 179 ? 16.325 -7.386 -13.260 1.00 76.12 179 SER A N 1
ATOM 1400 C CA . SER A 1 179 ? 16.560 -7.098 -11.832 1.00 76.12 179 SER A CA 1
ATOM 1401 C C . SER A 1 179 ? 17.686 -6.083 -11.578 1.00 76.12 179 SER A C 1
ATOM 1403 O O . SER A 1 179 ? 17.636 -5.330 -10.604 1.00 76.12 179 SER A O 1
ATOM 1405 N N . VAL A 1 180 ? 18.659 -5.990 -12.492 1.00 70.12 180 VAL A N 1
ATOM 1406 C CA . VAL A 1 180 ? 19.771 -5.021 -12.464 1.00 70.12 180 VAL A CA 1
ATOM 1407 C C . VAL A 1 180 ? 19.298 -3.565 -12.612 1.00 70.12 180 VAL A C 1
ATOM 1409 O O . VAL A 1 180 ? 20.053 -2.659 -12.292 1.00 70.12 180 VAL A O 1
ATOM 1412 N N . ILE A 1 181 ? 18.071 -3.301 -13.073 1.00 71.38 181 ILE A N 1
ATOM 1413 C CA . ILE A 1 181 ? 17.538 -1.933 -13.235 1.00 71.38 181 ILE A CA 1
ATOM 1414 C C . ILE A 1 181 ? 17.154 -1.293 -11.884 1.00 71.38 181 ILE A C 1
ATOM 1416 O O . ILE A 1 181 ? 17.212 -0.074 -11.746 1.00 71.38 181 ILE A O 1
ATOM 1420 N N . SER A 1 182 ? 16.812 -2.093 -10.868 1.00 61.44 182 SER A N 1
ATOM 1421 C CA . SER A 1 182 ? 16.273 -1.623 -9.577 1.00 61.44 182 SER A CA 1
ATOM 1422 C C . SER A 1 182 ? 17.361 -1.132 -8.599 1.00 61.44 182 SER A C 1
ATOM 1424 O O . SER A 1 182 ? 17.549 -1.722 -7.542 1.00 61.44 182 SER A O 1
ATOM 1426 N N . THR A 1 183 ? 18.172 -0.131 -8.950 1.00 55.31 183 THR A N 1
ATOM 1427 C CA . THR A 1 183 ? 19.423 0.196 -8.219 1.00 55.31 183 THR A CA 1
ATOM 1428 C C . THR A 1 183 ? 19.348 1.288 -7.154 1.00 55.31 183 THR A C 1
ATOM 1430 O O . THR A 1 183 ? 20.397 1.622 -6.609 1.00 55.31 183 THR A O 1
ATOM 1433 N N . SER A 1 184 ? 18.189 1.871 -6.837 1.00 65.62 184 SER A N 1
ATOM 1434 C CA . SER A 1 184 ? 18.148 2.878 -5.768 1.00 65.62 184 SER A CA 1
ATOM 1435 C C . SER A 1 184 ? 18.029 2.210 -4.394 1.00 65.62 184 SER A C 1
ATOM 1437 O O . SER A 1 184 ? 17.124 1.413 -4.150 1.00 65.62 184 SER A O 1
ATOM 1439 N N . ASN A 1 185 ? 18.928 2.562 -3.470 1.00 69.44 185 ASN A N 1
ATOM 1440 C CA . ASN A 1 185 ? 18.798 2.178 -2.058 1.00 69.44 185 ASN A CA 1
ATOM 1441 C C . ASN A 1 185 ? 17.471 2.683 -1.471 1.00 69.44 185 ASN A C 1
ATOM 1443 O O . ASN A 1 185 ? 16.897 2.034 -0.609 1.00 69.44 185 ASN A O 1
ATOM 1447 N N . THR A 1 186 ? 16.938 3.787 -2.001 1.00 71.00 186 THR A N 1
ATOM 1448 C CA . THR A 1 186 ? 15.623 4.333 -1.653 1.00 71.00 186 THR A CA 1
ATOM 1449 C C . THR A 1 186 ? 14.495 3.318 -1.851 1.00 71.00 186 THR A C 1
ATOM 1451 O O . THR A 1 186 ? 13.662 3.176 -0.965 1.00 71.00 186 THR A O 1
ATOM 1454 N N . PHE A 1 187 ? 14.491 2.551 -2.949 1.00 77.75 187 PHE A N 1
ATOM 1455 C CA . PHE A 1 187 ? 13.465 1.528 -3.207 1.00 77.75 187 PHE A CA 1
ATOM 1456 C C . PHE A 1 187 ? 13.515 0.379 -2.210 1.00 77.75 187 PHE A C 1
ATOM 1458 O O . PHE A 1 187 ? 12.482 -0.074 -1.718 1.00 77.75 187 PHE A O 1
ATOM 1465 N N . THR A 1 188 ? 14.727 -0.079 -1.901 1.00 80.00 188 THR A N 1
ATOM 1466 C CA . THR A 1 188 ? 14.955 -1.093 -0.874 1.00 80.00 188 THR A CA 1
ATOM 1467 C C . THR A 1 188 ? 14.498 -0.566 0.486 1.00 80.00 188 THR A C 1
ATOM 1469 O O . THR A 1 188 ? 13.731 -1.235 1.174 1.00 80.00 188 THR A O 1
ATOM 1472 N N . ASN A 1 189 ? 14.879 0.662 0.842 1.00 83.00 189 ASN A N 1
ATOM 1473 C CA . ASN A 1 189 ? 14.505 1.284 2.109 1.00 83.00 189 ASN A CA 1
ATOM 1474 C C . ASN A 1 189 ? 12.984 1.451 2.230 1.00 83.00 189 ASN A C 1
ATOM 1476 O O . ASN A 1 189 ? 12.419 1.101 3.260 1.00 83.00 189 ASN A O 1
ATOM 1480 N N . GLU A 1 190 ? 12.292 1.914 1.187 1.00 86.19 190 GLU A N 1
ATOM 1481 C CA . GLU A 1 190 ? 10.826 2.003 1.183 1.00 86.19 190 GLU A CA 1
ATOM 1482 C C . GLU A 1 190 ? 10.168 0.629 1.344 1.00 86.19 190 GLU A C 1
ATOM 1484 O O . GLU A 1 190 ? 9.270 0.467 2.174 1.00 86.19 190 GLU A O 1
ATOM 1489 N N . LEU A 1 191 ? 10.645 -0.384 0.612 1.00 88.25 191 LEU A N 1
ATOM 1490 C CA . LEU A 1 191 ? 10.125 -1.748 0.703 1.00 88.25 191 LEU A CA 1
ATOM 1491 C C . LEU A 1 191 ? 10.257 -2.322 2.122 1.00 88.25 191 LEU A C 1
ATOM 1493 O O . LEU A 1 191 ? 9.326 -2.966 2.602 1.00 88.25 191 LEU A O 1
ATOM 1497 N N . PHE A 1 192 ? 11.365 -2.049 2.816 1.00 86.62 192 PHE A N 1
ATOM 1498 C CA . PHE A 1 192 ? 11.607 -2.496 4.194 1.00 86.62 192 PHE A CA 1
ATOM 1499 C C . PHE A 1 192 ? 11.144 -1.512 5.271 1.00 86.62 192 PHE A C 1
ATOM 1501 O O . PHE A 1 192 ? 11.470 -1.713 6.439 1.00 86.62 192 PHE A O 1
ATOM 1508 N N . ASN A 1 193 ? 10.359 -0.491 4.912 1.00 80.25 193 ASN A N 1
ATOM 1509 C CA . ASN A 1 193 ? 9.855 0.498 5.861 1.00 80.25 193 ASN A CA 1
ATOM 1510 C C . ASN A 1 193 ? 10.986 1.212 6.646 1.00 80.25 193 ASN A C 1
ATOM 1512 O O . ASN A 1 193 ? 10.978 1.314 7.869 1.00 80.25 193 ASN A O 1
ATOM 1516 N N . GLN A 1 194 ? 11.993 1.680 5.924 1.00 75.19 194 GLN A N 1
ATOM 1517 C CA . GLN A 1 194 ? 13.133 2.433 6.455 1.00 75.19 194 GLN A CA 1
ATOM 1518 C C . GLN A 1 194 ? 13.201 3.856 5.887 1.00 75.19 194 GLN A C 1
ATOM 1520 O O . GLN A 1 194 ? 14.111 4.607 6.216 1.00 75.19 194 GLN A O 1
ATOM 1525 N N . ALA A 1 195 ? 12.263 4.224 5.013 1.00 73.81 195 ALA A N 1
ATOM 1526 C CA . ALA A 1 195 ? 12.147 5.567 4.463 1.00 73.81 195 ALA A CA 1
ATOM 1527 C C . ALA A 1 195 ? 11.060 6.359 5.204 1.00 73.81 195 ALA A C 1
ATOM 1529 O O . ALA A 1 195 ? 9.966 5.841 5.443 1.00 73.81 195 ALA A O 1
ATOM 1530 N N . GLU A 1 196 ? 11.356 7.619 5.524 1.00 68.94 196 GLU A N 1
ATOM 1531 C CA . GLU A 1 196 ? 10.415 8.551 6.164 1.00 68.94 196 GLU A CA 1
ATOM 1532 C C . GLU A 1 196 ? 9.271 8.950 5.221 1.00 68.94 196 GLU A C 1
ATOM 1534 O O . GLU A 1 196 ? 8.128 9.101 5.646 1.00 68.94 196 GLU A O 1
ATOM 1539 N N . THR A 1 197 ? 9.557 9.050 3.920 1.00 76.25 197 THR A N 1
ATOM 1540 C CA . THR A 1 197 ? 8.583 9.375 2.872 1.00 76.25 197 THR A CA 1
ATOM 1541 C C . THR A 1 197 ? 8.617 8.323 1.764 1.00 76.25 197 THR A C 1
ATOM 1543 O O . THR A 1 197 ? 9.657 7.727 1.485 1.00 76.25 197 THR A O 1
ATOM 1546 N N . SER A 1 198 ? 7.466 8.061 1.133 1.00 83.62 198 SER A N 1
ATOM 1547 C CA . SER A 1 198 ? 7.391 7.148 -0.015 1.00 83.62 198 SER A CA 1
ATOM 1548 C C . SER A 1 198 ? 7.458 7.925 -1.323 1.00 83.62 198 SER A C 1
ATOM 1550 O O . SER A 1 198 ? 6.792 8.952 -1.453 1.00 83.62 198 SER A O 1
ATOM 1552 N N . SER A 1 199 ? 8.203 7.429 -2.309 1.00 87.25 199 SER A N 1
ATOM 1553 C CA . SER A 1 199 ? 8.269 7.957 -3.679 1.00 87.25 199 SER A CA 1
ATOM 1554 C C . SER A 1 199 ? 7.131 7.454 -4.578 1.00 87.25 199 SER A C 1
ATOM 1556 O O . SER A 1 199 ? 6.849 8.051 -5.615 1.00 87.25 199 SER A O 1
ATOM 1558 N N . VAL A 1 200 ? 6.408 6.409 -4.164 1.00 90.44 200 VAL A N 1
ATOM 1559 C CA . VAL A 1 200 ? 5.217 5.910 -4.870 1.00 90.44 200 VAL A CA 1
ATOM 1560 C C . VAL A 1 200 ? 4.108 6.962 -4.820 1.00 90.44 200 VAL A C 1
ATOM 1562 O O . VAL A 1 200 ? 3.880 7.580 -3.776 1.00 90.44 200 VAL A O 1
ATOM 1565 N N . ARG A 1 201 ? 3.402 7.183 -5.931 1.00 89.75 201 ARG A N 1
ATOM 1566 C CA . ARG A 1 201 ? 2.319 8.176 -6.060 1.00 89.75 201 ARG A CA 1
ATOM 1567 C C . ARG A 1 201 ? 1.021 7.501 -6.483 1.00 89.75 201 ARG A C 1
ATOM 1569 O O . ARG A 1 201 ? 1.045 6.547 -7.251 1.00 89.75 201 ARG A O 1
ATOM 1576 N N . GLN A 1 202 ? -0.115 7.996 -5.999 1.00 89.31 202 GLN A N 1
ATOM 1577 C CA . GLN A 1 202 ? -1.418 7.528 -6.466 1.00 89.31 202 GLN A CA 1
ATOM 1578 C C . GLN A 1 202 ? -1.803 8.229 -7.769 1.00 89.31 202 GLN A C 1
ATOM 1580 O O . GLN A 1 202 ? -1.673 9.445 -7.899 1.00 89.31 202 GLN A O 1
ATOM 1585 N N . ILE A 1 203 ? -2.297 7.445 -8.720 1.00 89.25 203 ILE A N 1
ATOM 1586 C CA . ILE A 1 203 ? -2.873 7.915 -9.973 1.00 89.25 203 ILE A CA 1
ATOM 1587 C C . ILE A 1 203 ? -4.390 8.027 -9.770 1.00 89.25 203 ILE A C 1
ATOM 1589 O O . ILE A 1 203 ? -5.059 7.036 -9.474 1.00 89.25 203 ILE A O 1
ATOM 1593 N N . LEU A 1 204 ? -4.929 9.242 -9.896 1.00 84.25 204 LEU A N 1
ATOM 1594 C CA . LEU A 1 204 ? -6.352 9.535 -9.649 1.00 84.25 204 LEU A CA 1
ATOM 1595 C C . LEU A 1 204 ? -7.215 9.454 -10.913 1.00 84.25 204 LEU A C 1
ATOM 1597 O O . LEU A 1 204 ? -8.439 9.301 -10.844 1.00 84.25 204 LEU A O 1
ATOM 1601 N N . GLU A 1 205 ? -6.584 9.526 -12.078 1.00 83.00 205 GLU A N 1
ATOM 1602 C CA . GLU A 1 205 ? -7.237 9.477 -13.382 1.00 83.00 205 GLU A CA 1
ATOM 1603 C C . GLU A 1 205 ? -6.814 8.207 -14.127 1.00 83.00 205 GLU A C 1
ATOM 1605 O O . GLU A 1 205 ? -5.642 7.838 -14.064 1.00 83.00 205 GLU A O 1
ATOM 1610 N N . PRO A 1 206 ? -7.736 7.513 -14.816 1.00 80.88 206 PRO A N 1
ATOM 1611 C CA . PRO A 1 206 ? -7.382 6.342 -15.605 1.00 80.88 206 PRO A CA 1
ATOM 1612 C C . PRO A 1 206 ? -6.316 6.676 -16.649 1.00 80.88 206 PRO A C 1
ATOM 1614 O O . PRO A 1 206 ? -6.383 7.700 -17.327 1.00 80.88 206 PRO A O 1
ATOM 1617 N N . VAL A 1 207 ? -5.346 5.780 -16.812 1.00 86.81 207 VAL A N 1
ATOM 1618 C CA . VAL A 1 207 ? -4.338 5.895 -17.866 1.00 86.81 207 VAL A CA 1
ATOM 1619 C C . VAL A 1 207 ? -4.929 5.285 -19.133 1.00 86.81 207 VAL A C 1
ATOM 1621 O O . VAL A 1 207 ? -4.790 4.084 -19.355 1.00 86.81 207 VAL A O 1
ATOM 1624 N N . SER A 1 208 ? -5.605 6.092 -19.955 1.00 86.69 208 SER A N 1
ATOM 1625 C CA . SER A 1 208 ? -6.386 5.605 -21.108 1.00 86.69 208 SER A CA 1
ATOM 1626 C C . SER A 1 208 ? -5.599 4.669 -22.029 1.00 86.69 208 SER A C 1
ATOM 1628 O O . SER A 1 208 ? -6.140 3.682 -22.511 1.00 86.69 208 SER A O 1
ATOM 1630 N N . ALA A 1 209 ? -4.303 4.928 -22.234 1.00 90.00 209 ALA A N 1
ATOM 1631 C CA . ALA A 1 209 ? -3.441 4.079 -23.057 1.00 90.00 209 ALA A CA 1
ATOM 1632 C C . ALA A 1 209 ? -3.307 2.638 -22.524 1.00 90.00 209 ALA A C 1
ATOM 1634 O O . ALA A 1 209 ? -3.187 1.707 -23.315 1.00 90.00 209 ALA A O 1
ATOM 1635 N N . LEU A 1 210 ? -3.352 2.446 -21.200 1.00 91.19 210 LEU A N 1
ATOM 1636 C CA . LEU A 1 210 ? -3.338 1.120 -20.579 1.00 91.19 210 LEU A CA 1
ATOM 1637 C C . LEU A 1 210 ? -4.720 0.463 -20.598 1.00 91.19 210 LEU A C 1
ATOM 1639 O O . LEU A 1 210 ? -4.800 -0.755 -20.709 1.00 91.19 210 LEU A O 1
ATOM 1643 N N . GLU A 1 211 ? -5.807 1.237 -20.533 1.00 88.00 211 GLU A N 1
ATOM 1644 C CA . GLU A 1 211 ? -7.166 0.675 -20.513 1.00 88.00 211 GLU A CA 1
ATOM 1645 C C . GLU A 1 211 ? -7.491 -0.150 -21.763 1.00 88.00 211 GLU A C 1
ATOM 1647 O O . GLU A 1 211 ? -8.207 -1.140 -21.659 1.00 88.00 211 GLU A O 1
ATOM 1652 N N . PHE A 1 212 ? -6.929 0.201 -22.923 1.00 89.19 212 PHE A N 1
ATOM 1653 C CA . PHE A 1 212 ? -7.115 -0.563 -24.162 1.00 89.19 212 PHE A CA 1
ATOM 1654 C C . PHE A 1 212 ? -6.353 -1.893 -24.203 1.00 89.19 212 PHE A C 1
ATOM 1656 O O . PHE A 1 212 ? -6.644 -2.731 -25.054 1.00 89.19 212 PHE A O 1
ATOM 1663 N N . LEU A 1 213 ? -5.364 -2.080 -23.327 1.00 92.75 213 LEU A N 1
ATOM 1664 C CA . LEU A 1 213 ? -4.534 -3.286 -23.283 1.00 92.75 213 LEU A CA 1
ATOM 1665 C C . LEU A 1 213 ? -5.001 -4.292 -22.231 1.00 92.75 213 LEU A C 1
ATOM 1667 O O . LEU A 1 213 ? -4.562 -5.437 -22.251 1.00 92.75 213 LEU A O 1
ATOM 1671 N N . LEU A 1 214 ? -5.839 -3.855 -21.295 1.00 94.62 214 LEU A N 1
ATOM 1672 C CA . LEU A 1 214 ? -6.165 -4.601 -20.091 1.00 94.62 214 LEU A CA 1
ATOM 1673 C C . LEU A 1 214 ? -7.583 -5.150 -20.148 1.00 94.62 214 LEU A C 1
ATOM 1675 O O . LEU A 1 214 ? -8.516 -4.502 -20.620 1.00 94.62 214 LEU A O 1
ATOM 1679 N N . SER A 1 215 ? -7.761 -6.328 -19.566 1.00 94.56 215 SER A N 1
ATOM 1680 C CA . SER A 1 215 ? -9.087 -6.854 -19.269 1.00 94.56 215 SER A CA 1
ATOM 1681 C C . SER A 1 215 ? -9.815 -5.907 -18.302 1.00 94.56 215 SER A C 1
ATOM 1683 O O . SER A 1 215 ? -9.173 -5.355 -17.401 1.00 94.56 215 SER A O 1
ATOM 1685 N N . PRO A 1 216 ? -11.152 -5.757 -18.403 1.00 92.00 216 PRO A N 1
ATOM 1686 C CA . PRO A 1 216 ? -11.897 -4.799 -17.584 1.00 92.00 216 PRO A CA 1
ATOM 1687 C C . PRO A 1 216 ? -11.675 -4.969 -16.081 1.00 92.00 216 PRO A C 1
ATOM 1689 O O . PRO A 1 216 ? -11.546 -3.986 -15.359 1.00 92.00 216 PRO A O 1
ATOM 1692 N N . LEU A 1 217 ? -11.579 -6.213 -15.607 1.00 92.06 217 LEU A N 1
ATOM 1693 C CA . LEU A 1 217 ? -11.318 -6.519 -14.208 1.00 92.06 217 LEU A CA 1
ATOM 1694 C C . LEU A 1 217 ? -10.037 -7.354 -14.069 1.00 92.06 217 LEU A C 1
ATOM 1696 O O . LEU A 1 217 ? -10.054 -8.585 -14.140 1.00 92.06 217 LEU A O 1
ATOM 1700 N N . SER A 1 218 ? -8.915 -6.665 -13.863 1.00 95.62 218 SER A N 1
ATOM 1701 C CA . SER A 1 218 ? -7.589 -7.268 -13.694 1.00 95.62 218 SER A CA 1
ATOM 1702 C C . SER A 1 218 ? -6.742 -6.559 -12.631 1.00 95.62 218 SER A C 1
ATOM 1704 O O . SER A 1 218 ? -7.019 -5.427 -12.228 1.00 95.62 218 SER A O 1
ATOM 1706 N N . HIS A 1 219 ? -5.694 -7.222 -12.155 1.00 97.88 219 HIS A N 1
ATOM 1707 C CA . HIS A 1 219 ? -4.548 -6.547 -11.545 1.00 97.88 219 HIS A CA 1
ATOM 1708 C C . HIS A 1 219 ? -3.437 -6.467 -12.583 1.00 97.88 219 HIS A C 1
ATOM 1710 O O . HIS A 1 219 ? -3.256 -7.415 -13.343 1.00 97.88 219 HIS A O 1
ATOM 1716 N N . PHE A 1 220 ? -2.681 -5.376 -12.624 1.00 98.31 220 PHE A N 1
ATOM 1717 C CA . PHE A 1 220 ? -1.626 -5.234 -13.623 1.00 98.31 220 PHE A CA 1
ATOM 1718 C C . PHE A 1 220 ? -0.377 -4.550 -13.084 1.00 98.31 220 PHE A C 1
ATOM 1720 O O . PHE A 1 220 ? -0.420 -3.807 -12.103 1.00 98.31 220 PHE A O 1
ATOM 1727 N N . ILE A 1 221 ? 0.739 -4.820 -13.754 1.00 98.44 221 ILE A N 1
ATOM 1728 C CA . ILE A 1 221 ? 2.045 -4.208 -13.530 1.00 98.44 221 ILE A CA 1
ATOM 1729 C C . ILE A 1 221 ? 2.579 -3.806 -14.901 1.00 98.44 221 ILE A C 1
ATOM 1731 O O . ILE A 1 221 ? 3.012 -4.656 -15.674 1.00 98.44 221 ILE A O 1
ATOM 1735 N N . TYR A 1 222 ? 2.557 -2.521 -15.211 1.00 98.19 222 TYR A N 1
ATOM 1736 C CA . TYR A 1 222 ? 3.239 -1.968 -16.374 1.00 98.19 222 TYR A CA 1
ATOM 1737 C C . TYR A 1 222 ? 4.598 -1.433 -15.938 1.00 98.19 222 TYR A C 1
ATOM 1739 O O . TYR A 1 222 ? 4.668 -0.759 -14.916 1.00 98.19 222 TYR A O 1
ATOM 1747 N N . ILE A 1 223 ? 5.672 -1.706 -16.673 1.00 97.38 223 ILE A N 1
ATOM 1748 C CA . ILE A 1 223 ? 6.981 -1.085 -16.442 1.00 97.38 223 ILE A CA 1
ATOM 1749 C C . ILE A 1 223 ? 7.521 -0.584 -17.766 1.00 97.38 223 ILE A C 1
ATOM 1751 O O . ILE A 1 223 ? 7.547 -1.334 -18.737 1.00 97.38 223 ILE A O 1
ATOM 1755 N N . GLU A 1 224 ? 8.008 0.652 -17.776 1.00 96.38 224 GLU A N 1
ATOM 1756 C CA . GLU A 1 224 ? 8.607 1.282 -18.944 1.00 96.38 224 GLU A CA 1
ATOM 1757 C C . GLU A 1 224 ? 9.965 1.886 -18.590 1.00 96.38 224 GLU A C 1
ATOM 1759 O O . GLU A 1 224 ? 10.104 2.623 -17.611 1.00 96.38 224 GLU A O 1
ATOM 1764 N N . GLY A 1 225 ? 10.969 1.582 -19.410 1.00 95.31 225 GLY A N 1
ATOM 1765 C CA . GLY A 1 225 ? 12.255 2.267 -19.422 1.00 95.31 225 GLY A CA 1
ATOM 1766 C C . GLY A 1 225 ? 12.360 3.179 -20.637 1.00 95.31 225 GLY A C 1
ATOM 1767 O O . GLY A 1 225 ? 12.193 2.721 -21.764 1.00 95.31 225 GLY A O 1
ATOM 1768 N N . ASN A 1 226 ? 12.698 4.445 -20.407 1.00 94.00 226 ASN A N 1
ATOM 1769 C CA . ASN A 1 226 ? 12.913 5.463 -21.428 1.00 94.00 226 ASN A CA 1
ATOM 1770 C C . ASN A 1 226 ? 14.335 6.024 -21.291 1.00 94.00 226 ASN A C 1
ATOM 1772 O O . ASN A 1 226 ? 14.674 6.739 -20.341 1.00 94.00 226 ASN A O 1
ATOM 1776 N N . LYS A 1 227 ? 15.196 5.678 -22.247 1.00 93.19 227 LYS A N 1
ATOM 1777 C CA . LYS A 1 227 ? 16.607 6.065 -22.297 1.00 93.19 227 LYS A CA 1
ATOM 1778 C C . LYS A 1 227 ? 16.779 7.564 -22.496 1.00 93.19 227 LYS A C 1
ATOM 1780 O O . LYS A 1 227 ? 17.693 8.145 -21.913 1.00 93.19 227 LYS A O 1
ATOM 1785 N N . LYS A 1 228 ? 15.934 8.181 -23.329 1.00 92.25 228 LYS A N 1
ATOM 1786 C CA . LYS A 1 228 ? 16.020 9.609 -23.669 1.00 92.25 228 LYS A CA 1
ATOM 1787 C C . LYS A 1 228 ? 15.784 10.471 -22.432 1.00 92.25 228 LYS A C 1
ATOM 1789 O O . LYS A 1 228 ? 16.550 11.392 -22.172 1.00 92.25 228 LYS A O 1
ATOM 1794 N N . GLU A 1 229 ? 14.770 10.124 -21.654 1.00 90.44 229 GLU A N 1
ATOM 1795 C CA . GLU A 1 229 ? 14.404 10.812 -20.410 1.00 90.44 229 GLU A CA 1
ATOM 1796 C C . GLU A 1 229 ? 15.150 10.262 -19.192 1.00 90.44 229 GLU A C 1
ATOM 1798 O O . GLU A 1 229 ? 14.984 10.746 -18.077 1.00 90.44 229 GLU A O 1
ATOM 1803 N N . ARG A 1 230 ? 16.005 9.255 -19.407 1.00 91.38 230 ARG A N 1
ATOM 1804 C CA . ARG A 1 230 ? 16.808 8.583 -18.385 1.00 91.38 230 ARG A CA 1
ATOM 1805 C C . ARG A 1 230 ? 15.982 8.053 -17.216 1.00 91.38 230 ARG A C 1
ATOM 1807 O O . ARG A 1 230 ? 16.494 7.958 -16.101 1.00 91.38 230 ARG A O 1
ATOM 1814 N N . ARG A 1 231 ? 14.743 7.635 -17.465 1.00 91.12 231 ARG A N 1
ATOM 1815 C CA . ARG A 1 231 ? 13.841 7.138 -16.423 1.00 91.12 231 ARG A CA 1
ATOM 1816 C C . ARG A 1 231 ? 13.382 5.708 -16.661 1.00 91.12 231 ARG A C 1
ATOM 1818 O O . ARG A 1 231 ? 13.300 5.244 -17.792 1.00 91.12 231 ARG A O 1
ATOM 1825 N N . CYS A 1 232 ? 13.092 5.016 -15.573 1.00 93.19 232 CYS A N 1
ATOM 1826 C CA . CYS A 1 232 ? 12.374 3.754 -15.543 1.00 93.19 232 CYS A CA 1
ATOM 1827 C C . CYS A 1 232 ? 11.299 3.876 -14.469 1.00 93.19 232 CYS A C 1
ATOM 1829 O O . CYS A 1 232 ? 11.597 4.318 -13.359 1.00 93.19 232 CYS A O 1
ATOM 1831 N N . PHE A 1 233 ? 10.070 3.497 -14.778 1.00 94.25 233 PHE A N 1
ATOM 1832 C CA . PHE A 1 233 ? 8.957 3.583 -13.842 1.00 94.25 233 PHE A CA 1
ATOM 1833 C C . PHE A 1 233 ? 8.012 2.404 -14.019 1.00 94.25 233 PHE A C 1
ATOM 1835 O O . PHE A 1 233 ? 8.014 1.737 -15.051 1.00 94.25 233 PHE A O 1
ATOM 1842 N N . GLY A 1 234 ? 7.217 2.152 -12.987 1.00 95.62 234 GLY A N 1
ATOM 1843 C CA . GLY A 1 234 ? 6.134 1.190 -13.004 1.00 95.62 234 GLY A CA 1
ATOM 1844 C C . GLY A 1 234 ? 4.784 1.853 -12.764 1.00 95.62 234 GLY A C 1
ATOM 1845 O O . GLY A 1 234 ? 4.700 2.888 -12.107 1.00 95.62 234 GLY A O 1
ATOM 1846 N N . ILE A 1 235 ? 3.726 1.236 -13.271 1.00 97.12 235 ILE A N 1
ATOM 1847 C CA . ILE A 1 235 ? 2.345 1.512 -12.895 1.00 97.12 235 ILE A CA 1
ATOM 1848 C C . ILE A 1 235 ? 1.738 0.200 -12.419 1.00 97.12 235 ILE A C 1
ATOM 1850 O O . ILE A 1 235 ? 1.671 -0.767 -13.176 1.00 97.12 235 ILE A O 1
ATOM 1854 N N . VAL A 1 236 ? 1.300 0.169 -11.165 1.00 97.88 236 VAL A N 1
ATOM 1855 C CA . VAL A 1 236 ? 0.613 -0.984 -10.580 1.00 97.88 236 VAL A CA 1
ATOM 1856 C C . VAL A 1 236 ? -0.851 -0.635 -10.409 1.00 97.88 236 VAL A C 1
ATOM 1858 O O . VAL A 1 236 ? -1.177 0.333 -9.724 1.00 97.88 236 VAL A O 1
ATOM 1861 N N . GLY A 1 237 ? -1.723 -1.419 -11.030 1.00 96.44 237 GLY A N 1
ATOM 1862 C CA . GLY A 1 237 ? -3.162 -1.232 -10.954 1.00 96.44 237 GLY A CA 1
ATOM 1863 C C . GLY A 1 237 ? -3.868 -2.410 -10.305 1.00 96.44 237 GLY A C 1
ATOM 1864 O O . GLY A 1 237 ? -3.509 -3.569 -10.514 1.00 96.44 237 GLY A O 1
ATOM 1865 N N . PHE A 1 238 ? -4.920 -2.112 -9.550 1.00 95.75 238 PHE A N 1
ATOM 1866 C CA . PHE A 1 238 ? -5.815 -3.099 -8.969 1.00 95.75 238 PHE A CA 1
ATOM 1867 C C . PHE A 1 238 ? -7.245 -2.899 -9.467 1.00 95.75 238 PHE A C 1
ATOM 1869 O O . PHE A 1 238 ? -7.700 -1.766 -9.634 1.00 95.75 238 PHE A O 1
ATOM 1876 N N . PHE A 1 239 ? -7.943 -4.018 -9.681 1.00 93.25 239 PHE A N 1
ATOM 1877 C CA . PHE A 1 239 ? -9.354 -4.067 -10.067 1.00 93.25 239 PHE A CA 1
ATOM 1878 C C . PHE A 1 239 ? -9.676 -3.235 -11.321 1.00 93.25 239 PHE A C 1
ATOM 1880 O O . PHE A 1 239 ? -10.558 -2.384 -11.305 1.00 93.25 239 PHE A O 1
ATOM 1887 N N . GLY A 1 240 ? -8.932 -3.447 -12.407 1.00 90.44 240 GLY A N 1
ATOM 1888 C CA . GLY A 1 240 ? -9.124 -2.734 -13.673 1.00 90.44 240 GLY A CA 1
ATOM 1889 C C . GLY A 1 240 ? -8.562 -1.313 -13.669 1.00 90.44 240 GLY A C 1
ATOM 1890 O O . GLY A 1 240 ? -9.060 -0.453 -14.390 1.00 90.44 240 GLY A O 1
ATOM 1891 N N . GLY A 1 241 ? -7.570 -1.038 -12.816 1.00 90.88 241 GLY A N 1
ATOM 1892 C CA . GLY A 1 241 ? -6.948 0.284 -12.690 1.00 90.88 241 GLY A CA 1
ATOM 1893 C C . GLY A 1 241 ? -7.738 1.281 -11.844 1.00 90.88 241 GLY A C 1
ATOM 1894 O O . GLY A 1 241 ? -7.359 2.450 -11.774 1.00 90.88 241 GLY A O 1
ATOM 1895 N N . VAL A 1 242 ? -8.798 0.829 -11.165 1.00 89.75 242 VAL A N 1
ATOM 1896 C CA . VAL A 1 242 ? -9.575 1.651 -10.228 1.00 89.75 242 VAL A CA 1
ATOM 1897 C C . VAL A 1 242 ? -8.679 2.216 -9.125 1.00 89.75 242 VAL A C 1
ATOM 1899 O O . VAL A 1 242 ? -8.797 3.388 -8.777 1.00 89.75 242 VAL A O 1
ATOM 1902 N N . ILE A 1 243 ? -7.749 1.404 -8.622 1.00 91.12 243 ILE A N 1
ATOM 1903 C CA . ILE A 1 243 ? -6.647 1.858 -7.772 1.00 91.12 243 ILE A CA 1
ATOM 1904 C C . ILE A 1 243 ? -5.377 1.717 -8.599 1.00 91.12 243 ILE A C 1
ATOM 1906 O O . ILE A 1 243 ? -4.996 0.596 -8.922 1.00 91.12 243 ILE A O 1
ATOM 1910 N N . SER A 1 244 ? -4.727 2.828 -8.935 1.00 93.44 244 SER A N 1
ATOM 1911 C CA . SER A 1 244 ? -3.497 2.831 -9.731 1.00 93.44 244 SER A CA 1
ATOM 1912 C C . SER A 1 244 ? -2.387 3.593 -9.014 1.00 93.44 244 SER A C 1
ATOM 1914 O O . SER A 1 244 ? -2.625 4.641 -8.412 1.00 93.44 244 SER A O 1
ATOM 1916 N N . LEU A 1 245 ? -1.169 3.060 -9.062 1.00 94.31 245 LEU A N 1
ATOM 1917 C CA . LEU A 1 245 ? 0.003 3.590 -8.372 1.00 94.31 245 LEU A CA 1
ATOM 1918 C C . LEU A 1 245 ? 1.163 3.748 -9.346 1.00 94.31 245 LEU A C 1
ATOM 1920 O O . LEU A 1 245 ? 1.559 2.782 -9.992 1.00 94.31 245 LEU A O 1
ATOM 1924 N N . TYR A 1 246 ? 1.729 4.947 -9.408 1.00 94.44 246 TYR A N 1
ATOM 1925 C CA . TYR A 1 246 ? 2.978 5.240 -10.098 1.00 94.44 246 TYR A CA 1
ATOM 1926 C C . TYR A 1 246 ? 4.169 4.939 -9.180 1.00 94.44 246 TYR A C 1
ATOM 1928 O O . TYR A 1 246 ? 4.221 5.405 -8.040 1.00 94.44 246 TYR A O 1
ATOM 1936 N N . VAL A 1 247 ? 5.134 4.173 -9.681 1.00 93.69 247 VAL A N 1
ATOM 1937 C CA . VAL A 1 247 ? 6.286 3.648 -8.938 1.00 93.69 247 VAL A CA 1
ATOM 1938 C C . VAL A 1 247 ? 7.581 4.091 -9.642 1.00 93.69 247 VAL A C 1
ATOM 1940 O O . VAL A 1 247 ? 7.926 3.524 -10.680 1.00 93.69 247 VAL A O 1
ATOM 1943 N N . PRO A 1 248 ? 8.329 5.083 -9.128 1.00 91.44 248 PRO A N 1
ATOM 1944 C CA . PRO A 1 248 ? 9.511 5.621 -9.814 1.00 91.44 248 PRO A CA 1
ATOM 1945 C C . PRO A 1 248 ? 10.763 4.738 -9.655 1.00 91.44 248 PRO A C 1
ATOM 1947 O O . PRO A 1 248 ? 11.588 4.963 -8.782 1.00 91.44 248 PRO A O 1
ATOM 1950 N N . ILE A 1 249 ? 10.952 3.735 -10.513 1.00 91.06 249 ILE A N 1
ATOM 1951 C CA . ILE A 1 249 ? 12.013 2.714 -10.372 1.00 91.06 249 ILE A CA 1
ATOM 1952 C C . ILE A 1 249 ? 13.441 3.288 -10.495 1.00 91.06 249 ILE A C 1
ATOM 1954 O O . ILE A 1 249 ? 14.345 2.871 -9.767 1.00 91.06 249 ILE A O 1
ATOM 1958 N N . SER A 1 250 ? 13.697 4.198 -11.439 1.00 89.19 250 SER A N 1
ATOM 1959 C CA . SER A 1 250 ? 15.023 4.800 -11.640 1.00 89.19 250 SER A CA 1
ATOM 1960 C C . SER A 1 250 ? 14.944 6.143 -12.359 1.00 89.19 250 SER A C 1
ATOM 1962 O O . SER A 1 250 ? 14.268 6.253 -13.372 1.00 89.19 250 SER A O 1
ATOM 1964 N N . TYR A 1 251 ? 15.732 7.120 -11.905 1.00 88.12 251 TYR A N 1
ATOM 1965 C CA . TYR A 1 251 ? 15.954 8.420 -12.566 1.00 88.12 251 TYR A CA 1
ATOM 1966 C C . TYR A 1 251 ? 17.280 8.492 -13.335 1.00 88.12 251 TYR A C 1
ATOM 1968 O O . TYR A 1 251 ? 17.743 9.555 -13.748 1.00 88.12 251 TYR A O 1
ATOM 1976 N N . GLN A 1 252 ? 17.966 7.355 -13.462 1.00 88.56 252 GLN A N 1
ATOM 1977 C CA . GLN A 1 252 ? 19.265 7.267 -14.122 1.00 88.56 252 GLN A CA 1
ATOM 1978 C C . GLN A 1 252 ? 19.320 6.091 -15.095 1.00 88.56 252 GLN A C 1
ATOM 1980 O O . GLN A 1 252 ? 20.387 5.521 -15.326 1.00 88.56 252 GLN A O 1
ATOM 1985 N N . PHE A 1 253 ? 18.181 5.723 -15.671 1.00 89.62 253 PHE A N 1
ATOM 1986 C CA . PHE A 1 253 ? 18.080 4.629 -16.621 1.00 89.62 253 PHE A CA 1
ATOM 1987 C C . PHE A 1 253 ? 18.927 4.910 -17.876 1.00 89.62 253 PHE A C 1
ATOM 1989 O O . PHE A 1 253 ? 18.891 6.004 -18.436 1.00 89.62 253 PHE A O 1
ATOM 1996 N N . ARG A 1 254 ? 19.742 3.933 -18.299 1.00 88.88 254 ARG A N 1
ATOM 1997 C CA . ARG A 1 254 ? 20.666 4.066 -19.450 1.00 88.88 254 ARG A CA 1
ATOM 1998 C C . ARG A 1 254 ? 20.531 2.964 -20.504 1.00 88.88 254 ARG A C 1
ATOM 2000 O O . ARG A 1 254 ? 21.211 3.035 -21.530 1.00 88.88 254 ARG A O 1
ATOM 2007 N N . LYS A 1 255 ? 19.724 1.927 -20.249 1.00 89.50 255 LYS A N 1
ATOM 2008 C CA . LYS A 1 255 ? 19.558 0.809 -21.194 1.00 89.50 255 LYS A CA 1
ATOM 2009 C C . LYS A 1 255 ? 18.642 1.224 -22.354 1.00 89.50 255 LYS A C 1
ATOM 2011 O O . LYS A 1 255 ? 18.173 2.355 -22.387 1.00 89.50 255 LYS A O 1
ATOM 2016 N N . ALA A 1 256 ? 18.468 0.340 -23.335 1.00 92.75 256 ALA A N 1
ATOM 2017 C CA . ALA A 1 256 ? 17.522 0.559 -24.427 1.00 92.75 256 ALA A CA 1
ATOM 2018 C C . ALA A 1 256 ? 16.087 0.685 -23.897 1.00 92.75 256 ALA A C 1
ATOM 2020 O O . ALA A 1 256 ? 15.772 0.123 -22.845 1.00 92.75 256 ALA A O 1
ATOM 2021 N N . ASP A 1 257 ? 15.252 1.415 -24.635 1.00 95.44 257 ASP A N 1
ATOM 2022 C CA . ASP A 1 257 ? 13.838 1.566 -24.307 1.00 95.44 257 ASP A CA 1
ATOM 2023 C C . ASP A 1 257 ? 13.162 0.195 -24.281 1.00 95.44 257 ASP A C 1
ATOM 2025 O O . ASP A 1 257 ? 13.416 -0.653 -25.142 1.00 95.44 257 ASP A O 1
ATOM 2029 N N . PHE A 1 258 ? 12.312 -0.026 -23.286 1.00 96.38 258 PHE A N 1
ATOM 2030 C CA . PHE A 1 258 ? 11.553 -1.263 -23.155 1.00 96.38 258 PHE A CA 1
ATOM 2031 C C . PHE A 1 258 ? 10.239 -0.993 -22.439 1.00 96.38 258 PHE A C 1
ATOM 2033 O O . PHE A 1 258 ? 10.136 -0.044 -21.659 1.00 96.38 258 PHE A O 1
ATOM 2040 N N . ALA A 1 259 ? 9.264 -1.863 -22.669 1.00 97.56 259 ALA A N 1
ATOM 2041 C CA . ALA A 1 259 ? 8.091 -1.943 -21.828 1.00 97.56 259 ALA A CA 1
ATOM 2042 C C . ALA A 1 259 ? 7.681 -3.396 -21.613 1.00 97.56 259 ALA A C 1
ATOM 2044 O O . ALA A 1 259 ? 7.799 -4.237 -22.507 1.00 97.56 259 ALA A O 1
ATOM 2045 N N . ILE A 1 260 ? 7.219 -3.684 -20.404 1.00 97.94 260 ILE A N 1
ATOM 2046 C CA . ILE A 1 260 ? 6.694 -4.988 -20.015 1.00 97.94 260 ILE A CA 1
ATOM 2047 C C . ILE A 1 260 ? 5.365 -4.802 -19.290 1.00 97.94 260 ILE A C 1
ATOM 2049 O O . ILE A 1 260 ? 5.190 -3.842 -18.537 1.00 97.94 260 ILE A O 1
ATOM 2053 N N . LEU A 1 261 ? 4.441 -5.727 -19.517 1.00 98.44 261 LEU A N 1
ATOM 2054 C CA . LEU A 1 261 ? 3.106 -5.729 -18.941 1.00 98.44 261 LEU A CA 1
ATOM 2055 C C . LEU A 1 261 ? 2.833 -7.089 -18.305 1.00 98.44 261 LEU A C 1
ATOM 2057 O O . LEU A 1 261 ? 2.825 -8.112 -18.980 1.00 98.44 261 LEU A O 1
ATOM 2061 N N . GLY A 1 262 ? 2.636 -7.095 -16.993 1.00 98.50 262 GLY A N 1
ATOM 2062 C CA . GLY A 1 262 ? 2.058 -8.217 -16.271 1.00 98.50 262 GLY A CA 1
ATOM 2063 C C . GLY A 1 262 ? 0.573 -7.970 -16.062 1.00 98.50 262 GLY A C 1
ATOM 2064 O O . GLY A 1 262 ? 0.204 -6.889 -15.605 1.00 98.50 262 GLY A O 1
ATOM 2065 N N . GLU A 1 263 ? -0.267 -8.960 -16.333 1.00 98.31 263 GLU A N 1
ATOM 2066 C CA . GLU A 1 263 ? -1.704 -8.904 -16.065 1.00 98.31 263 GLU A CA 1
ATOM 2067 C C . GLU A 1 263 ? -2.151 -10.167 -15.325 1.00 98.31 263 GLU A C 1
ATOM 2069 O O . GLU A 1 263 ? -1.761 -11.279 -15.669 1.00 98.31 263 GLU A O 1
ATOM 2074 N N . LEU A 1 264 ? -3.002 -9.993 -14.319 1.00 98.25 264 LEU A N 1
ATOM 2075 C CA . LEU A 1 264 ? -3.772 -11.039 -13.662 1.00 98.25 264 LEU A CA 1
ATOM 2076 C C . LEU A 1 264 ? -5.258 -10.748 -13.880 1.00 98.25 264 LEU A C 1
ATOM 2078 O O . LEU A 1 264 ? -5.842 -9.892 -13.211 1.00 98.25 264 LEU A O 1
ATOM 2082 N N . ASN A 1 265 ? -5.871 -11.461 -14.823 1.00 96.00 265 ASN A N 1
ATOM 2083 C CA . ASN A 1 265 ? -7.289 -11.323 -15.141 1.00 96.00 265 ASN A CA 1
ATOM 2084 C C . ASN A 1 265 ? -8.134 -12.020 -14.061 1.00 96.00 265 ASN A C 1
ATOM 2086 O O . ASN A 1 265 ? -7.984 -13.220 -13.812 1.00 96.00 265 ASN A O 1
ATOM 2090 N N . LEU A 1 266 ? -9.034 -11.271 -13.418 1.00 92.44 266 LEU A N 1
ATOM 2091 C CA . LEU A 1 266 ? -9.838 -11.771 -12.300 1.00 92.44 266 LEU A CA 1
ATOM 2092 C C . LEU A 1 266 ? -11.009 -12.655 -12.738 1.00 92.44 266 LEU A C 1
ATOM 2094 O O . LEU A 1 266 ? -11.465 -13.492 -11.961 1.00 92.44 266 LEU A O 1
ATOM 2098 N N . VAL A 1 267 ? -11.471 -12.512 -13.977 1.00 89.69 267 VAL A N 1
ATOM 2099 C CA . VAL A 1 267 ? -12.559 -13.316 -14.545 1.00 89.69 267 VAL A CA 1
ATOM 2100 C C . VAL A 1 267 ? -12.044 -14.703 -14.922 1.00 89.69 267 VAL A C 1
ATOM 2102 O O . VAL A 1 267 ? -12.576 -15.720 -14.478 1.00 89.69 267 VAL A O 1
ATOM 2105 N N . THR A 1 268 ? -10.970 -14.757 -15.710 1.00 91.81 268 THR A N 1
ATOM 2106 C CA . THR A 1 268 ? -10.407 -16.008 -16.245 1.00 91.81 268 THR A CA 1
ATOM 2107 C C . THR A 1 268 ? -9.391 -16.661 -15.307 1.00 91.81 268 THR A C 1
ATOM 2109 O O . THR A 1 268 ? -9.072 -17.839 -15.473 1.00 91.81 268 THR A O 1
ATOM 2112 N N . LYS A 1 269 ? -8.874 -15.923 -14.313 1.00 91.12 269 LYS A N 1
ATOM 2113 C CA . LYS A 1 269 ? -7.812 -16.357 -13.380 1.00 91.12 269 LYS A CA 1
ATOM 2114 C C . LYS A 1 269 ? -6.506 -16.733 -14.086 1.00 91.12 269 LYS A C 1
ATOM 2116 O O . LYS A 1 269 ? -5.761 -17.614 -13.619 1.00 91.12 269 LYS A O 1
ATOM 2121 N N . THR A 1 270 ? -6.260 -16.099 -15.228 1.00 95.44 270 THR A N 1
ATOM 2122 C CA . THR A 1 270 ? -5.041 -16.251 -16.022 1.00 95.44 270 THR A CA 1
ATOM 2123 C C . THR A 1 270 ? -4.067 -15.128 -15.713 1.00 95.44 270 THR A C 1
ATOM 2125 O O . THR A 1 270 ? -4.475 -13.989 -15.495 1.00 95.44 270 THR A O 1
ATOM 2128 N N . GLU A 1 271 ? -2.781 -15.464 -15.729 1.00 97.25 271 GLU A N 1
ATOM 2129 C CA . GLU A 1 271 ? -1.693 -14.496 -15.653 1.00 97.25 271 GLU A CA 1
ATOM 2130 C C . GLU A 1 271 ? -0.943 -14.456 -16.980 1.00 97.25 271 GLU A C 1
ATOM 2132 O O . GLU A 1 271 ? -0.641 -15.514 -17.543 1.00 97.25 271 GLU A O 1
ATOM 2137 N N . SER A 1 272 ? -0.599 -13.258 -17.436 1.00 97.69 272 SER A N 1
ATOM 2138 C CA . SER A 1 272 ? 0.289 -13.019 -18.572 1.00 97.69 272 SER A CA 1
ATOM 2139 C C . SER A 1 272 ? 1.409 -12.058 -18.177 1.00 97.69 272 SER A C 1
ATOM 2141 O O . SER A 1 272 ? 1.284 -11.279 -17.230 1.00 97.69 272 SER A O 1
ATOM 2143 N N . PHE A 1 273 ? 2.539 -12.172 -18.872 1.00 97.94 273 PHE A N 1
ATOM 2144 C CA . PHE A 1 273 ? 3.738 -11.368 -18.650 1.00 97.94 273 PHE A CA 1
ATOM 2145 C C . PHE A 1 273 ? 4.417 -11.138 -19.997 1.00 97.94 273 PHE A C 1
ATOM 2147 O O . PHE A 1 273 ? 5.224 -11.959 -20.438 1.00 97.94 273 PHE A O 1
ATOM 2154 N N . ASP A 1 274 ? 4.074 -10.033 -20.644 1.00 97.19 274 ASP A N 1
ATOM 2155 C CA . ASP A 1 274 ? 4.412 -9.771 -22.037 1.00 97.19 274 ASP A CA 1
ATOM 2156 C C . ASP A 1 274 ? 5.381 -8.596 -22.167 1.00 97.19 274 ASP A C 1
ATOM 2158 O O . ASP A 1 274 ? 5.334 -7.627 -21.408 1.00 97.19 274 ASP A O 1
ATOM 2162 N N . SER A 1 275 ? 6.271 -8.670 -23.156 1.00 96.88 275 SER A N 1
ATOM 2163 C CA . SER A 1 275 ? 7.014 -7.496 -23.621 1.00 96.88 275 SER A CA 1
ATOM 2164 C C . SER A 1 275 ? 6.160 -6.759 -24.641 1.00 96.88 275 SER A C 1
ATOM 2166 O O . SER A 1 275 ? 5.684 -7.370 -25.597 1.00 96.88 275 SER A O 1
ATOM 2168 N N . ILE A 1 276 ? 5.974 -5.456 -24.450 1.00 96.88 276 ILE A N 1
ATOM 2169 C CA . ILE A 1 276 ? 5.115 -4.631 -25.303 1.00 96.88 276 ILE A CA 1
ATOM 2170 C C . ILE A 1 276 ? 5.865 -3.411 -25.833 1.00 96.88 276 ILE A C 1
ATOM 2172 O O . ILE A 1 276 ? 6.975 -3.091 -25.402 1.00 96.88 276 ILE A O 1
ATOM 2176 N N . ILE A 1 277 ? 5.259 -2.729 -26.803 1.00 96.19 277 ILE A N 1
ATOM 2177 C CA . ILE A 1 277 ? 5.789 -1.463 -27.310 1.00 96.19 277 ILE A CA 1
ATOM 2178 C C . ILE A 1 277 ? 5.626 -0.402 -26.208 1.00 96.19 277 ILE A C 1
ATOM 2180 O O . ILE A 1 277 ? 4.520 -0.270 -25.679 1.00 96.19 277 ILE A O 1
ATOM 2184 N N . PRO A 1 278 ? 6.684 0.363 -25.868 1.00 96.31 278 PRO A N 1
ATOM 2185 C CA . PRO A 1 278 ? 6.585 1.456 -24.909 1.00 96.31 278 PRO A CA 1
ATOM 2186 C C . PRO A 1 278 ? 5.485 2.447 -25.275 1.00 96.31 278 PRO A C 1
ATOM 2188 O O . PRO A 1 278 ? 5.464 2.978 -26.389 1.00 96.31 278 PRO A O 1
ATOM 2191 N N . LEU A 1 279 ? 4.604 2.713 -24.314 1.00 94.31 279 LEU A N 1
ATOM 2192 C CA . LEU A 1 279 ? 3.509 3.669 -24.454 1.00 94.31 279 LEU A CA 1
ATOM 2193 C C . LEU A 1 279 ? 3.990 5.121 -24.393 1.00 94.31 279 LEU A C 1
ATOM 2195 O O . LEU A 1 279 ? 3.255 6.009 -24.818 1.00 94.31 279 LEU A O 1
ATOM 2199 N N . LYS A 1 280 ? 5.220 5.356 -23.912 1.00 91.88 280 LYS A N 1
ATOM 2200 C CA . LYS A 1 280 ? 5.823 6.689 -23.769 1.00 91.88 280 LYS A CA 1
ATOM 2201 C C . LYS A 1 280 ? 4.969 7.580 -22.874 1.00 91.88 280 LYS A C 1
ATOM 2203 O O . LYS A 1 280 ? 4.703 8.730 -23.207 1.00 91.88 280 LYS A O 1
ATOM 2208 N N . LEU A 1 281 ? 4.503 7.018 -21.758 1.00 90.00 281 LEU A N 1
ATOM 2209 C CA . LEU A 1 281 ? 3.666 7.749 -20.808 1.00 90.00 281 LEU A CA 1
ATOM 2210 C C . LEU A 1 281 ? 4.495 8.819 -20.121 1.00 90.00 281 LEU A C 1
ATOM 2212 O O . LEU A 1 281 ? 5.571 8.501 -19.618 1.00 90.00 281 LEU A O 1
ATOM 2216 N N . ASP A 1 282 ? 3.988 10.044 -20.036 1.00 84.81 282 ASP A N 1
ATOM 2217 C CA . ASP A 1 282 ? 4.646 11.130 -19.312 1.00 84.81 282 ASP A CA 1
ATOM 2218 C C . ASP A 1 282 ? 4.929 10.759 -17.850 1.00 84.81 282 ASP A C 1
ATOM 2220 O O . ASP A 1 282 ? 4.292 9.885 -17.252 1.00 84.81 282 ASP A O 1
ATOM 2224 N N . GLU A 1 283 ? 5.931 11.408 -17.262 1.00 81.25 283 GLU A N 1
ATOM 2225 C CA . GLU A 1 283 ? 6.190 11.226 -15.842 1.00 81.25 283 GLU A CA 1
ATOM 2226 C C . GLU A 1 283 ? 5.031 11.798 -15.021 1.00 81.25 283 GLU A C 1
ATOM 2228 O O . GLU A 1 283 ? 4.567 12.918 -15.249 1.00 81.25 283 GLU A O 1
ATOM 2233 N N . TRP A 1 284 ? 4.585 11.036 -14.022 1.00 77.81 284 TRP A N 1
ATOM 2234 C CA . TRP A 1 284 ? 3.517 11.466 -13.131 1.00 77.81 284 TRP A CA 1
ATOM 2235 C C . TRP A 1 284 ? 4.045 12.480 -12.102 1.00 77.81 284 TRP A C 1
ATOM 2237 O O . TRP A 1 284 ? 4.292 12.153 -10.944 1.00 77.81 284 TRP A O 1
ATOM 2247 N N . GLN A 1 285 ? 4.276 13.717 -12.551 1.00 56.47 285 GLN A N 1
ATOM 2248 C CA . GLN A 1 285 ? 5.075 14.715 -11.823 1.00 56.47 285 GLN A CA 1
ATOM 2249 C C . GLN A 1 285 ? 4.325 15.594 -10.813 1.00 56.47 285 GLN A C 1
ATOM 2251 O O . GLN A 1 285 ? 4.941 16.478 -10.227 1.00 56.47 285 GLN A O 1
ATOM 2256 N N . LYS A 1 286 ? 3.024 15.417 -10.569 1.00 56.66 286 LYS A N 1
ATOM 2257 C CA . LYS A 1 286 ? 2.286 16.360 -9.710 1.00 56.66 286 LYS A CA 1
ATOM 2258 C C . LYS A 1 286 ? 1.678 15.678 -8.499 1.00 56.66 286 LYS A C 1
ATOM 2260 O O . LYS A 1 286 ? 0.865 14.762 -8.659 1.00 56.66 286 LYS A O 1
ATOM 2265 N N . GLU A 1 287 ? 2.029 16.179 -7.312 1.00 58.25 287 GLU A N 1
ATOM 2266 C CA . GLU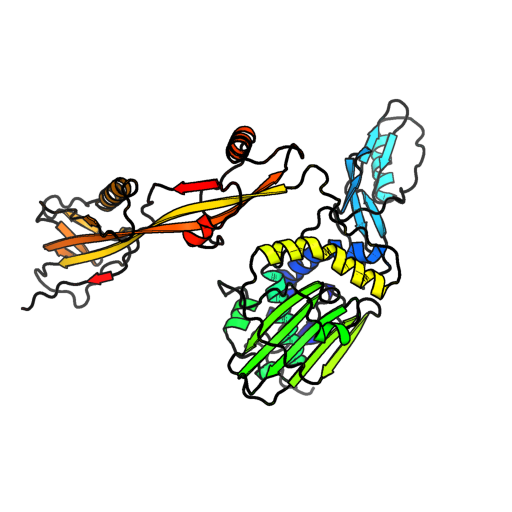 A 1 287 ? 1.105 16.166 -6.178 1.00 58.25 287 GLU A CA 1
ATOM 2267 C C . GLU A 1 287 ? -0.242 16.658 -6.702 1.00 58.25 287 GLU A C 1
ATOM 2269 O O . GLU A 1 287 ? -0.344 17.722 -7.317 1.00 58.25 287 GLU A O 1
ATOM 2274 N N . GLN A 1 288 ? -1.244 15.790 -6.617 1.00 63.78 288 GLN A N 1
ATOM 2275 C CA . GLN A 1 288 ? -2.561 16.128 -7.123 1.00 63.78 288 GLN A CA 1
ATOM 2276 C C . GLN A 1 288 ? -3.253 16.998 -6.070 1.00 63.78 288 GLN A C 1
ATOM 2278 O O . GLN A 1 288 ? -3.180 16.654 -4.888 1.00 63.78 288 GLN A O 1
ATOM 2283 N N . PRO A 1 289 ? -3.938 18.079 -6.480 1.00 69.19 289 PRO A N 1
ATOM 2284 C CA . PRO A 1 289 ? -4.755 18.873 -5.572 1.00 69.19 289 PRO A CA 1
ATOM 2285 C C . PRO A 1 289 ? -5.746 17.985 -4.811 1.00 69.19 289 PRO A C 1
ATOM 2287 O O . PRO A 1 289 ? -6.240 16.986 -5.351 1.00 69.19 289 PRO A O 1
ATOM 2290 N N . MET A 1 290 ? -6.042 18.330 -3.559 1.00 62.03 290 MET A N 1
ATOM 2291 C CA . MET A 1 290 ? -6.912 17.528 -2.693 1.00 62.03 290 MET A CA 1
ATOM 2292 C C . MET A 1 290 ? -8.329 17.395 -3.274 1.00 62.03 290 MET A C 1
ATOM 2294 O O . MET A 1 290 ? -8.978 16.364 -3.110 1.00 62.03 290 MET A O 1
ATOM 2298 N N . GLU A 1 291 ? -8.780 18.371 -4.059 1.00 72.75 291 GLU A N 1
ATOM 2299 C CA . GLU A 1 291 ? -10.041 18.333 -4.803 1.00 72.75 291 GLU A CA 1
ATOM 2300 C C . GLU A 1 291 ? -10.106 17.099 -5.708 1.00 72.75 291 GLU A C 1
ATOM 2302 O O . GLU A 1 291 ? -11.120 16.400 -5.744 1.00 72.75 291 GLU A O 1
ATOM 2307 N N . LYS A 1 292 ? -8.997 16.752 -6.375 1.00 72.75 292 LYS A N 1
ATOM 2308 C CA . LYS A 1 292 ? -8.922 15.540 -7.201 1.00 72.75 292 LYS A CA 1
ATOM 2309 C C . LYS A 1 292 ? -8.962 14.262 -6.365 1.00 72.75 292 LYS A C 1
ATOM 2311 O O . LYS A 1 292 ? -9.494 13.257 -6.836 1.00 72.75 292 LYS A O 1
ATOM 2316 N N . MET A 1 293 ? -8.433 14.277 -5.139 1.00 69.00 293 MET A N 1
ATOM 2317 C CA . MET A 1 293 ? -8.553 13.154 -4.195 1.00 69.00 293 MET A CA 1
ATOM 2318 C C . MET A 1 293 ? -10.009 12.960 -3.746 1.00 69.00 293 MET A C 1
ATOM 2320 O O . MET A 1 293 ? -10.514 11.832 -3.740 1.00 69.00 293 MET A O 1
ATOM 2324 N N . PHE A 1 294 ? -10.717 14.048 -3.435 1.00 68.12 294 PHE A N 1
ATOM 2325 C CA . PHE A 1 294 ? -12.146 14.005 -3.115 1.00 68.12 294 PHE A CA 1
ATOM 2326 C C . PHE A 1 294 ? -12.972 13.507 -4.302 1.00 68.12 294 PHE A C 1
ATOM 2328 O O . PHE A 1 294 ? -13.811 12.616 -4.145 1.00 68.12 294 PHE A O 1
ATOM 2335 N N . GLU A 1 295 ? -12.704 14.014 -5.506 1.00 72.56 295 GLU A N 1
ATOM 2336 C CA . GLU A 1 295 ? -13.349 13.522 -6.723 1.00 72.56 295 GLU A CA 1
ATOM 2337 C C . GLU A 1 295 ? -13.074 12.039 -6.971 1.00 72.56 295 GLU A C 1
ATOM 2339 O O . GLU A 1 295 ? -13.996 11.302 -7.321 1.00 72.56 295 GLU A O 1
ATOM 2344 N N . PHE A 1 296 ? -11.832 11.585 -6.785 1.00 73.00 296 PHE A N 1
ATOM 2345 C CA . PHE A 1 296 ? -11.478 10.174 -6.903 1.00 73.00 296 PHE A CA 1
ATOM 2346 C C . PHE A 1 296 ? -12.311 9.320 -5.947 1.00 73.00 296 PHE A C 1
ATOM 2348 O O . PHE A 1 296 ? -12.902 8.331 -6.373 1.00 73.00 296 PHE A O 1
ATOM 2355 N N . THR A 1 297 ? -12.421 9.738 -4.685 1.00 70.00 297 THR A N 1
ATOM 2356 C CA . THR A 1 297 ? -13.178 9.016 -3.652 1.00 70.00 297 THR A CA 1
ATOM 2357 C C . THR A 1 297 ? -14.658 8.909 -4.022 1.00 70.00 297 THR A C 1
ATOM 2359 O O . THR A 1 297 ? -15.240 7.829 -3.930 1.00 70.00 297 THR A O 1
ATOM 2362 N N . LYS A 1 298 ? -15.246 9.993 -4.547 1.00 71.06 298 LYS A N 1
ATOM 2363 C CA . LYS A 1 298 ? -16.630 10.003 -5.053 1.00 71.06 298 LYS A CA 1
ATOM 2364 C C . LYS A 1 298 ? -16.820 9.117 -6.289 1.00 71.06 298 LYS A C 1
ATOM 2366 O O . LYS A 1 298 ? -17.872 8.508 -6.459 1.00 71.06 298 LYS A O 1
ATOM 2371 N N . LYS A 1 299 ? -15.814 9.040 -7.165 1.00 77.06 299 LYS A N 1
ATOM 2372 C CA . LYS A 1 299 ? -15.880 8.317 -8.448 1.00 77.06 299 LYS A CA 1
ATOM 2373 C C . LYS A 1 299 ? -15.439 6.851 -8.352 1.00 77.06 299 LYS A C 1
ATOM 2375 O O . LYS A 1 299 ? -15.684 6.103 -9.296 1.00 77.06 299 LYS A O 1
ATOM 2380 N N . TRP A 1 300 ? -14.810 6.419 -7.257 1.00 78.88 300 TRP A N 1
ATOM 2381 C CA . TRP A 1 300 ? -14.238 5.073 -7.133 1.00 78.88 300 TRP A CA 1
ATOM 2382 C C . TRP A 1 300 ? -15.309 3.973 -7.269 1.00 78.88 300 TRP A C 1
ATOM 2384 O O . TRP A 1 300 ? -15.139 3.079 -8.096 1.00 78.88 300 TRP A O 1
ATOM 2394 N N . GLY A 1 301 ? -16.430 4.090 -6.542 1.00 79.75 301 GLY A N 1
ATOM 2395 C CA . GLY A 1 301 ? -17.568 3.157 -6.572 1.00 79.75 301 GLY A CA 1
ATOM 2396 C C . GLY A 1 301 ? -18.190 3.012 -7.969 1.00 79.75 301 GLY A C 1
ATOM 2397 O O . GLY A 1 301 ? -18.238 1.909 -8.517 1.00 79.75 301 GLY A O 1
ATOM 2398 N N . PRO A 1 302 ? -18.571 4.124 -8.626 1.00 83.00 302 PRO A N 1
ATOM 2399 C CA . PRO A 1 302 ? -19.016 4.094 -10.018 1.00 83.00 302 PRO A CA 1
ATOM 2400 C C . PRO A 1 302 ? -18.001 3.460 -10.984 1.00 83.00 302 PRO A C 1
ATOM 2402 O O . PRO A 1 302 ? -18.389 2.707 -11.878 1.00 83.00 302 PRO A O 1
ATOM 2405 N N . ARG A 1 303 ? -16.696 3.713 -10.805 1.00 86.25 303 ARG A N 1
ATOM 2406 C CA . ARG A 1 303 ? -15.649 3.127 -11.660 1.00 86.25 303 ARG A CA 1
ATOM 2407 C C . ARG A 1 303 ? -15.558 1.614 -11.501 1.00 86.25 303 ARG A C 1
ATOM 2409 O O . ARG A 1 303 ? -15.520 0.914 -12.509 1.00 86.25 303 ARG A O 1
ATOM 2416 N N . ILE A 1 304 ? -15.537 1.104 -10.270 1.00 87.25 304 ILE A N 1
ATOM 2417 C CA . ILE A 1 304 ? -15.485 -0.345 -10.040 1.00 87.25 304 ILE A CA 1
ATOM 2418 C C . ILE A 1 304 ? -16.753 -1.033 -10.553 1.00 87.25 304 ILE A C 1
ATOM 2420 O O . ILE A 1 304 ? -16.642 -2.069 -11.204 1.00 87.25 304 ILE A O 1
ATOM 2424 N N . ASN A 1 305 ? -17.929 -0.419 -10.384 1.00 84.00 305 ASN A N 1
ATOM 2425 C CA . ASN A 1 305 ? -19.177 -0.924 -10.962 1.00 84.00 305 ASN A CA 1
ATOM 2426 C C . ASN A 1 305 ? -19.097 -1.022 -12.482 1.00 84.00 305 ASN A C 1
ATOM 2428 O O . ASN A 1 305 ? -19.440 -2.060 -13.037 1.00 84.00 305 ASN A O 1
ATOM 2432 N N . SER A 1 306 ? -18.567 0.009 -13.145 1.00 87.19 306 SER A N 1
ATOM 2433 C CA . SER A 1 306 ? -18.375 -0.015 -14.595 1.00 87.19 306 SER A CA 1
ATOM 2434 C C . SER A 1 306 ? -17.436 -1.145 -15.035 1.00 87.19 306 SER A C 1
ATOM 2436 O O . SER A 1 306 ? -17.734 -1.850 -15.997 1.00 87.19 306 SER A O 1
ATOM 2438 N N . LYS A 1 307 ? -16.329 -1.386 -14.316 1.00 90.31 307 LYS A N 1
ATOM 2439 C CA . LYS A 1 307 ? -15.413 -2.503 -14.622 1.00 90.31 307 LYS A CA 1
ATOM 2440 C C . LYS A 1 307 ? -16.064 -3.873 -14.399 1.00 90.31 307 LYS A C 1
ATOM 2442 O O . LYS A 1 307 ? -15.816 -4.797 -15.168 1.00 90.31 307 LYS A O 1
ATOM 2447 N N . VAL A 1 308 ? -16.904 -4.006 -13.375 1.00 85.81 308 VAL A N 1
ATOM 2448 C CA . VAL A 1 308 ? -17.656 -5.233 -13.067 1.00 85.81 308 VAL A CA 1
ATOM 2449 C C . VAL A 1 308 ? -18.729 -5.507 -14.117 1.00 85.81 308 VAL A C 1
ATOM 2451 O O . VAL A 1 308 ? -18.828 -6.633 -14.597 1.00 85.81 308 VAL A O 1
ATOM 2454 N N . GLU A 1 309 ? -19.479 -4.486 -14.524 1.00 85.81 309 GLU A N 1
ATOM 2455 C CA . GLU A 1 309 ? -20.478 -4.579 -15.592 1.00 85.81 309 GLU A CA 1
ATOM 2456 C C . GLU A 1 309 ? -19.828 -5.004 -16.915 1.00 85.81 309 GLU A C 1
ATOM 2458 O O . GLU A 1 309 ? -20.286 -5.951 -17.552 1.00 85.81 309 GLU A O 1
ATOM 2463 N N . GLN A 1 310 ? -18.697 -4.390 -17.277 1.00 87.94 310 GLN A N 1
ATOM 2464 C CA . GLN A 1 310 ? -17.914 -4.779 -18.454 1.00 87.94 310 GLN A CA 1
ATOM 2465 C C . GLN A 1 310 ? -17.394 -6.226 -18.376 1.00 87.94 310 GLN A C 1
ATOM 2467 O O . GLN A 1 310 ? -17.278 -6.890 -19.404 1.00 87.94 310 GLN A O 1
ATOM 2472 N N . ALA A 1 311 ? -17.056 -6.714 -17.179 1.00 87.12 311 ALA A N 1
ATOM 2473 C CA . ALA A 1 311 ? -16.481 -8.042 -16.976 1.00 87.12 311 ALA A CA 1
ATOM 2474 C C . ALA A 1 311 ? -17.523 -9.174 -16.922 1.00 87.12 311 ALA A C 1
ATOM 2476 O O . ALA A 1 311 ? -17.258 -10.266 -17.424 1.00 87.12 311 ALA A O 1
ATOM 2477 N N . PHE A 1 312 ? -18.680 -8.938 -16.296 1.00 82.00 312 PHE A N 1
ATOM 2478 C CA . PHE A 1 312 ? -19.658 -9.986 -15.975 1.00 82.00 312 PHE A CA 1
ATOM 2479 C C . PHE A 1 312 ? -21.045 -9.768 -16.592 1.00 82.00 312 PHE A C 1
ATOM 2481 O O . PHE A 1 312 ? -21.873 -10.676 -16.538 1.00 82.00 312 PHE A O 1
ATOM 2488 N N . GLY A 1 313 ? -21.331 -8.592 -17.162 1.00 72.69 313 GLY A N 1
ATOM 2489 C CA . GLY A 1 313 ? -22.636 -8.271 -17.755 1.00 72.69 313 GLY A CA 1
ATOM 2490 C C . GLY A 1 313 ? -23.807 -8.253 -16.761 1.00 72.69 313 GLY A C 1
ATOM 2491 O O . GLY A 1 313 ? -24.961 -8.307 -17.179 1.00 72.69 313 GLY A O 1
ATOM 2492 N N . ALA A 1 314 ? -23.526 -8.228 -15.454 1.00 59.22 314 ALA A N 1
ATOM 2493 C CA . ALA A 1 314 ? -24.517 -8.282 -14.381 1.00 59.22 314 ALA A CA 1
ATOM 2494 C C . ALA A 1 314 ? -24.853 -6.886 -13.830 1.00 59.22 314 ALA A C 1
ATOM 2496 O O . ALA A 1 314 ? -24.016 -5.982 -13.834 1.00 59.22 314 ALA A O 1
ATOM 2497 N N . SER A 1 315 ? -26.078 -6.730 -13.313 1.00 51.47 315 SER A N 1
ATOM 2498 C CA . SER A 1 315 ? -26.563 -5.492 -12.697 1.00 51.47 315 SER A CA 1
ATOM 2499 C C . SER A 1 315 ? -25.795 -5.159 -11.413 1.00 51.47 315 SER A C 1
ATOM 2501 O O . SER A 1 315 ? -25.844 -5.935 -10.461 1.00 51.47 315 SER A O 1
ATOM 2503 N N . VAL A 1 316 ? -25.130 -3.998 -11.441 1.00 53.81 316 VAL A N 1
ATOM 2504 C CA . VAL A 1 316 ? -24.653 -3.130 -10.347 1.00 53.81 316 VAL A CA 1
ATOM 2505 C C . VAL A 1 316 ? -24.375 -3.862 -9.028 1.00 53.81 316 VAL A C 1
ATOM 2507 O O . VAL A 1 316 ? -25.295 -4.138 -8.257 1.00 53.81 316 VAL A O 1
ATOM 2510 N N . LEU A 1 317 ? -23.093 -4.066 -8.680 1.00 56.81 317 LEU A N 1
ATOM 2511 C CA . LEU A 1 317 ? -22.776 -4.085 -7.252 1.00 56.81 317 LEU A CA 1
ATOM 2512 C C . LEU A 1 317 ? -23.311 -2.766 -6.707 1.00 56.81 317 LEU A C 1
ATOM 2514 O O . LEU A 1 317 ? -22.960 -1.710 -7.231 1.00 56.81 317 LEU A O 1
ATOM 2518 N N . ASN A 1 318 ? -24.131 -2.791 -5.662 1.00 53.31 318 ASN A N 1
ATOM 2519 C CA . ASN A 1 318 ? -24.480 -1.571 -4.937 1.00 53.31 318 ASN A CA 1
ATOM 2520 C C . ASN A 1 318 ? -23.245 -1.068 -4.148 1.00 53.31 318 ASN A C 1
ATOM 2522 O O . ASN A 1 318 ? -23.284 -0.897 -2.932 1.00 53.31 318 ASN A O 1
ATOM 2526 N N . LEU A 1 319 ? -22.115 -0.863 -4.842 1.00 53.03 319 LEU A N 1
ATOM 2527 C CA . LEU A 1 319 ? -20.984 -0.022 -4.467 1.00 53.03 319 LEU A CA 1
ATOM 2528 C C . LEU A 1 319 ? -21.381 1.415 -4.803 1.00 53.03 319 LEU A C 1
ATOM 2530 O O . LEU A 1 319 ? -20.843 2.057 -5.704 1.00 53.03 319 LEU A O 1
ATOM 2534 N N . GLY A 1 320 ? -22.424 1.881 -4.135 1.00 42.56 320 GLY A N 1
ATOM 2535 C CA . GLY A 1 320 ? -22.864 3.256 -4.182 1.00 42.56 320 GLY A CA 1
ATOM 2536 C C . GLY A 1 320 ? -22.674 3.826 -2.796 1.00 42.56 320 GLY A C 1
ATOM 2537 O O . GLY A 1 320 ? -23.231 3.304 -1.834 1.00 42.56 320 GLY A O 1
ATOM 2538 N N . ILE A 1 321 ? -21.913 4.916 -2.708 1.00 41.50 321 ILE A N 1
ATOM 2539 C CA . ILE A 1 321 ? -22.225 5.975 -1.751 1.00 41.50 321 ILE A CA 1
ATOM 2540 C C . ILE A 1 321 ? -23.736 6.163 -1.914 1.00 41.50 321 ILE A C 1
ATOM 2542 O O . ILE A 1 321 ? -24.175 6.505 -3.015 1.00 41.50 321 ILE A O 1
ATOM 2546 N N . ASN A 1 322 ? -24.543 5.816 -0.902 1.00 34.03 322 ASN A N 1
ATOM 2547 C CA . ASN A 1 322 ? -25.926 6.281 -0.921 1.00 34.03 322 ASN A CA 1
ATOM 2548 C C . ASN A 1 322 ? -25.851 7.781 -1.215 1.00 34.03 322 ASN A C 1
ATOM 2550 O O . ASN A 1 322 ? -24.946 8.436 -0.693 1.00 34.03 322 ASN A O 1
ATOM 2554 N N . GLU A 1 323 ? -26.798 8.334 -1.973 1.00 37.56 323 GLU A N 1
ATOM 2555 C CA . GLU A 1 323 ? -27.129 9.748 -1.775 1.00 37.56 323 GLU A CA 1
ATOM 2556 C C . GLU A 1 323 ? -27.036 10.048 -0.273 1.00 37.56 323 GLU A C 1
ATOM 2558 O O . GLU A 1 323 ? -27.553 9.224 0.492 1.00 37.56 323 GLU A O 1
ATOM 2563 N N . PRO A 1 324 ? -26.293 11.095 0.137 1.00 35.94 324 PRO A N 1
ATOM 2564 C CA . PRO A 1 324 ? -25.827 11.291 1.505 1.00 35.94 324 PRO A CA 1
ATOM 2565 C C . PRO A 1 324 ? -26.936 10.941 2.493 1.00 35.94 324 PRO A C 1
ATOM 2567 O O . PRO A 1 324 ? -27.871 11.711 2.704 1.00 35.94 324 PRO A O 1
ATOM 2570 N N . LYS A 1 325 ? -26.882 9.732 3.067 1.00 39.34 325 LYS A N 1
ATOM 2571 C CA . LYS A 1 325 ? -27.861 9.307 4.064 1.00 39.34 325 LYS A CA 1
ATOM 2572 C C . LYS A 1 325 ? -27.479 10.018 5.341 1.00 39.34 325 LYS A C 1
ATOM 2574 O O . LYS A 1 325 ? -26.652 9.484 6.062 1.00 39.34 325 LYS A O 1
ATOM 2579 N N . HIS A 1 326 ? -28.037 11.211 5.538 1.00 45.75 326 HIS A N 1
ATOM 2580 C CA . HIS A 1 326 ? -28.254 12.010 6.755 1.00 45.75 326 HIS A CA 1
ATOM 2581 C C . HIS A 1 326 ? -27.236 11.989 7.929 1.00 45.75 326 HIS A C 1
ATOM 2583 O O . HIS A 1 326 ? -27.497 12.634 8.931 1.00 45.75 326 HIS A O 1
ATOM 2589 N N . ASN A 1 327 ? -26.075 11.344 7.802 1.00 48.97 327 ASN A N 1
ATOM 2590 C CA . ASN A 1 327 ? -25.053 11.089 8.822 1.00 48.97 327 ASN A CA 1
ATOM 2591 C C . ASN A 1 327 ? -23.660 11.018 8.158 1.00 48.97 327 ASN A C 1
ATOM 2593 O O . ASN A 1 327 ? -22.846 10.153 8.485 1.00 48.97 327 ASN A O 1
ATOM 2597 N N . GLU A 1 328 ? -23.376 11.849 7.146 1.00 51.25 328 GLU A N 1
ATOM 2598 C CA . GLU A 1 328 ? -22.016 11.865 6.601 1.00 51.25 328 GLU A CA 1
ATOM 2599 C C . GLU A 1 328 ? -21.036 12.366 7.670 1.00 51.25 328 GLU A C 1
ATOM 2601 O O . GLU A 1 328 ? -21.332 13.339 8.373 1.00 51.25 328 GLU A O 1
ATOM 2606 N N . PRO A 1 329 ? -19.877 11.705 7.823 1.00 55.91 329 PRO A N 1
ATOM 2607 C CA . PRO A 1 329 ? -18.825 12.228 8.662 1.00 55.91 329 PRO A CA 1
ATOM 2608 C C . PRO A 1 329 ? -18.382 13.587 8.116 1.00 55.91 329 PRO A C 1
ATOM 2610 O O . PRO A 1 329 ? -17.900 13.694 6.988 1.00 55.91 329 PRO A O 1
ATOM 2613 N N . ILE A 1 330 ? -18.546 14.625 8.924 1.00 60.97 330 ILE A N 1
ATOM 2614 C CA . ILE A 1 330 ? -18.028 15.952 8.634 1.00 60.97 330 ILE A CA 1
ATOM 2615 C C . ILE A 1 330 ? -16.539 15.905 8.931 1.00 60.97 330 ILE A C 1
ATOM 2617 O O . ILE A 1 330 ? -16.122 15.571 10.041 1.00 60.97 330 ILE A O 1
ATOM 2621 N N . SER A 1 331 ? -15.749 16.224 7.913 1.00 66.00 331 SER A N 1
ATOM 2622 C CA . SER A 1 331 ? -14.315 16.430 8.041 1.00 66.00 331 SER A CA 1
ATOM 2623 C C . SER A 1 331 ? -14.065 17.923 8.179 1.00 66.00 331 SER A C 1
ATOM 2625 O O . SER A 1 331 ? -14.218 18.662 7.206 1.00 66.00 331 SER A O 1
ATOM 2627 N N . VAL A 1 332 ? -13.686 18.365 9.374 1.00 64.75 332 VAL A N 1
ATOM 2628 C CA . VAL A 1 332 ? -13.290 19.754 9.625 1.00 64.75 332 VAL A CA 1
ATOM 2629 C C . VAL A 1 332 ? -11.765 19.833 9.587 1.00 64.75 332 VAL A C 1
ATOM 2631 O O . VAL A 1 332 ? -11.113 19.075 10.316 1.00 64.75 332 VAL A O 1
ATOM 2634 N N . PRO A 1 333 ? -11.175 20.706 8.750 1.00 70.50 333 PRO A N 1
ATOM 2635 C CA . PRO A 1 333 ? -9.746 20.979 8.796 1.00 70.50 333 PRO A CA 1
ATOM 2636 C C . PRO A 1 333 ? -9.338 21.454 10.193 1.00 70.50 333 PRO A C 1
ATOM 2638 O O . PRO A 1 333 ? -9.933 22.384 10.737 1.00 70.50 333 PRO A O 1
ATOM 2641 N N . LEU A 1 334 ? -8.319 20.815 10.757 1.00 75.38 334 LEU A N 1
ATOM 2642 C CA . LEU A 1 334 ? -7.660 21.224 11.990 1.00 75.38 334 LEU A CA 1
ATOM 2643 C C . LEU A 1 334 ? -6.298 21.804 11.624 1.00 75.38 334 LEU A C 1
ATOM 2645 O O . LEU A 1 334 ? -5.420 21.075 11.162 1.00 75.38 334 LEU A O 1
ATOM 2649 N N . VAL A 1 335 ? -6.129 23.103 11.826 1.00 75.00 335 VAL A N 1
ATOM 2650 C CA . VAL A 1 335 ? -4.837 23.772 11.705 1.00 75.00 335 VAL A CA 1
ATOM 2651 C C . VAL A 1 335 ? -4.209 23.820 13.083 1.00 75.00 335 VAL A C 1
ATOM 2653 O O . VAL A 1 335 ? -4.746 24.413 14.012 1.00 75.00 335 VAL A O 1
ATOM 2656 N N . TRP A 1 336 ? -3.067 23.171 13.212 1.00 80.50 336 TRP A N 1
ATOM 2657 C CA . TRP A 1 336 ? -2.293 23.127 14.434 1.00 80.50 336 TRP A CA 1
ATOM 2658 C C . TRP A 1 336 ? -1.080 24.034 14.303 1.00 80.50 336 TRP A C 1
ATOM 2660 O O . TRP A 1 336 ? -0.201 23.790 13.474 1.00 80.50 336 TRP A O 1
ATOM 2670 N N . SER A 1 337 ? -1.044 25.074 15.121 1.00 83.69 337 SER A N 1
ATOM 2671 C CA . SER A 1 337 ? 0.023 26.063 15.165 1.00 83.69 337 SER A CA 1
ATOM 2672 C C . SER A 1 337 ? 0.964 25.746 16.330 1.00 83.69 337 SER A C 1
ATOM 2674 O O . SER A 1 337 ? 0.572 25.828 17.495 1.00 83.69 337 SER A O 1
ATOM 2676 N N . GLU A 1 338 ? 2.210 25.396 16.007 1.00 84.50 338 GLU A N 1
ATOM 2677 C CA . GLU A 1 338 ? 3.309 25.216 16.963 1.00 84.50 338 GLU A CA 1
ATOM 2678 C C . GLU A 1 338 ? 4.395 26.251 16.712 1.00 84.50 338 GLU A C 1
ATOM 2680 O O . GLU A 1 338 ? 4.795 26.496 15.571 1.00 84.50 338 GLU A O 1
ATOM 2685 N N . TYR A 1 339 ? 4.937 26.800 17.789 1.00 80.75 339 TYR A N 1
ATOM 2686 C CA . TYR A 1 339 ? 6.135 27.617 17.723 1.00 80.75 339 TYR A CA 1
ATOM 2687 C C . TYR A 1 339 ? 7.368 26.716 17.810 1.00 80.75 339 TYR A C 1
ATOM 2689 O O . TYR A 1 339 ? 7.494 25.905 18.723 1.00 80.75 339 TYR A O 1
ATOM 2697 N N . SER A 1 340 ? 8.286 26.847 16.854 1.00 78.81 340 SER A N 1
ATOM 2698 C CA . SER A 1 340 ? 9.652 26.341 16.996 1.00 78.81 340 SER A CA 1
ATOM 2699 C C . SER A 1 340 ? 10.593 27.514 17.183 1.00 78.81 340 SER A C 1
ATOM 2701 O O . SER A 1 340 ? 10.433 28.539 16.521 1.00 78.81 340 SER A O 1
ATOM 2703 N N . VAL A 1 341 ? 11.600 27.353 18.030 1.00 74.88 341 VAL A N 1
ATOM 2704 C CA . VAL A 1 341 ? 12.564 28.414 18.303 1.00 74.88 341 VAL A CA 1
ATOM 2705 C C . VAL A 1 341 ? 13.952 27.940 17.918 1.00 74.88 341 VAL A C 1
ATOM 2707 O O . VAL A 1 341 ? 14.447 26.940 18.433 1.00 74.88 341 VAL A O 1
ATOM 2710 N N . GLU A 1 342 ? 14.573 28.661 16.993 1.00 76.38 342 GLU A N 1
ATOM 2711 C CA . GLU A 1 342 ? 15.951 28.412 16.587 1.00 76.38 342 GLU A CA 1
ATOM 2712 C C . GLU A 1 342 ? 16.882 29.283 17.423 1.00 76.38 342 GLU A C 1
ATOM 2714 O O . GLU A 1 342 ? 16.821 30.513 17.334 1.00 76.38 342 GLU A O 1
ATOM 2719 N N . PHE A 1 343 ? 17.745 28.655 18.226 1.00 74.88 343 PHE A N 1
ATOM 2720 C CA . PHE A 1 343 ? 18.722 29.359 19.055 1.00 74.88 343 PHE A CA 1
ATOM 2721 C C . PHE A 1 343 ? 20.076 29.434 18.371 1.00 74.88 343 PHE A C 1
ATOM 2723 O O . PHE A 1 343 ? 20.711 28.416 18.095 1.00 74.88 343 PHE A O 1
ATOM 2730 N N . ASN A 1 344 ? 20.566 30.654 18.220 1.00 77.06 344 ASN A N 1
ATOM 2731 C CA . ASN A 1 344 ? 21.966 30.951 17.991 1.00 77.06 344 ASN A CA 1
ATOM 2732 C C . ASN A 1 344 ? 22.597 31.292 19.338 1.00 77.06 344 ASN A C 1
ATOM 2734 O O . ASN A 1 344 ? 22.220 32.274 19.983 1.00 77.06 344 ASN A O 1
ATOM 2738 N N . VAL A 1 345 ? 23.554 30.473 19.765 1.00 81.44 345 VAL A N 1
ATOM 2739 C CA . VAL A 1 345 ? 24.246 30.678 21.036 1.00 81.44 345 VAL A CA 1
ATOM 2740 C C . VAL A 1 345 ? 25.625 31.241 20.749 1.00 81.44 345 VAL A C 1
ATOM 2742 O O . VAL A 1 345 ? 26.470 30.604 20.109 1.00 81.44 345 VAL A O 1
ATOM 2745 N N . ARG A 1 346 ? 25.871 32.448 21.246 1.00 80.94 346 ARG A N 1
ATOM 2746 C CA . ARG A 1 346 ? 27.198 33.048 21.247 1.00 80.94 346 ARG A CA 1
ATOM 2747 C C . ARG A 1 346 ? 27.796 32.863 22.631 1.00 80.94 346 ARG A C 1
ATOM 2749 O O . ARG A 1 346 ? 27.326 33.445 23.605 1.00 80.94 346 ARG A O 1
ATOM 2756 N N . LEU A 1 347 ? 28.821 32.022 22.696 1.00 82.75 347 LEU A N 1
ATOM 2757 C CA . LEU A 1 347 ? 29.512 31.668 23.926 1.00 82.75 347 LEU A CA 1
ATOM 2758 C C . LEU A 1 347 ? 30.988 32.051 23.816 1.00 82.75 347 LEU A C 1
ATOM 2760 O O . LEU A 1 347 ? 31.709 31.570 22.938 1.00 82.75 347 LEU A O 1
ATOM 2764 N N . SER A 1 348 ? 31.442 32.857 24.767 1.00 81.06 348 SER A N 1
ATOM 2765 C CA . SER A 1 348 ? 32.846 33.201 24.956 1.00 81.06 348 SER A CA 1
ATOM 2766 C C . SER A 1 348 ? 33.333 32.614 26.267 1.00 81.06 348 SER A C 1
ATOM 2768 O O . SER A 1 348 ? 32.761 32.869 27.327 1.00 81.06 348 SER A O 1
ATOM 2770 N N . LEU A 1 349 ? 34.411 31.837 26.198 1.00 82.44 349 LEU A N 1
ATOM 2771 C CA . LEU A 1 349 ? 35.047 31.236 27.363 1.00 82.44 349 LEU A CA 1
ATOM 2772 C C . LEU A 1 349 ? 36.397 31.910 27.607 1.00 82.44 349 LEU A C 1
ATOM 2774 O O . LEU A 1 349 ? 37.212 32.045 26.692 1.00 82.44 349 LEU A O 1
ATOM 2778 N N . LYS A 1 350 ? 36.664 32.306 28.853 1.00 82.19 350 LYS A N 1
ATOM 2779 C CA . LYS A 1 350 ? 37.999 32.716 29.287 1.00 82.19 350 LYS A CA 1
ATOM 2780 C C . LYS A 1 350 ? 38.815 31.464 29.575 1.00 82.19 350 LYS A C 1
ATOM 2782 O O . LYS A 1 350 ? 38.521 30.711 30.501 1.00 82.19 350 LYS A O 1
ATOM 2787 N N . LEU A 1 351 ? 39.866 31.263 28.791 1.00 77.75 351 LEU A N 1
ATOM 2788 C CA . LEU A 1 351 ? 40.831 30.198 29.027 1.00 77.75 351 LEU A CA 1
ATOM 2789 C C . LEU A 1 351 ? 41.796 30.638 30.130 1.00 77.75 351 LEU A C 1
ATOM 2791 O O . LEU A 1 351 ? 42.721 31.411 29.894 1.00 77.75 351 LEU A O 1
ATOM 2795 N N . THR A 1 352 ? 41.565 30.162 31.350 1.00 68.56 352 THR A N 1
ATOM 2796 C CA . THR A 1 352 ? 42.465 30.375 32.489 1.00 68.56 352 THR A CA 1
ATOM 2797 C C . THR A 1 352 ? 43.074 29.042 32.915 1.00 68.56 352 THR A C 1
ATOM 2799 O O . THR A 1 352 ? 42.342 28.127 33.280 1.00 68.56 352 THR A O 1
ATOM 2802 N N . GLY A 1 353 ? 44.405 28.929 32.902 1.00 68.31 353 GLY A N 1
ATOM 2803 C CA . GLY A 1 353 ? 45.123 27.717 33.323 1.00 68.31 353 GLY A CA 1
ATOM 2804 C C . GLY A 1 353 ? 45.520 26.780 32.174 1.00 68.31 353 GLY A C 1
ATOM 2805 O O . GLY A 1 353 ? 45.715 27.219 31.043 1.00 68.31 353 GLY A O 1
ATOM 2806 N N . VAL A 1 354 ? 45.705 25.489 32.482 1.00 69.31 354 VAL A N 1
ATOM 2807 C CA . VAL A 1 354 ? 46.102 24.461 31.501 1.00 69.31 354 VAL A CA 1
ATOM 2808 C C . VAL A 1 354 ? 44.917 24.149 30.586 1.00 69.31 354 VAL A C 1
ATOM 2810 O O . VAL A 1 354 ? 43.899 23.632 31.038 1.00 69.31 354 VAL A O 1
ATOM 2813 N N . ILE A 1 355 ? 45.055 24.469 29.298 1.00 69.50 355 ILE A N 1
ATOM 2814 C CA . ILE A 1 355 ? 44.010 24.257 28.291 1.00 69.50 355 ILE A CA 1
ATOM 2815 C C . ILE A 1 355 ? 44.007 22.774 27.886 1.00 69.50 355 ILE A C 1
ATOM 2817 O O . ILE A 1 355 ? 45.052 22.266 27.467 1.00 69.50 355 ILE A O 1
ATOM 2821 N N . PRO A 1 356 ? 42.872 22.059 27.988 1.00 68.31 356 PRO A N 1
ATOM 2822 C CA . PRO A 1 356 ? 42.789 20.691 27.500 1.00 68.31 356 PRO A CA 1
ATOM 2823 C C . PRO A 1 356 ? 42.933 20.659 25.968 1.00 68.31 356 PRO A C 1
ATOM 2825 O O . PRO A 1 356 ? 42.507 21.589 25.284 1.00 68.31 356 PRO A O 1
ATOM 2828 N N . PRO A 1 357 ? 43.484 19.575 25.394 1.00 73.19 357 PRO A N 1
ATOM 2829 C CA . PRO A 1 357 ? 43.708 19.462 23.950 1.00 73.19 357 PRO A CA 1
ATOM 2830 C C . PRO A 1 357 ? 42.411 19.454 23.123 1.00 73.19 357 PRO A C 1
ATOM 2832 O O . PRO A 1 357 ? 42.462 19.593 21.903 1.00 73.19 357 PRO A O 1
ATOM 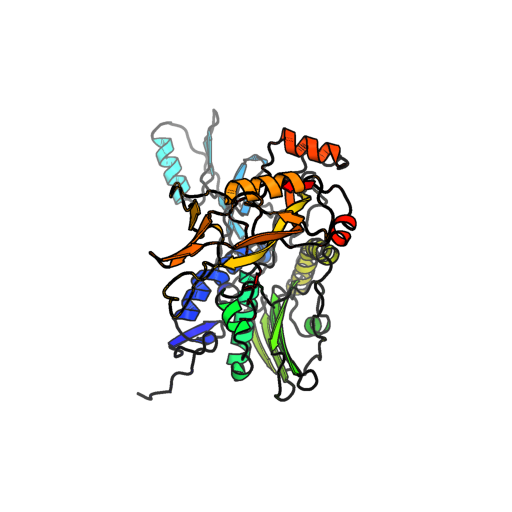2835 N N . ARG A 1 358 ? 41.254 19.280 23.772 1.00 75.25 358 ARG A N 1
ATOM 2836 C CA . ARG A 1 358 ? 39.929 19.319 23.160 1.00 75.25 358 ARG A CA 1
ATOM 2837 C C . ARG A 1 358 ? 38.916 19.876 24.159 1.00 75.25 358 ARG A C 1
ATOM 2839 O O . ARG A 1 358 ? 38.907 19.459 25.315 1.00 75.25 358 ARG A O 1
ATOM 2846 N N . ILE A 1 359 ? 38.086 20.809 23.702 1.00 73.06 359 ILE A N 1
ATOM 2847 C CA . ILE A 1 359 ? 36.942 21.354 24.439 1.00 73.06 359 ILE A CA 1
ATOM 2848 C C . ILE A 1 359 ? 35.694 20.809 23.745 1.00 73.06 359 ILE A C 1
ATOM 2850 O O . ILE A 1 359 ? 35.478 21.114 22.575 1.00 73.06 359 ILE A O 1
ATOM 2854 N N . ASP A 1 360 ? 34.905 19.994 24.444 1.00 74.31 360 ASP A N 1
ATOM 2855 C CA . ASP A 1 360 ? 33.641 19.458 23.932 1.00 74.31 360 ASP A CA 1
ATOM 2856 C C . ASP A 1 360 ? 32.489 20.116 24.703 1.00 74.31 360 ASP A C 1
ATOM 2858 O O . ASP A 1 360 ? 32.203 19.771 25.846 1.00 74.31 360 ASP A O 1
ATOM 2862 N N . VAL A 1 361 ? 31.833 21.098 24.084 1.00 76.69 361 VAL A N 1
ATOM 2863 C CA . VAL A 1 361 ? 30.608 21.691 24.638 1.00 76.69 361 VAL A CA 1
ATOM 2864 C C . VAL A 1 361 ? 29.422 20.813 24.223 1.00 76.69 361 VAL A C 1
ATOM 2866 O O . VAL A 1 361 ? 29.311 20.509 23.030 1.00 76.69 361 VAL A O 1
ATOM 2869 N N . PRO A 1 362 ? 28.536 20.395 25.149 1.00 76.38 362 PRO A N 1
ATOM 2870 C CA . PRO A 1 362 ? 27.348 19.631 24.786 1.00 76.38 362 PRO A CA 1
ATOM 2871 C C . PRO A 1 362 ? 26.491 20.377 23.757 1.00 76.38 362 PRO A C 1
ATOM 2873 O O . PRO A 1 362 ? 26.296 21.588 23.855 1.00 76.38 362 PRO A O 1
ATOM 2876 N N . LEU A 1 363 ? 25.966 19.653 22.766 1.00 71.06 363 LEU A N 1
ATOM 2877 C CA . LEU A 1 363 ? 25.119 20.244 21.721 1.00 71.06 363 LEU A CA 1
ATOM 2878 C C . LEU A 1 363 ? 23.691 20.537 22.204 1.00 71.06 363 LEU A C 1
ATOM 2880 O O . LEU A 1 363 ? 23.026 21.389 21.625 1.00 71.06 363 LEU A O 1
ATOM 2884 N N . ALA A 1 364 ? 23.216 19.852 23.247 1.00 76.44 364 ALA A N 1
ATOM 2885 C CA . ALA A 1 364 ? 21.911 20.108 23.844 1.00 76.44 364 ALA A CA 1
ATOM 2886 C C . ALA A 1 364 ? 22.059 21.032 25.060 1.00 76.44 364 ALA A C 1
ATOM 2888 O O . ALA A 1 364 ? 22.862 20.753 25.951 1.00 76.44 364 ALA A O 1
ATOM 2889 N N . LEU A 1 365 ? 21.269 22.112 25.118 1.00 76.88 365 LEU A N 1
ATOM 2890 C CA . LEU A 1 365 ? 21.313 23.066 26.235 1.00 76.88 365 LEU A CA 1
ATOM 2891 C C . LEU A 1 365 ? 20.981 22.403 27.573 1.00 76.88 365 LEU A C 1
ATOM 2893 O O . LEU A 1 365 ? 21.598 22.753 28.570 1.00 76.88 365 LEU A O 1
ATOM 2897 N N . GLN A 1 366 ? 20.079 21.415 27.597 1.00 78.94 366 GLN A N 1
ATOM 2898 C CA . GLN A 1 366 ? 19.739 20.663 28.816 1.00 78.94 366 GLN A CA 1
ATOM 2899 C C . GLN A 1 366 ? 20.920 19.922 29.453 1.00 78.94 366 GLN A C 1
ATOM 2901 O O . GLN A 1 366 ? 20.886 19.634 30.646 1.00 78.94 366 GLN A O 1
ATOM 2906 N N . ASP A 1 367 ? 21.971 19.655 28.677 1.00 82.44 367 ASP A N 1
ATOM 2907 C CA . ASP A 1 367 ? 23.174 18.980 29.157 1.00 82.44 367 ASP A CA 1
ATOM 2908 C C . ASP A 1 367 ? 24.224 19.984 29.668 1.00 82.44 367 ASP A C 1
ATOM 2910 O O . ASP A 1 367 ? 25.291 19.592 30.149 1.00 82.44 367 ASP A O 1
ATOM 2914 N N . TRP A 1 368 ? 23.958 21.293 29.568 1.00 85.94 368 TRP A N 1
ATOM 2915 C CA . TRP A 1 368 ? 24.868 22.324 30.051 1.00 85.94 368 TRP A CA 1
ATOM 2916 C C . TRP A 1 368 ? 24.795 22.416 31.570 1.00 85.94 368 TRP A C 1
ATOM 2918 O O . TRP A 1 368 ? 23.783 22.797 32.153 1.00 85.94 368 TRP A O 1
ATOM 2928 N N . SER A 1 369 ? 25.924 22.147 32.217 1.00 86.31 369 SER A N 1
ATOM 2929 C CA . SER A 1 369 ? 26.101 22.427 33.638 1.00 86.31 369 SER A CA 1
ATOM 2930 C C . SER A 1 369 ? 26.796 23.774 33.803 1.00 86.31 369 SER A C 1
ATOM 2932 O O . SER A 1 369 ? 28.001 23.892 33.570 1.00 86.31 369 SER A O 1
ATOM 2934 N N . ILE A 1 370 ? 26.030 24.796 34.192 1.00 88.06 370 ILE A N 1
ATOM 2935 C CA . ILE A 1 370 ? 26.542 26.126 34.549 1.00 88.06 370 ILE A CA 1
ATOM 2936 C C . ILE A 1 370 ? 26.510 26.277 36.066 1.00 88.06 370 ILE A C 1
ATOM 2938 O O . ILE A 1 370 ? 25.559 25.840 36.712 1.00 88.06 370 ILE A O 1
ATOM 2942 N N . ARG A 1 371 ? 27.530 26.906 36.651 1.00 89.00 371 ARG A N 1
ATOM 2943 C CA . ARG A 1 371 ? 27.538 27.241 38.081 1.00 89.00 371 ARG A CA 1
ATOM 2944 C C . ARG A 1 371 ? 28.081 28.633 38.349 1.00 89.00 371 ARG A C 1
ATOM 2946 O O . ARG A 1 371 ? 28.885 29.144 37.570 1.00 89.00 371 ARG A O 1
ATOM 2953 N N . ASN A 1 372 ? 27.718 29.200 39.493 1.00 87.88 372 ASN A N 1
ATOM 2954 C CA . ASN A 1 372 ? 28.361 30.406 40.002 1.00 87.88 372 ASN A CA 1
ATOM 2955 C C . ASN A 1 372 ? 29.759 30.075 40.565 1.00 87.88 372 ASN A C 1
ATOM 2957 O O . ASN A 1 372 ? 29.925 29.114 41.322 1.00 87.88 372 ASN A O 1
ATOM 2961 N N . THR A 1 373 ? 30.779 30.864 40.225 1.00 84.62 373 THR A N 1
ATOM 2962 C CA . THR A 1 373 ? 32.168 30.621 40.652 1.00 84.62 373 THR A CA 1
ATOM 2963 C C . THR A 1 373 ? 32.336 30.714 42.173 1.00 84.62 373 THR A C 1
ATOM 2965 O O . THR A 1 373 ? 33.095 29.926 42.745 1.00 84.62 373 THR A O 1
ATOM 2968 N N . LYS A 1 374 ? 31.631 31.647 42.833 1.00 82.88 374 LYS A N 1
ATOM 2969 C CA . LYS A 1 374 ? 31.721 31.886 44.282 1.00 82.88 374 LYS A CA 1
ATOM 2970 C C . LYS A 1 3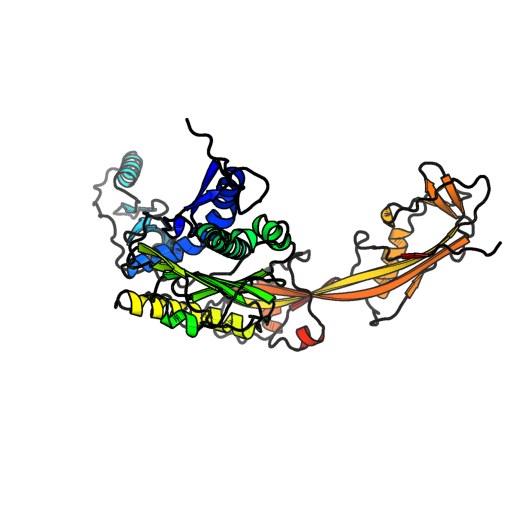74 ? 30.870 30.923 45.098 1.00 82.88 374 LYS A C 1
ATOM 2972 O O . LYS A 1 374 ? 31.393 30.329 46.037 1.00 82.88 374 LYS A O 1
ATOM 2977 N N . SER A 1 375 ? 29.583 30.779 44.771 1.00 82.62 375 SER A N 1
ATOM 2978 C CA . SER A 1 375 ? 28.677 29.925 45.556 1.00 82.62 375 SER A CA 1
ATOM 2979 C C . SER A 1 375 ? 28.806 28.443 45.205 1.00 82.62 375 SER A C 1
ATOM 2981 O O . SER A 1 375 ? 28.424 27.600 46.009 1.00 82.62 375 SER A O 1
ATOM 2983 N N . LYS A 1 376 ? 29.375 28.115 44.031 1.00 82.62 376 LYS A N 1
ATOM 2984 C CA . LYS A 1 376 ? 29.418 26.761 43.446 1.00 82.62 376 LYS A CA 1
ATOM 2985 C C . LYS A 1 376 ? 28.034 26.159 43.168 1.00 82.62 376 LYS A C 1
ATOM 2987 O O . LYS A 1 376 ? 27.964 25.003 42.758 1.00 82.62 376 LYS A O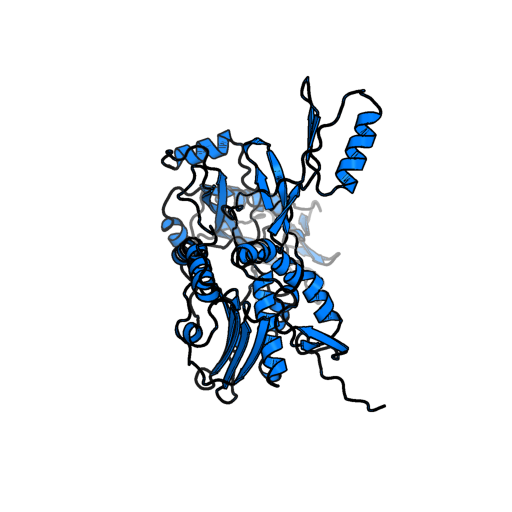 1
ATOM 2992 N N . GLU A 1 377 ? 26.961 26.927 43.334 1.00 84.44 377 GLU A N 1
ATOM 2993 C CA . GLU A 1 377 ? 25.597 26.488 43.048 1.00 84.44 377 GLU A CA 1
ATOM 2994 C C . GLU A 1 377 ? 25.374 26.396 41.539 1.00 84.44 377 GLU A C 1
ATOM 2996 O O . GLU A 1 377 ? 25.851 27.246 40.777 1.00 84.44 377 GLU A O 1
ATOM 3001 N N . GLN A 1 378 ? 24.655 25.355 41.113 1.00 83.75 378 GLN A N 1
ATOM 3002 C CA . GLN A 1 378 ? 24.232 25.214 39.726 1.00 83.75 378 GLN A CA 1
ATOM 3003 C C . GLN A 1 378 ? 23.210 26.292 39.369 1.00 83.75 378 GLN A C 1
ATOM 3005 O O . GLN A 1 378 ? 22.331 26.630 40.159 1.00 83.75 378 GLN A O 1
ATOM 3010 N N . VAL A 1 379 ? 23.343 26.831 38.163 1.00 80.75 379 VAL A N 1
ATOM 3011 C CA . VAL A 1 379 ? 22.467 27.870 37.635 1.00 80.75 379 VAL A CA 1
ATOM 3012 C C . VAL A 1 379 ? 21.495 27.233 36.651 1.00 80.75 379 VAL A C 1
ATOM 3014 O O . VAL A 1 379 ? 21.885 26.810 35.563 1.00 80.75 379 VAL A O 1
ATOM 3017 N N . HIS A 1 380 ? 20.220 27.196 37.027 1.00 77.44 380 HIS A N 1
ATOM 3018 C CA . HIS A 1 380 ? 19.132 26.676 36.200 1.00 77.44 380 HIS A CA 1
ATOM 3019 C C . HIS A 1 380 ? 18.591 27.768 35.267 1.00 77.44 380 HIS A C 1
ATOM 3021 O O . HIS A 1 380 ? 17.483 28.256 35.434 1.00 77.44 380 HIS A O 1
ATOM 3027 N N . PHE A 1 381 ? 19.391 28.182 34.281 1.00 77.81 381 PHE A N 1
ATOM 3028 C CA . PHE A 1 381 ? 19.012 29.277 33.374 1.00 77.81 381 PHE A CA 1
ATOM 3029 C C . PHE A 1 381 ? 18.053 28.849 32.250 1.00 77.81 381 PHE A C 1
ATOM 3031 O O . PHE A 1 381 ? 17.521 29.702 31.546 1.00 77.81 381 PHE A O 1
ATOM 3038 N N . ILE A 1 382 ? 17.864 27.543 32.034 1.00 76.31 382 ILE A N 1
ATOM 3039 C CA . ILE A 1 382 ? 16.999 27.023 30.965 1.00 76.31 382 ILE A CA 1
ATOM 3040 C C . ILE A 1 382 ? 15.540 27.350 31.260 1.00 76.31 382 ILE A C 1
ATOM 3042 O O . ILE A 1 382 ? 14.830 27.775 30.356 1.00 76.31 382 ILE A O 1
ATOM 3046 N N . ASP A 1 383 ? 15.114 27.218 32.515 1.00 74.88 383 ASP A N 1
ATOM 3047 C CA . ASP A 1 383 ? 13.749 27.555 32.922 1.00 74.88 383 ASP A CA 1
ATOM 3048 C C . ASP A 1 383 ? 13.483 29.057 32.742 1.00 74.88 383 ASP A C 1
ATOM 3050 O O . ASP A 1 383 ? 12.443 29.443 32.209 1.00 74.88 383 ASP A O 1
ATOM 3054 N N . ASP A 1 384 ? 14.465 29.904 33.072 1.00 78.31 384 ASP A N 1
ATOM 3055 C CA . ASP A 1 384 ? 14.402 31.349 32.828 1.00 78.31 384 ASP A CA 1
ATOM 3056 C C . ASP A 1 384 ? 14.381 31.679 31.329 1.00 78.31 384 ASP A C 1
ATOM 3058 O O . ASP A 1 384 ? 13.632 32.553 30.894 1.00 78.31 384 ASP A O 1
ATOM 3062 N N . LEU A 1 385 ? 15.173 30.972 30.515 1.00 78.25 385 LEU A N 1
ATOM 3063 C CA . LEU A 1 385 ? 15.183 31.123 29.060 1.00 78.25 385 LEU A CA 1
ATOM 3064 C C . LEU A 1 385 ? 13.830 30.727 28.456 1.00 78.25 385 LEU A C 1
ATOM 3066 O O . LEU A 1 385 ? 13.296 31.460 27.628 1.00 78.25 385 LEU A O 1
ATOM 3070 N N . VAL A 1 386 ? 13.258 29.601 28.886 1.00 76.00 386 VAL A N 1
ATOM 3071 C CA . VAL A 1 386 ? 11.927 29.138 28.465 1.00 76.00 386 VAL A CA 1
ATOM 3072 C C . VAL A 1 386 ? 10.862 30.150 28.878 1.00 76.00 386 VAL A C 1
ATOM 3074 O O . VAL A 1 386 ? 10.010 30.498 28.064 1.00 76.00 386 VAL A O 1
ATOM 3077 N N . LEU A 1 387 ? 10.938 30.689 30.097 1.00 79.31 387 LEU A N 1
ATOM 3078 C CA . LEU A 1 387 ? 10.030 31.731 30.570 1.00 79.31 387 LEU A CA 1
ATOM 3079 C C . LEU A 1 387 ? 10.120 33.001 29.708 1.00 79.31 387 LEU A C 1
ATOM 3081 O O . LEU A 1 387 ? 9.087 33.543 29.324 1.00 79.31 387 LEU A O 1
ATOM 3085 N N . GLN A 1 388 ? 11.330 33.447 29.362 1.00 78.31 388 GLN A N 1
ATOM 3086 C CA . GLN A 1 388 ? 11.562 34.618 28.501 1.00 78.31 388 GLN A CA 1
ATOM 3087 C C . GLN A 1 388 ? 11.120 34.395 27.054 1.00 78.31 388 GLN A C 1
ATOM 3089 O O . GLN A 1 388 ? 10.643 35.310 26.394 1.00 78.31 388 GLN A O 1
ATOM 3094 N N . VAL A 1 389 ? 11.261 33.181 26.531 1.00 76.38 389 VAL A N 1
ATOM 3095 C CA . VAL A 1 389 ? 10.728 32.840 25.209 1.00 76.38 389 VAL A CA 1
ATOM 3096 C C . VAL A 1 389 ? 9.199 32.867 25.253 1.00 76.38 389 VAL A C 1
ATOM 3098 O O . VAL A 1 389 ? 8.574 33.493 24.399 1.00 76.38 389 VAL A O 1
ATOM 3101 N N . ASN A 1 390 ? 8.595 32.272 26.284 1.00 76.75 390 ASN A N 1
ATOM 3102 C CA . ASN A 1 390 ? 7.144 32.238 26.469 1.00 76.75 390 ASN A CA 1
ATOM 3103 C C . ASN A 1 390 ? 6.521 33.623 26.690 1.00 76.75 390 ASN A C 1
ATOM 3105 O O . ASN A 1 390 ? 5.381 33.832 26.286 1.00 76.75 390 ASN A O 1
ATOM 3109 N N . THR A 1 391 ? 7.239 34.592 27.270 1.00 80.00 391 THR A N 1
ATOM 3110 C CA . THR A 1 391 ? 6.738 35.977 27.380 1.00 80.00 391 THR A CA 1
ATOM 3111 C C . THR A 1 391 ? 6.703 36.704 26.038 1.00 80.00 391 THR A C 1
ATOM 3113 O O . THR A 1 391 ? 5.924 37.640 25.877 1.00 80.00 391 THR A O 1
ATOM 3116 N N . VAL A 1 392 ? 7.514 36.270 25.071 1.00 78.31 392 VAL A N 1
ATOM 3117 C CA . VAL A 1 392 ? 7.640 36.891 23.747 1.00 78.31 392 VAL A CA 1
ATOM 3118 C C . VAL A 1 392 ? 6.711 36.256 22.708 1.00 78.31 392 VAL A C 1
ATOM 3120 O O . VAL A 1 392 ? 6.300 36.943 21.777 1.00 78.31 392 VAL A O 1
ATOM 3123 N N . ILE A 1 393 ? 6.338 34.979 22.860 1.00 73.06 393 ILE A N 1
ATOM 3124 C CA . ILE A 1 393 ? 5.426 34.272 21.935 1.00 73.06 393 ILE A CA 1
ATOM 3125 C C . ILE A 1 393 ? 4.118 35.047 21.662 1.00 73.06 393 ILE A C 1
ATOM 3127 O O . ILE A 1 393 ? 3.757 35.165 20.491 1.00 73.06 393 ILE A O 1
ATOM 3131 N N . PRO A 1 394 ? 3.422 35.629 22.663 1.00 71.00 394 PRO A N 1
ATOM 3132 C CA . PRO A 1 394 ? 2.203 36.406 22.417 1.00 71.00 394 PRO A CA 1
ATOM 3133 C C . PRO A 1 394 ? 2.420 37.661 21.558 1.00 71.00 394 PRO A C 1
ATOM 3135 O O . PRO A 1 394 ? 1.496 38.117 20.890 1.00 71.00 394 PRO A O 1
ATOM 3138 N N . GLU A 1 395 ? 3.634 38.216 21.568 1.00 73.12 395 GLU A N 1
ATOM 3139 C CA . GLU A 1 395 ? 4.043 39.405 20.807 1.00 73.12 395 GLU A CA 1
ATOM 3140 C C . GLU A 1 395 ? 4.919 39.032 19.598 1.00 73.12 395 GLU A C 1
ATOM 3142 O O . GLU A 1 395 ? 5.755 39.818 19.136 1.00 73.12 395 GLU A O 1
ATOM 3147 N N . TYR A 1 396 ? 4.770 37.801 19.105 1.00 71.81 396 TYR A N 1
ATOM 3148 C CA . TYR A 1 396 ? 5.569 37.280 18.010 1.00 71.81 396 TYR A CA 1
ATOM 3149 C C . TYR A 1 396 ? 5.425 38.122 16.734 1.00 71.81 396 TYR A C 1
ATOM 3151 O O . TYR A 1 396 ? 4.341 38.260 16.166 1.00 71.81 396 TYR A O 1
ATOM 3159 N N . GLU A 1 397 ? 6.562 38.600 16.224 1.00 71.62 397 GLU A N 1
ATOM 3160 C CA . GLU A 1 397 ? 6.676 39.197 14.894 1.00 71.62 397 GLU A CA 1
ATOM 3161 C C . GLU A 1 397 ? 7.519 38.291 13.988 1.00 71.62 397 GLU A C 1
ATOM 3163 O O . GLU A 1 397 ? 8.652 37.917 14.313 1.00 71.62 397 GLU A O 1
ATOM 3168 N N . LYS A 1 398 ? 6.969 37.951 12.817 1.00 70.44 398 LYS A N 1
ATOM 3169 C CA . LYS A 1 398 ? 7.629 37.089 11.830 1.00 70.44 398 LYS A CA 1
ATOM 3170 C C . LYS A 1 398 ? 9.010 37.651 11.471 1.00 70.44 398 LYS A C 1
ATOM 3172 O O . LYS A 1 398 ? 9.130 38.816 11.103 1.00 70.44 398 LYS A O 1
ATOM 3177 N N . HIS A 1 399 ? 10.039 36.805 11.551 1.00 66.56 399 HIS A N 1
ATOM 3178 C CA . HIS A 1 399 ? 11.445 37.135 11.259 1.00 66.56 399 HIS A CA 1
ATOM 3179 C C . HIS A 1 399 ? 12.135 38.120 12.221 1.00 66.56 399 HIS A C 1
ATOM 3181 O O . HIS A 1 399 ? 13.233 38.593 11.920 1.00 66.56 399 HIS A O 1
ATOM 3187 N N . LYS A 1 400 ? 11.551 38.417 13.388 1.00 78.44 400 LYS A N 1
ATOM 3188 C CA . LYS A 1 400 ? 12.238 39.184 14.431 1.00 78.44 400 LYS A CA 1
ATOM 3189 C C . LYS A 1 400 ? 13.177 38.281 15.229 1.00 78.44 400 LYS A C 1
ATOM 3191 O O . LYS A 1 400 ? 12.781 37.214 15.692 1.00 78.44 400 LYS A O 1
ATOM 3196 N N . SER A 1 401 ? 14.422 38.726 15.386 1.00 78.12 401 SER A N 1
ATOM 3197 C CA . SER A 1 401 ? 15.391 38.094 16.282 1.00 78.12 401 SER A CA 1
ATOM 3198 C C . SER A 1 401 ? 15.305 38.749 17.653 1.00 78.12 401 SER A C 1
ATOM 3200 O O . SER A 1 401 ? 15.300 39.977 17.757 1.00 78.12 401 SER A O 1
ATOM 3202 N N . TYR A 1 402 ? 15.279 37.932 18.696 1.00 79.69 402 TYR A N 1
ATOM 3203 C CA . TYR A 1 402 ? 15.292 38.377 20.085 1.00 79.69 402 TYR A CA 1
ATOM 3204 C C . TYR A 1 402 ? 16.617 37.984 20.717 1.00 79.69 402 TYR A C 1
ATOM 3206 O O . TYR A 1 402 ? 17.152 36.922 20.407 1.00 79.69 402 TYR A O 1
ATOM 3214 N N . THR A 1 403 ? 17.145 38.835 21.593 1.00 80.81 403 THR A N 1
ATOM 3215 C CA . THR A 1 403 ? 18.439 38.610 22.237 1.00 80.81 403 THR A CA 1
ATOM 3216 C C . THR A 1 403 ? 18.269 38.595 23.747 1.00 80.81 403 THR A C 1
ATOM 3218 O O . THR A 1 403 ? 17.716 39.525 24.334 1.00 80.81 403 THR A O 1
ATOM 3221 N N . PHE A 1 404 ? 18.765 37.535 24.376 1.00 79.75 404 PHE A N 1
ATOM 3222 C CA . PHE A 1 404 ? 18.717 37.312 25.810 1.00 79.75 404 PHE A CA 1
ATOM 3223 C C . PHE A 1 404 ? 20.130 37.140 26.373 1.00 79.75 404 PHE A C 1
ATOM 3225 O O . PHE A 1 404 ? 20.929 36.332 25.895 1.00 79.75 404 PHE A O 1
ATOM 3232 N N . HIS A 1 405 ? 20.417 37.908 27.423 1.00 81.12 405 HIS A N 1
ATOM 3233 C CA . HIS A 1 405 ? 21.679 37.876 28.155 1.00 81.12 405 HIS A CA 1
ATOM 3234 C C . HIS A 1 405 ? 21.398 37.411 29.589 1.00 81.12 405 HIS A C 1
ATOM 3236 O O . HIS A 1 405 ? 21.148 38.261 30.449 1.00 81.12 405 HIS A O 1
ATOM 3242 N N . PRO A 1 406 ? 21.437 36.095 29.878 1.00 73.69 406 PRO A N 1
ATOM 3243 C CA . PRO A 1 406 ? 21.036 35.561 31.186 1.00 73.69 406 PRO A CA 1
ATOM 3244 C C . PRO A 1 406 ? 21.856 36.114 32.348 1.00 73.69 406 PRO A C 1
ATOM 3246 O O . PRO A 1 406 ? 21.421 36.088 33.492 1.00 73.69 406 PRO A O 1
ATOM 3249 N N . PHE A 1 407 ? 23.057 36.613 32.058 1.00 77.06 407 PHE A N 1
ATOM 3250 C CA . PHE A 1 407 ? 24.057 36.952 33.060 1.00 77.06 407 PHE A CA 1
ATOM 3251 C C . PHE A 1 407 ? 24.617 38.359 32.884 1.00 77.06 407 PHE A C 1
ATOM 3253 O O . PHE A 1 407 ? 25.772 38.603 33.220 1.00 77.06 407 PHE A O 1
ATOM 3260 N N . ARG A 1 408 ? 23.814 39.292 32.353 1.00 66.19 408 ARG A N 1
ATOM 3261 C CA . ARG A 1 408 ? 24.257 40.662 32.033 1.00 66.19 408 ARG A CA 1
ATOM 3262 C C . ARG A 1 408 ? 24.986 41.361 33.193 1.00 66.19 408 ARG A C 1
ATOM 3264 O O . ARG A 1 408 ? 25.915 42.120 32.939 1.00 66.19 408 ARG A O 1
ATOM 3271 N N . ASP A 1 409 ? 24.620 41.028 34.432 1.00 66.31 409 ASP A N 1
ATOM 3272 C CA . ASP A 1 409 ? 25.185 41.607 35.657 1.00 66.31 409 ASP A CA 1
ATOM 3273 C C . ASP A 1 409 ? 26.069 40.631 36.470 1.00 66.31 409 ASP A C 1
ATOM 3275 O O . ASP A 1 409 ? 26.554 40.986 37.545 1.00 66.31 409 ASP A O 1
ATOM 3279 N N . SER A 1 410 ? 26.309 39.405 35.982 1.00 64.19 410 SER A N 1
ATOM 3280 C CA . SER A 1 410 ? 27.080 38.371 36.690 1.00 64.19 410 SER A CA 1
ATOM 3281 C C . SER A 1 410 ? 28.364 38.022 35.938 1.00 64.19 410 SER A C 1
ATOM 3283 O O . SER A 1 410 ? 28.343 37.396 34.882 1.00 64.19 410 SER A O 1
ATOM 3285 N N . THR A 1 411 ? 29.511 38.405 36.500 1.00 62.53 411 THR A N 1
ATOM 3286 C CA . THR A 1 411 ? 30.845 38.139 35.929 1.00 62.53 411 THR A CA 1
ATOM 3287 C C . THR A 1 411 ? 31.462 36.816 36.401 1.00 62.53 411 THR A C 1
ATOM 3289 O O . THR A 1 411 ? 32.630 36.545 36.116 1.00 62.53 411 THR A O 1
ATOM 3292 N N . GLU A 1 412 ? 30.706 35.992 37.132 1.00 82.25 412 GLU A N 1
ATOM 3293 C CA . GLU A 1 412 ? 31.239 34.889 37.946 1.00 82.25 412 GLU A CA 1
ATOM 3294 C C . GLU A 1 412 ? 30.495 33.579 37.695 1.00 82.25 412 GLU A C 1
ATOM 3296 O O . GLU A 1 412 ? 29.884 32.996 38.591 1.00 82.25 412 GLU A O 1
ATOM 3301 N N . ILE A 1 413 ? 30.537 33.122 36.451 1.00 87.19 413 ILE A N 1
ATOM 3302 C CA . ILE A 1 413 ? 29.867 31.907 35.986 1.00 87.19 413 ILE A CA 1
ATOM 3303 C C . ILE A 1 413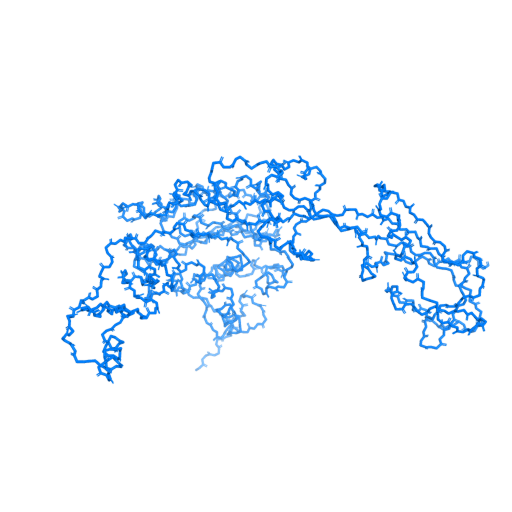 ? 30.838 31.027 35.211 1.00 87.19 413 ILE A C 1
ATOM 3305 O O . ILE A 1 413 ? 31.671 31.511 34.443 1.00 87.19 413 ILE A O 1
ATOM 3309 N N . GLU A 1 414 ? 30.722 29.719 35.412 1.00 88.88 414 GLU A N 1
ATOM 3310 C CA . GLU A 1 414 ? 31.534 28.707 34.742 1.00 88.88 414 GLU A CA 1
ATOM 3311 C C . GLU A 1 414 ? 30.645 27.696 34.017 1.00 88.88 414 GLU A C 1
ATOM 3313 O O . GLU A 1 414 ? 29.642 27.254 34.579 1.00 88.88 414 GLU A O 1
ATOM 3318 N N . LEU A 1 415 ? 31.047 27.292 32.811 1.00 88.62 415 LEU A N 1
ATOM 3319 C CA . LEU A 1 415 ? 30.463 26.176 32.064 1.00 88.62 415 LEU A CA 1
ATOM 3320 C C . LEU A 1 415 ? 31.335 24.931 32.232 1.00 88.62 415 LEU A C 1
ATOM 3322 O O . LEU A 1 415 ? 32.557 24.991 32.056 1.00 88.62 415 LEU A O 1
ATOM 3326 N N . GLN A 1 416 ? 30.710 23.796 32.522 1.00 87.62 416 GLN A N 1
ATOM 3327 C CA . GLN A 1 416 ? 31.378 22.504 32.484 1.00 87.62 416 GLN A CA 1
ATOM 3328 C C . GLN A 1 416 ? 31.572 22.054 31.030 1.00 87.62 416 GLN A C 1
ATOM 3330 O O . GLN A 1 416 ? 30.606 21.833 30.306 1.00 87.62 416 GLN A O 1
ATOM 3335 N N . VAL A 1 417 ? 32.828 21.902 30.607 1.00 82.06 417 VAL A N 1
ATOM 3336 C CA . VAL A 1 417 ? 33.196 21.462 29.242 1.00 82.06 417 VAL A CA 1
ATOM 3337 C C . VAL A 1 417 ? 33.774 20.042 29.204 1.00 82.06 417 VAL A C 1
ATOM 3339 O O . VAL A 1 417 ? 34.058 19.503 28.140 1.00 82.06 417 VAL A O 1
ATOM 3342 N N . PHE A 1 418 ? 33.997 19.435 30.375 1.00 76.88 418 PHE A N 1
ATOM 3343 C CA . PHE A 1 418 ? 34.381 18.032 30.555 1.00 76.88 418 PHE A CA 1
ATOM 3344 C C . PHE A 1 418 ? 34.029 17.591 31.981 1.00 76.88 418 PHE A C 1
ATOM 3346 O O . PHE A 1 418 ? 33.853 18.451 32.843 1.00 76.88 418 PHE A O 1
ATOM 3353 N N . SER A 1 419 ? 34.002 16.281 32.258 1.00 72.69 419 SER A N 1
ATOM 3354 C CA . SER A 1 419 ? 33.509 15.684 33.516 1.00 72.69 419 SER A CA 1
ATOM 3355 C C . SER A 1 419 ? 33.986 16.365 34.808 1.00 72.69 419 SER A C 1
ATOM 3357 O O . SER A 1 419 ? 33.247 16.355 35.776 1.00 72.69 419 SER A O 1
ATOM 3359 N N . GLU A 1 420 ? 35.145 17.035 34.816 1.00 77.12 420 GLU A N 1
ATOM 3360 C CA . GLU A 1 420 ? 35.632 17.823 35.964 1.00 77.12 420 GLU A CA 1
ATOM 3361 C C . GLU A 1 420 ? 36.191 19.220 35.605 1.00 77.12 420 GLU A C 1
ATOM 3363 O O . GLU A 1 420 ? 36.703 19.925 36.476 1.00 77.12 420 GLU A O 1
ATOM 3368 N N . HIS A 1 421 ? 36.117 19.652 34.339 1.00 85.00 421 HIS A N 1
ATOM 3369 C CA . HIS A 1 421 ? 36.727 20.915 33.896 1.00 85.00 421 HIS A CA 1
ATOM 3370 C C . HIS A 1 421 ? 35.683 22.006 33.682 1.00 85.00 421 HIS A C 1
ATOM 3372 O O . HIS A 1 421 ? 34.720 21.832 32.935 1.00 85.00 421 HIS A O 1
ATOM 3378 N N . TRP A 1 422 ? 35.934 23.149 34.313 1.00 87.44 422 TRP A N 1
ATOM 3379 C CA . TRP A 1 422 ? 35.063 24.316 34.331 1.00 87.44 422 TRP A CA 1
ATOM 3380 C C . TRP A 1 422 ? 35.794 25.500 33.707 1.00 87.44 422 TRP A C 1
ATOM 3382 O O . TRP A 1 422 ? 36.934 25.780 34.077 1.00 87.44 422 TRP A O 1
ATOM 3392 N N . LEU A 1 423 ? 35.153 26.180 32.760 1.00 86.19 423 LEU A N 1
ATOM 3393 C CA . LEU A 1 423 ? 35.701 27.369 32.108 1.00 86.19 423 LEU A CA 1
ATOM 3394 C C . LEU A 1 423 ? 34.821 28.577 32.401 1.00 86.19 423 LEU A C 1
ATOM 3396 O O . LEU A 1 423 ? 33.599 28.493 32.285 1.00 86.19 423 LEU A O 1
ATOM 3400 N N . SER A 1 424 ? 35.437 29.702 32.767 1.00 87.12 424 SER A N 1
ATOM 3401 C CA . SER A 1 424 ? 34.699 30.935 33.034 1.00 87.12 424 SER A CA 1
ATOM 3402 C C . SER A 1 424 ? 34.074 31.471 31.750 1.00 87.12 424 SER A C 1
ATOM 3404 O O . SER A 1 424 ? 34.744 31.584 30.725 1.00 87.12 424 SER A O 1
ATOM 3406 N N . ILE A 1 425 ? 32.806 31.845 31.813 1.00 85.88 425 ILE A N 1
ATOM 3407 C CA . ILE A 1 425 ? 32.071 32.434 30.696 1.00 85.88 425 ILE A CA 1
ATOM 3408 C C . ILE A 1 425 ? 32.348 33.946 30.700 1.00 85.88 425 ILE A C 1
ATOM 3410 O O . ILE A 1 425 ? 32.042 34.627 31.677 1.00 85.88 425 ILE A O 1
ATOM 3414 N N . SER A 1 426 ? 32.970 34.488 29.647 1.00 81.81 426 SER A N 1
ATOM 3415 C CA . SER A 1 426 ? 33.128 35.945 29.474 1.00 81.81 426 SER A CA 1
ATOM 3416 C C . SER A 1 426 ? 31.885 36.601 28.894 1.00 81.81 426 SER A C 1
ATOM 3418 O O . SER A 1 426 ? 31.609 37.754 29.209 1.00 81.81 426 SER A O 1
ATOM 3420 N N . GLU A 1 427 ? 31.179 35.886 28.027 1.00 82.62 427 GLU A N 1
ATOM 3421 C CA . GLU A 1 427 ? 29.995 36.365 27.326 1.00 82.62 427 GLU A CA 1
ATOM 3422 C C . GLU A 1 427 ? 29.119 35.157 27.006 1.00 82.62 427 GLU A C 1
ATOM 3424 O O . GLU A 1 427 ? 29.610 34.135 26.521 1.00 82.62 427 GLU A O 1
ATOM 3429 N N . LEU A 1 428 ? 27.828 35.276 27.297 1.00 82.50 428 LEU A N 1
ATOM 3430 C CA . LEU A 1 428 ? 26.819 34.325 26.868 1.00 82.50 428 LEU A CA 1
ATOM 3431 C C . LEU A 1 428 ? 25.611 35.110 26.384 1.00 82.50 428 LEU A C 1
ATOM 3433 O O . LEU A 1 428 ? 24.986 35.857 27.140 1.00 82.50 428 LEU A O 1
ATOM 3437 N N . GLU A 1 429 ? 25.313 34.939 25.109 1.00 82.88 429 GLU A N 1
ATOM 3438 C CA . GLU A 1 429 ? 24.186 35.559 24.443 1.00 82.88 429 GLU A CA 1
ATOM 3439 C C . GLU A 1 429 ? 23.392 34.479 23.715 1.00 82.88 429 GLU A C 1
ATOM 3441 O O . GLU A 1 429 ? 23.943 33.661 22.974 1.00 82.88 429 GLU A O 1
ATOM 3446 N N . PHE A 1 430 ? 22.083 34.505 23.930 1.00 80.81 430 PHE A N 1
ATOM 3447 C CA . PHE A 1 430 ? 21.122 33.711 23.189 1.00 80.81 430 PHE A CA 1
ATOM 3448 C C . PHE A 1 430 ? 20.404 34.643 22.232 1.00 80.81 430 PHE A C 1
ATOM 3450 O O . PHE A 1 430 ? 19.663 35.519 22.669 1.00 80.81 430 PHE A O 1
ATOM 3457 N N . SER A 1 431 ? 20.611 34.451 20.939 1.00 78.44 431 SER A N 1
ATOM 3458 C CA . SER A 1 431 ? 19.803 35.097 19.914 1.00 78.44 431 SER A CA 1
ATOM 3459 C C . SER A 1 431 ? 18.866 34.057 19.326 1.00 78.44 431 SER A C 1
ATOM 3461 O O . SER A 1 431 ? 19.328 33.019 18.859 1.00 78.44 431 SER A O 1
ATOM 3463 N N . PHE A 1 432 ? 17.559 34.294 19.358 1.00 80.00 432 PHE A N 1
ATOM 3464 C CA . PHE A 1 432 ? 16.589 33.316 18.886 1.00 80.00 432 PHE A CA 1
ATOM 3465 C C . PHE A 1 432 ? 15.593 33.889 17.889 1.00 80.00 432 PHE A C 1
ATOM 3467 O O . PHE A 1 432 ? 15.189 35.050 17.973 1.00 80.00 432 PHE A O 1
ATOM 3474 N N . THR A 1 433 ? 15.208 33.045 16.933 1.00 77.19 433 THR A N 1
ATOM 3475 C CA . THR A 1 433 ? 14.123 33.322 15.988 1.00 77.19 433 THR A CA 1
ATOM 3476 C C . THR A 1 433 ? 12.974 32.382 16.292 1.00 77.19 433 THR A C 1
ATOM 3478 O O . THR A 1 433 ? 13.162 31.170 16.388 1.00 77.19 433 THR A O 1
ATOM 3481 N N . ILE A 1 434 ? 11.784 32.949 16.456 1.00 79.19 434 ILE A N 1
ATOM 3482 C CA . ILE A 1 434 ? 10.556 32.176 16.603 1.00 79.19 434 ILE A CA 1
ATOM 3483 C C . ILE A 1 434 ? 10.002 31.916 15.195 1.00 79.19 434 ILE A C 1
ATOM 3485 O O . ILE A 1 434 ? 9.881 32.826 14.373 1.00 79.19 434 ILE A O 1
ATOM 3489 N N . ASN A 1 435 ? 9.653 30.671 14.911 1.00 80.81 435 ASN A N 1
ATOM 3490 C CA . ASN A 1 435 ? 8.980 30.260 13.688 1.00 80.81 435 ASN A CA 1
ATOM 3491 C C . ASN A 1 435 ? 7.620 29.677 14.073 1.00 80.81 435 ASN A C 1
ATOM 3493 O O . ASN A 1 435 ? 7.556 28.709 14.829 1.00 80.81 435 ASN A O 1
ATOM 3497 N N . LYS A 1 436 ? 6.533 30.257 13.556 1.00 84.88 436 LYS A N 1
ATOM 3498 C CA . LYS A 1 436 ? 5.192 29.671 13.675 1.00 84.88 436 LYS A CA 1
ATOM 3499 C C . LYS A 1 436 ? 5.019 28.636 12.567 1.00 84.88 436 LYS A C 1
ATOM 3501 O O . LYS A 1 436 ? 4.881 28.990 11.398 1.00 84.88 436 LYS A O 1
ATOM 3506 N N . ASN A 1 437 ? 5.053 27.361 12.929 1.00 85.00 437 ASN A N 1
ATOM 3507 C CA . ASN A 1 437 ? 4.804 26.258 12.012 1.00 85.00 437 ASN A CA 1
ATOM 3508 C C . ASN A 1 437 ? 3.331 25.876 12.082 1.00 85.00 437 ASN A C 1
ATOM 3510 O O . ASN A 1 437 ? 2.798 25.644 13.166 1.00 85.00 437 ASN A O 1
ATOM 3514 N N . LYS A 1 438 ? 2.687 25.776 10.921 1.00 84.31 438 LYS A N 1
ATOM 3515 C CA . LYS A 1 438 ? 1.307 25.313 10.810 1.00 84.31 438 LYS A CA 1
ATOM 3516 C C . LYS A 1 438 ? 1.288 23.902 10.255 1.00 84.31 438 LYS A C 1
ATOM 3518 O O . LYS A 1 438 ? 1.985 23.602 9.286 1.00 84.31 438 LYS A O 1
ATOM 3523 N N . TYR A 1 439 ? 0.479 23.047 10.856 1.00 80.25 439 TYR A N 1
ATOM 3524 C CA . TYR A 1 439 ? 0.287 21.667 10.441 1.00 80.25 439 TYR A CA 1
ATOM 3525 C C . TYR A 1 439 ? -1.188 21.411 10.194 1.00 80.25 439 TYR A C 1
ATOM 3527 O O . TYR A 1 439 ? -2.037 21.884 10.945 1.00 80.25 439 TYR A O 1
ATOM 3535 N N . LEU A 1 440 ? -1.493 20.658 9.144 1.00 67.94 440 LEU A N 1
ATOM 3536 C CA . LEU A 1 440 ? -2.862 20.325 8.789 1.00 67.94 440 LEU A CA 1
ATOM 3537 C C . LEU A 1 440 ? -3.209 18.903 9.219 1.00 67.94 440 LEU A C 1
ATOM 3539 O O . LEU A 1 440 ? -2.520 17.937 8.878 1.00 67.94 440 LEU A O 1
ATOM 3543 N N . ALA A 1 441 ? -4.340 18.793 9.897 1.00 73.88 441 ALA A N 1
ATOM 3544 C CA . ALA A 1 441 ? -5.027 17.558 10.212 1.00 73.88 441 ALA A CA 1
ATOM 3545 C C . ALA A 1 441 ? -6.517 17.689 9.891 1.00 73.88 441 ALA A C 1
ATOM 3547 O O . ALA A 1 441 ? -6.987 18.717 9.404 1.00 73.88 441 ALA A O 1
ATOM 3548 N N . PHE A 1 442 ? -7.272 16.634 10.179 1.00 69.38 442 PHE A N 1
ATOM 3549 C CA . PHE A 1 442 ? -8.720 16.641 10.042 1.00 69.38 442 PHE A CA 1
ATOM 3550 C C . PHE A 1 442 ? -9.353 15.980 11.253 1.00 69.38 442 PHE A C 1
ATOM 3552 O O . PHE A 1 442 ? -8.941 14.893 11.666 1.00 69.38 442 PHE A O 1
ATOM 3559 N N . ILE A 1 443 ? -10.378 16.629 11.797 1.00 63.03 443 ILE A N 1
ATOM 3560 C CA . ILE A 1 443 ? -11.262 16.016 12.781 1.00 63.03 443 ILE A CA 1
ATOM 3561 C C . ILE A 1 443 ? -12.470 15.494 12.023 1.00 63.03 443 ILE A C 1
ATOM 3563 O O . ILE A 1 443 ? -13.122 16.230 11.283 1.00 63.03 443 ILE A O 1
ATOM 3567 N N . ILE A 1 444 ? -12.750 14.210 12.216 1.00 66.38 444 ILE A N 1
ATOM 3568 C CA . ILE A 1 444 ? -13.873 13.533 11.585 1.00 66.38 444 ILE A CA 1
ATOM 3569 C C . ILE A 1 444 ? -14.910 13.236 12.660 1.00 66.38 444 ILE A C 1
ATOM 3571 O O . ILE A 1 444 ? -14.633 12.482 13.594 1.00 66.38 444 ILE A O 1
ATOM 3575 N N . PHE A 1 445 ? -16.110 13.789 12.520 1.00 68.06 445 PHE A N 1
ATOM 3576 C CA . PHE A 1 445 ? -17.226 13.491 13.416 1.00 68.06 445 PHE A CA 1
ATOM 3577 C C . PHE A 1 445 ? -18.510 13.222 12.645 1.00 68.06 445 PHE A C 1
ATOM 3579 O O . PHE A 1 445 ? -18.684 13.670 11.520 1.00 68.06 445 PHE A O 1
ATOM 3586 N N . GLN A 1 446 ? -19.412 12.449 13.244 1.00 68.94 446 GLN A N 1
ATOM 3587 C CA . GLN A 1 446 ? -20.693 12.111 12.628 1.00 68.94 446 GLN A CA 1
ATOM 3588 C C . GLN A 1 446 ? -21.600 13.344 12.637 1.00 68.94 446 GLN A C 1
ATOM 3590 O O . GLN A 1 446 ? -21.802 13.923 13.704 1.00 68.94 446 GLN A O 1
ATOM 3595 N N . ASN A 1 447 ? -22.139 13.741 11.479 1.00 63.00 447 ASN A N 1
ATOM 3596 C CA . ASN A 1 447 ? -23.151 14.792 11.434 1.00 63.00 447 ASN A CA 1
ATOM 3597 C C . ASN A 1 447 ? -24.416 14.307 12.159 1.00 63.00 447 ASN A C 1
ATOM 3599 O O . ASN A 1 447 ? -25.014 13.339 11.695 1.00 63.00 447 ASN A O 1
ATOM 3603 N N . PRO A 1 448 ? -24.848 14.938 13.265 1.00 57.38 448 PRO A N 1
ATOM 3604 C CA . PRO A 1 448 ? -26.082 14.546 13.937 1.00 57.38 448 PRO A CA 1
ATOM 3605 C C . PRO A 1 448 ? -27.338 14.978 13.164 1.00 57.38 448 PRO A C 1
ATOM 3607 O O . PRO A 1 448 ? -28.427 14.505 13.488 1.00 57.38 448 PRO A O 1
ATOM 3610 N N . ASN A 1 449 ? -27.224 15.920 12.214 1.00 62.94 449 ASN A N 1
ATOM 3611 C CA . ASN A 1 449 ? -28.375 16.524 11.552 1.00 62.94 449 ASN A CA 1
ATOM 3612 C C . ASN A 1 449 ? -28.037 17.035 10.136 1.00 62.94 449 ASN A C 1
ATOM 3614 O O . ASN A 1 449 ? -27.312 18.012 9.952 1.00 62.94 449 ASN A O 1
ATOM 3618 N N . SER A 1 450 ? -28.595 16.391 9.112 1.00 55.47 450 SER A N 1
ATOM 3619 C CA . SER A 1 450 ? -28.301 16.653 7.691 1.00 55.47 450 SER A CA 1
ATOM 3620 C C . SER A 1 450 ? -28.581 18.066 7.197 1.00 55.47 450 SER A C 1
ATOM 3622 O O . SER A 1 450 ? -27.997 18.489 6.203 1.00 55.47 450 SER A O 1
ATOM 3624 N N . ASP A 1 451 ? -29.489 18.769 7.867 1.00 55.22 451 ASP A N 1
ATOM 3625 C CA . ASP A 1 451 ? -29.988 20.073 7.429 1.00 55.22 451 ASP A CA 1
ATOM 3626 C C . ASP A 1 451 ? -29.215 21.224 8.086 1.00 55.22 451 ASP A C 1
ATOM 3628 O O . ASP A 1 451 ? -29.487 22.402 7.841 1.00 55.22 451 ASP A O 1
ATOM 3632 N N . MET A 1 452 ? -28.235 20.890 8.929 1.00 57.12 452 MET A N 1
ATOM 3633 C CA . MET A 1 452 ? -27.419 21.863 9.628 1.00 57.12 452 MET A CA 1
ATOM 3634 C C . MET A 1 452 ? -26.429 22.496 8.647 1.00 57.12 452 MET A C 1
ATOM 3636 O O . MET A 1 452 ? -25.496 21.849 8.166 1.00 57.12 452 MET A O 1
ATOM 3640 N N . LYS A 1 453 ? -26.622 23.783 8.340 1.00 59.06 453 LYS A N 1
ATOM 3641 C CA . LYS A 1 453 ? -25.569 24.582 7.710 1.00 59.06 453 LYS A CA 1
ATOM 3642 C C . LYS A 1 453 ? -24.417 24.680 8.702 1.00 59.06 453 LYS A C 1
ATOM 3644 O O . LYS A 1 453 ? -24.568 25.266 9.763 1.00 59.06 453 LYS A O 1
ATOM 3649 N N . LEU A 1 454 ? -23.290 24.077 8.350 1.00 58.25 454 LEU A N 1
ATOM 3650 C CA . LEU A 1 454 ? -22.073 24.120 9.148 1.00 58.25 454 LEU A CA 1
ATOM 3651 C C . LEU A 1 454 ? -21.420 25.491 8.993 1.00 58.25 454 LEU A C 1
ATOM 3653 O O . LEU A 1 454 ? -20.630 25.710 8.075 1.00 58.25 454 LEU A O 1
ATOM 3657 N N . ASP A 1 455 ? -21.780 26.418 9.869 1.00 70.62 455 ASP A N 1
ATOM 3658 C CA . ASP A 1 455 ? -20.942 27.577 10.144 1.00 70.62 455 ASP A CA 1
ATOM 3659 C C . ASP A 1 455 ? -19.949 27.266 11.281 1.00 70.62 455 ASP A C 1
ATOM 3661 O O . ASP A 1 455 ? -19.994 26.208 11.919 1.00 70.62 455 ASP A O 1
ATOM 3665 N N . GLY A 1 456 ? -18.977 28.160 11.472 1.00 62.88 456 GLY A N 1
ATOM 3666 C CA . GLY A 1 456 ? -17.899 27.952 12.440 1.00 62.88 456 GLY A CA 1
ATOM 3667 C C . GLY A 1 456 ? -18.379 27.894 13.892 1.00 62.88 456 GLY A C 1
ATOM 3668 O O . GLY A 1 456 ? -17.820 27.128 14.677 1.00 62.88 456 GLY A O 1
ATOM 3669 N N . GLU A 1 457 ? -19.426 28.645 14.246 1.00 69.88 457 GLU A N 1
ATOM 3670 C CA . GLU A 1 457 ? -19.956 28.686 15.614 1.00 69.88 457 GLU A CA 1
ATOM 3671 C C . GLU A 1 457 ? -20.625 27.361 15.981 1.00 69.88 457 GLU A C 1
ATOM 3673 O O . GLU A 1 457 ? -20.346 26.801 17.044 1.00 69.88 457 GLU A O 1
ATOM 3678 N N . MET A 1 458 ? -21.417 26.792 15.070 1.00 67.94 458 MET A N 1
ATOM 3679 C CA . MET A 1 458 ? -22.083 25.514 15.315 1.00 67.94 458 MET A CA 1
ATOM 3680 C C . MET A 1 458 ? -21.107 24.335 15.407 1.00 67.94 458 MET A C 1
ATOM 3682 O O . MET A 1 458 ? -21.341 23.401 16.175 1.00 67.94 458 MET A O 1
ATOM 3686 N N . ILE A 1 459 ? -20.004 24.350 14.647 1.00 65.19 459 ILE A N 1
ATOM 3687 C CA . ILE A 1 459 ? -18.958 23.318 14.756 1.00 65.19 459 ILE A CA 1
ATOM 3688 C C . ILE A 1 459 ? -18.270 23.391 16.113 1.00 65.19 459 ILE A C 1
ATOM 3690 O O . ILE A 1 459 ? -18.051 22.354 16.742 1.00 65.19 459 ILE A O 1
ATOM 3694 N N . LEU A 1 460 ? -17.941 24.599 16.571 1.00 66.06 460 LEU A N 1
ATOM 3695 C CA . LEU A 1 460 ? -17.306 24.788 17.867 1.00 66.06 460 LEU A CA 1
ATOM 3696 C C . LEU A 1 460 ? -18.235 24.329 18.997 1.00 66.06 460 LEU A C 1
ATOM 3698 O O . LEU A 1 460 ? -17.814 23.564 19.865 1.00 66.06 460 LEU A O 1
ATOM 3702 N N . GLU A 1 461 ? -19.510 24.717 18.947 1.00 71.75 461 GLU A N 1
ATOM 3703 C CA . GLU A 1 461 ? -20.519 24.282 19.914 1.00 71.75 461 GLU A CA 1
ATOM 3704 C C . GLU A 1 461 ? -20.686 22.754 19.903 1.00 71.75 461 GLU A C 1
ATOM 3706 O O . GLU A 1 461 ? -20.742 22.116 20.956 1.00 71.75 461 GLU A O 1
ATOM 3711 N N . PHE A 1 462 ? -20.685 22.136 18.719 1.00 68.62 462 PHE A N 1
ATOM 3712 C CA . PHE A 1 462 ? -20.759 20.686 18.578 1.00 68.62 462 PHE A CA 1
ATOM 3713 C C . PHE A 1 462 ? -19.541 19.975 19.187 1.00 68.62 462 PHE A C 1
ATOM 3715 O O . PHE A 1 462 ? -19.716 18.986 19.904 1.00 68.62 462 PHE A O 1
ATOM 3722 N N . ILE A 1 463 ? -18.326 20.477 18.949 1.00 65.44 463 ILE A N 1
ATOM 3723 C CA . ILE A 1 463 ? -17.085 19.941 19.533 1.00 65.44 463 ILE A CA 1
ATOM 3724 C C . ILE A 1 463 ? -17.141 20.000 21.062 1.00 65.44 463 ILE A C 1
ATOM 3726 O O . ILE A 1 463 ? -16.861 18.993 21.721 1.00 65.44 463 ILE A O 1
ATOM 3730 N N . LEU A 1 464 ? -17.557 21.143 21.616 1.00 70.38 464 LEU A N 1
ATOM 3731 C CA . LEU A 1 464 ? -17.671 21.357 23.060 1.00 70.38 464 LEU A CA 1
ATOM 3732 C C . LEU A 1 464 ? -18.740 20.451 23.687 1.00 70.38 464 LEU A C 1
ATOM 3734 O O . LEU A 1 464 ? -18.472 19.775 24.681 1.00 70.38 464 LEU A O 1
ATOM 3738 N N . ASN A 1 465 ? -19.925 20.367 23.079 1.00 72.06 465 ASN A N 1
ATOM 3739 C CA . ASN A 1 465 ? -21.054 19.600 23.614 1.00 72.06 465 ASN A CA 1
ATOM 3740 C C . ASN A 1 465 ? -20.858 18.080 23.518 1.00 72.06 465 ASN A C 1
ATOM 3742 O O . ASN A 1 465 ? -21.388 17.340 24.345 1.00 72.06 465 ASN A O 1
ATOM 3746 N N . ASN A 1 466 ? -20.090 17.599 22.536 1.00 64.44 466 ASN A N 1
ATOM 3747 C CA . ASN A 1 466 ? -19.864 16.165 22.320 1.00 64.44 466 ASN A CA 1
ATOM 3748 C C . ASN A 1 466 ? -18.526 15.669 22.875 1.00 64.44 466 ASN A C 1
ATOM 3750 O O . ASN A 1 466 ? -18.172 14.511 22.654 1.00 64.44 466 ASN A O 1
ATOM 3754 N N . SER A 1 467 ? -17.792 16.515 23.609 1.00 68.88 467 SER A N 1
ATOM 3755 C CA . SER A 1 467 ? -16.488 16.166 24.191 1.00 68.88 467 SER A CA 1
ATOM 3756 C C . SER A 1 467 ? -15.524 15.575 23.154 1.00 68.88 467 SER A C 1
ATOM 3758 O O . SER A 1 467 ? -14.821 14.599 23.431 1.00 68.88 467 SER A O 1
ATOM 3760 N N . ILE A 1 468 ? -15.512 16.129 21.935 1.00 67.62 468 ILE A N 1
ATOM 3761 C CA . ILE A 1 468 ? -14.587 15.675 20.895 1.00 67.62 468 ILE A CA 1
ATOM 3762 C C . ILE A 1 468 ? -13.172 16.016 21.355 1.00 67.62 468 ILE A C 1
ATOM 3764 O O . ILE A 1 468 ? -12.815 17.180 21.524 1.00 67.62 468 ILE A O 1
ATOM 3768 N N . VAL A 1 469 ? -12.372 14.975 21.582 1.00 67.31 469 VAL A N 1
ATOM 3769 C CA . VAL A 1 469 ? -11.015 15.118 22.104 1.00 67.31 469 VAL A CA 1
ATOM 3770 C C . VAL A 1 469 ? -10.112 15.641 20.993 1.00 67.31 469 VAL A C 1
ATOM 3772 O O . VAL A 1 469 ? -9.724 14.896 20.093 1.00 67.31 469 VAL A O 1
ATOM 3775 N N . ILE A 1 470 ? -9.759 16.922 21.074 1.00 67.69 470 ILE A N 1
ATOM 3776 C CA . ILE A 1 470 ? -8.622 17.465 20.332 1.00 67.69 470 ILE A CA 1
ATOM 3777 C C . ILE A 1 470 ? -7.360 16.817 20.923 1.00 67.69 470 ILE A C 1
ATOM 3779 O O . ILE A 1 470 ? -7.204 16.811 22.149 1.00 67.69 470 ILE A O 1
ATOM 3783 N N . PRO A 1 471 ? -6.474 16.230 20.099 1.00 64.81 471 PRO A N 1
ATOM 3784 C CA . PRO A 1 471 ? -5.235 15.639 20.588 1.00 64.81 471 PRO A CA 1
ATOM 3785 C C . PRO A 1 471 ? -4.444 16.633 21.443 1.00 64.81 471 PRO A C 1
ATOM 3787 O O . PRO A 1 471 ? -4.290 17.788 21.069 1.00 64.81 471 PRO A O 1
ATOM 3790 N N . ALA A 1 472 ? -3.903 16.184 22.575 1.00 68.25 472 ALA A N 1
ATOM 3791 C CA . ALA A 1 472 ? -3.056 17.031 23.422 1.00 68.25 472 ALA A CA 1
ATOM 3792 C C . ALA A 1 472 ? -1.649 17.257 22.832 1.00 68.25 472 ALA A C 1
ATOM 3794 O O . ALA A 1 472 ? -0.896 18.085 23.332 1.00 68.25 472 ALA A O 1
ATOM 3795 N N . LYS A 1 473 ? -1.277 16.487 21.801 1.00 74.44 473 LYS A N 1
ATOM 3796 C CA . LYS A 1 473 ? -0.008 16.589 21.074 1.00 74.44 473 LYS A CA 1
ATOM 3797 C C . LYS A 1 473 ? -0.246 16.360 19.584 1.00 74.44 473 LYS A C 1
ATOM 3799 O O . LYS A 1 473 ? -1.101 15.550 19.217 1.00 74.44 473 LYS A O 1
ATOM 3804 N N . ARG A 1 474 ? 0.555 17.026 18.753 1.00 81.94 474 ARG A N 1
ATOM 3805 C CA . ARG A 1 474 ? 0.588 16.838 17.302 1.00 81.94 474 ARG A CA 1
ATOM 3806 C C . ARG A 1 474 ? 1.035 15.423 16.938 1.00 81.94 474 ARG A C 1
ATOM 3808 O O . ARG A 1 474 ? 2.010 14.913 17.491 1.00 81.94 474 ARG A O 1
ATOM 3815 N N . ASP A 1 475 ? 0.368 14.808 15.962 1.00 71.00 475 ASP A N 1
ATOM 3816 C CA . ASP A 1 475 ? 0.879 13.585 15.337 1.00 71.00 475 ASP A CA 1
ATOM 3817 C C . ASP A 1 475 ? 2.061 13.946 14.410 1.00 71.00 475 ASP A C 1
ATOM 3819 O O . ASP A 1 475 ? 1.918 14.818 13.543 1.00 71.00 475 ASP A O 1
ATOM 3823 N N . PRO A 1 476 ? 3.229 13.289 14.540 1.00 71.25 476 PRO A N 1
ATOM 3824 C CA . PRO A 1 476 ? 4.387 13.551 13.687 1.00 71.25 476 PRO A CA 1
ATOM 3825 C C . PRO A 1 476 ? 4.114 13.417 12.181 1.00 71.25 476 PRO A C 1
ATOM 3827 O O . PRO A 1 476 ? 4.870 13.971 11.387 1.00 71.25 476 PRO A O 1
ATOM 3830 N N . THR A 1 477 ? 3.060 12.698 11.782 1.00 68.50 477 THR A N 1
ATOM 3831 C CA . THR A 1 477 ? 2.669 12.482 10.380 1.00 68.50 477 THR A CA 1
ATOM 3832 C C . THR A 1 477 ? 1.887 13.640 9.753 1.00 68.50 477 THR A C 1
ATOM 3834 O O . THR A 1 477 ? 1.658 13.615 8.542 1.00 68.50 477 THR A O 1
ATOM 3837 N N . TRP A 1 478 ? 1.470 14.646 10.532 1.00 76.56 478 TRP A N 1
ATOM 3838 C CA . TRP A 1 478 ? 0.735 15.797 10.000 1.00 76.56 478 TRP A CA 1
ATOM 3839 C C . TRP A 1 478 ? 1.597 16.633 9.058 1.00 76.56 478 TRP A C 1
ATOM 3841 O O . TRP A 1 478 ? 2.768 16.908 9.325 1.00 76.56 478 TRP A O 1
ATOM 3851 N N . GLN A 1 479 ? 0.995 17.055 7.950 1.00 73.88 479 GLN A N 1
ATOM 3852 C CA . GLN A 1 479 ? 1.685 17.805 6.912 1.00 73.88 479 GLN A CA 1
ATOM 3853 C C . GLN A 1 479 ? 1.867 19.262 7.343 1.00 73.88 479 GLN A C 1
ATOM 3855 O O . GLN A 1 479 ? 0.897 19.920 7.713 1.00 73.88 479 GLN A O 1
ATOM 3860 N N . GLN A 1 480 ? 3.096 19.775 7.256 1.00 84.62 480 GLN A N 1
ATOM 3861 C CA . GLN A 1 480 ? 3.367 21.202 7.421 1.00 84.62 480 GLN A CA 1
ATOM 3862 C C . GLN A 1 480 ? 2.793 21.984 6.227 1.00 84.62 480 GLN A C 1
ATOM 3864 O O . GLN A 1 480 ? 2.981 21.586 5.075 1.00 84.62 480 GLN A O 1
ATOM 3869 N N . VAL A 1 481 ? 2.095 23.086 6.497 1.00 73.62 481 VAL A N 1
ATOM 3870 C CA . VAL A 1 481 ? 1.410 23.923 5.499 1.00 73.62 481 VAL A CA 1
ATOM 3871 C C . VAL A 1 481 ? 1.812 25.393 5.633 1.00 73.62 481 VAL A C 1
ATOM 3873 O O . VAL A 1 481 ? 2.219 25.838 6.706 1.00 73.62 481 VAL A O 1
ATOM 3876 N N . SER A 1 482 ? 1.726 26.153 4.537 1.00 83.12 482 SER A N 1
ATOM 3877 C CA . SER A 1 482 ? 2.000 27.596 4.529 1.00 83.12 482 SER A CA 1
ATOM 3878 C C . SER A 1 482 ? 0.796 28.418 5.003 1.00 83.12 482 SER A C 1
ATOM 3880 O O . SER A 1 482 ? -0.336 27.937 4.996 1.00 83.12 482 SER A O 1
ATOM 3882 N N . ASP A 1 483 ? 1.037 29.683 5.362 1.00 78.81 483 ASP A N 1
ATOM 3883 C CA . ASP A 1 483 ? -0.023 30.652 5.677 1.00 78.81 483 ASP A CA 1
ATOM 3884 C C . ASP A 1 483 ? -1.013 30.794 4.507 1.00 78.81 483 ASP A C 1
ATOM 3886 O O . ASP A 1 483 ? -2.209 30.589 4.697 1.00 78.81 483 ASP A O 1
ATOM 3890 N N . ASP A 1 484 ? -0.503 30.999 3.287 1.00 76.62 484 ASP A N 1
ATOM 3891 C CA . ASP A 1 484 ? -1.312 31.094 2.062 1.00 76.62 484 ASP A CA 1
ATOM 3892 C C . ASP A 1 484 ? -2.202 29.859 1.844 1.00 76.62 484 ASP A C 1
ATOM 3894 O O . ASP A 1 484 ? -3.328 29.960 1.356 1.00 76.62 484 ASP A O 1
ATOM 3898 N N . TYR A 1 485 ? -1.706 28.668 2.203 1.00 62.66 485 TYR A N 1
ATOM 3899 C CA . TYR A 1 485 ? -2.480 27.437 2.085 1.00 62.66 485 TYR A CA 1
ATOM 3900 C C . TYR A 1 485 ? -3.631 27.412 3.092 1.00 62.66 485 TYR A C 1
ATOM 3902 O O . TYR A 1 485 ? -4.747 27.049 2.725 1.00 62.66 485 TYR A O 1
ATOM 3910 N N . VAL A 1 486 ? -3.388 27.835 4.335 1.00 65.62 486 VAL A N 1
ATOM 3911 C CA . VAL A 1 486 ? -4.430 27.934 5.366 1.00 65.62 486 VAL A CA 1
ATOM 3912 C C . VAL A 1 486 ? -5.498 28.957 4.977 1.00 65.62 486 VAL A C 1
ATOM 3914 O O . VAL A 1 486 ? -6.682 28.661 5.104 1.00 65.62 486 VAL A O 1
ATOM 3917 N N . GLU A 1 487 ? -5.105 30.103 4.421 1.00 74.50 487 GLU A N 1
ATOM 3918 C CA . GLU A 1 487 ? -6.036 31.120 3.908 1.00 74.50 487 GLU A CA 1
ATOM 3919 C C . GLU A 1 487 ? -6.853 30.634 2.700 1.00 74.50 487 GLU A C 1
ATOM 3921 O O . GLU A 1 487 ? -7.970 31.098 2.473 1.00 74.50 487 GLU A O 1
ATOM 3926 N N . SER A 1 488 ? -6.323 29.677 1.932 1.00 66.94 488 SER A N 1
ATOM 3927 C CA . SER A 1 488 ? -7.017 29.082 0.785 1.00 66.94 488 SER A CA 1
ATOM 3928 C C . SER A 1 488 ? -8.062 28.023 1.158 1.00 66.94 488 SER A C 1
ATOM 3930 O O . SER A 1 488 ? -8.840 27.605 0.296 1.00 66.94 488 SER A O 1
ATOM 3932 N N . LEU A 1 489 ? -8.098 27.574 2.420 1.00 54.84 489 LEU A N 1
ATOM 3933 C CA . LEU A 1 489 ? -9.055 26.568 2.876 1.00 54.84 489 LEU A CA 1
ATOM 3934 C C . LEU A 1 489 ? -10.481 27.122 2.813 1.00 54.84 489 LEU A C 1
ATOM 3936 O O . LEU A 1 489 ? -10.826 28.119 3.444 1.00 54.84 489 LEU A O 1
ATOM 3940 N N . THR A 1 490 ? -11.346 26.444 2.062 1.00 58.28 490 THR A N 1
ATOM 3941 C CA . THR A 1 490 ? -12.761 26.806 1.975 1.00 58.28 490 THR A CA 1
ATOM 3942 C C . THR A 1 490 ? -13.557 26.154 3.101 1.00 58.28 490 THR A C 1
ATOM 3944 O O . THR A 1 490 ? -13.621 24.926 3.176 1.00 58.28 490 THR A O 1
ATOM 3947 N N . GLY A 1 491 ? -14.232 26.966 3.915 1.00 63.19 491 GLY A N 1
ATOM 3948 C CA . GLY A 1 491 ? -15.128 26.506 4.977 1.00 63.19 491 GLY A CA 1
ATOM 3949 C C . GLY A 1 491 ? -14.598 26.794 6.386 1.00 63.19 491 GLY A C 1
ATOM 3950 O O . GLY A 1 491 ? -13.586 27.472 6.543 1.00 63.19 491 GLY A O 1
ATOM 3951 N N . PRO A 1 492 ? -15.307 26.326 7.423 1.00 61.56 492 PRO A N 1
ATOM 3952 C CA . PRO A 1 492 ? -14.874 26.484 8.805 1.00 61.56 492 PRO A CA 1
ATOM 3953 C C . PRO A 1 492 ? -13.610 25.656 9.075 1.00 61.56 492 PRO A C 1
ATOM 3955 O O . PRO A 1 492 ? -13.562 24.463 8.778 1.00 61.56 492 PRO A O 1
ATOM 3958 N N . VAL A 1 493 ? -12.599 26.302 9.654 1.00 66.50 493 VAL A N 1
ATOM 3959 C CA . VAL A 1 493 ? -11.316 25.706 10.044 1.00 66.50 493 VAL A CA 1
ATOM 3960 C C . VAL A 1 493 ? -11.187 25.813 11.558 1.00 66.50 493 VAL A C 1
ATOM 3962 O O . VAL A 1 493 ? -11.432 26.877 12.124 1.00 66.50 493 VAL A O 1
ATOM 3965 N N . LEU A 1 494 ? -10.806 24.719 12.216 1.00 67.00 494 LEU A N 1
ATOM 3966 C CA . LEU A 1 494 ? -10.471 24.740 13.634 1.00 67.00 494 LEU A CA 1
ATOM 3967 C C . LEU A 1 494 ? -8.983 25.046 13.773 1.00 67.00 494 LEU A C 1
ATOM 3969 O O . LEU A 1 494 ? -8.154 24.221 13.400 1.00 67.00 494 LEU A O 1
ATOM 3973 N N . GLU A 1 495 ? -8.642 26.214 14.305 1.00 77.06 495 GLU A N 1
ATOM 3974 C CA . GLU A 1 495 ? -7.257 26.544 14.632 1.00 77.06 495 GLU A CA 1
ATOM 3975 C C . GLU A 1 495 ? -6.983 26.232 16.105 1.00 77.06 495 GLU A C 1
ATOM 3977 O O . GLU A 1 495 ? -7.699 26.683 17.000 1.00 77.06 495 GLU A O 1
ATOM 3982 N N . VAL A 1 496 ? -5.950 25.432 16.349 1.00 70.81 496 VAL A N 1
ATOM 3983 C CA . VAL A 1 496 ? -5.428 25.141 17.681 1.00 70.81 496 VAL A CA 1
ATOM 3984 C C . VAL A 1 496 ? -4.023 25.700 17.742 1.00 70.81 496 VAL A C 1
ATOM 3986 O O . VAL A 1 496 ? -3.140 25.280 16.997 1.00 70.81 496 VAL A O 1
ATOM 3989 N N . GLU A 1 497 ? -3.824 26.655 18.638 1.00 77.50 497 GLU A N 1
ATOM 3990 C CA . GLU A 1 497 ? -2.544 27.313 18.831 1.00 77.50 497 GLU A CA 1
ATOM 3991 C C . GLU A 1 497 ? -1.967 26.945 20.192 1.00 77.50 497 GLU A C 1
ATOM 3993 O O . GLU A 1 497 ? -2.577 27.200 21.230 1.00 77.50 497 GLU A O 1
ATOM 3998 N N . PHE A 1 498 ? -0.780 26.342 20.180 1.00 69.12 498 PHE A N 1
ATOM 3999 C CA . PHE A 1 498 ? -0.025 26.071 21.396 1.00 69.12 498 PHE A CA 1
ATOM 4000 C C . PHE A 1 498 ? 0.904 27.243 21.663 1.00 69.12 498 PHE A C 1
ATOM 4002 O O . PHE A 1 498 ? 1.934 27.382 21.013 1.00 69.12 498 PHE A O 1
ATOM 4009 N N . SER A 1 499 ? 0.536 28.083 22.626 1.00 59.53 499 SER A N 1
ATOM 4010 C CA . SER A 1 499 ? 1.292 29.280 23.009 1.00 59.53 499 SER A CA 1
ATOM 4011 C C . SER A 1 499 ? 2.435 29.012 23.998 1.00 59.53 499 SER A C 1
ATOM 4013 O O . SER A 1 499 ? 3.045 29.961 24.481 1.00 59.53 499 SER A O 1
ATOM 4015 N N . GLU A 1 500 ? 2.719 27.750 24.331 1.00 62.16 500 GLU A N 1
ATOM 4016 C CA . GLU A 1 500 ? 3.749 27.372 25.305 1.00 62.16 500 GLU A CA 1
ATOM 4017 C C . GLU A 1 500 ? 4.882 26.576 24.644 1.00 62.16 500 GLU A C 1
ATOM 4019 O O . GLU A 1 500 ? 4.663 25.525 24.039 1.00 62.16 500 GLU A O 1
ATOM 4024 N N . MET A 1 501 ? 6.115 27.062 24.793 1.00 64.56 501 MET A N 1
ATOM 4025 C CA . MET A 1 501 ? 7.331 26.316 24.482 1.00 64.56 501 MET A CA 1
ATOM 4026 C C . MET A 1 501 ? 7.685 25.369 25.625 1.00 64.56 501 MET A C 1
ATOM 4028 O O . MET A 1 501 ? 7.780 25.775 26.786 1.00 64.56 501 MET A O 1
ATOM 4032 N N . LEU A 1 502 ? 7.950 24.111 25.269 1.00 61.88 502 LEU A N 1
ATOM 4033 C CA . LEU A 1 502 ? 8.476 23.099 26.180 1.00 61.88 502 LEU A CA 1
ATOM 4034 C C . LEU A 1 502 ? 10.018 23.064 26.119 1.00 61.88 502 LEU A C 1
ATOM 4036 O O . LEU A 1 502 ? 10.580 23.227 25.031 1.00 61.88 502 LEU A O 1
ATOM 4040 N N . PRO A 1 503 ? 10.718 22.795 27.242 1.00 55.78 503 PRO A N 1
ATOM 4041 C CA . PRO A 1 503 ? 12.188 22.748 27.296 1.00 55.78 503 PRO A CA 1
ATOM 4042 C C . PRO A 1 503 ? 12.826 21.760 26.307 1.00 55.78 503 PRO A C 1
ATOM 4044 O O . PRO A 1 503 ? 13.929 21.978 25.816 1.00 55.78 503 PRO A O 1
ATOM 4047 N N . GLU A 1 504 ? 12.111 20.684 25.982 1.00 54.66 504 GLU A N 1
ATOM 4048 C CA . GLU A 1 504 ? 12.528 19.628 25.052 1.00 54.66 504 GLU A CA 1
ATOM 4049 C C . GLU A 1 504 ? 12.625 20.074 23.580 1.00 54.66 504 GLU A C 1
ATOM 4051 O O . GLU A 1 504 ? 13.202 19.359 22.762 1.00 54.66 504 GLU A O 1
ATOM 4056 N N . ASN A 1 505 ? 12.132 21.273 23.248 1.00 51.88 505 ASN A N 1
ATOM 4057 C CA . ASN A 1 505 ? 12.134 21.831 21.891 1.00 51.88 505 ASN A CA 1
ATOM 4058 C C . ASN A 1 505 ? 13.278 22.836 21.636 1.00 51.88 505 ASN A C 1
ATOM 4060 O O . ASN A 1 505 ? 13.281 23.523 20.613 1.00 51.88 505 ASN A O 1
ATOM 4064 N N . LEU A 1 506 ? 14.246 22.954 22.553 1.00 55.12 506 LEU A N 1
ATOM 4065 C CA . LEU A 1 506 ? 15.388 23.865 22.431 1.00 55.12 506 LEU A CA 1
ATOM 4066 C C . LEU A 1 506 ? 16.510 23.229 21.592 1.00 55.12 506 LEU A C 1
ATOM 4068 O O . LEU A 1 506 ? 17.269 22.392 22.082 1.00 55.12 506 LEU A O 1
ATOM 4072 N N . ILE A 1 507 ? 16.650 23.647 20.331 1.00 53.31 507 ILE A N 1
ATOM 4073 C CA . ILE A 1 507 ? 17.715 23.169 19.434 1.00 53.31 507 ILE A CA 1
ATOM 4074 C C . ILE A 1 507 ? 18.741 24.285 19.207 1.00 53.31 507 ILE A C 1
ATOM 4076 O O . ILE A 1 507 ? 18.398 25.374 18.742 1.00 53.31 507 ILE A O 1
ATOM 4080 N N . ILE A 1 508 ? 20.015 24.007 19.511 1.00 55.84 508 ILE A N 1
ATOM 4081 C CA . ILE A 1 508 ? 21.133 24.899 19.179 1.00 55.84 508 ILE A CA 1
ATOM 4082 C C . ILE A 1 508 ? 21.453 24.738 17.691 1.00 55.84 508 ILE A C 1
ATOM 4084 O O . ILE A 1 508 ? 21.892 23.671 17.260 1.00 55.84 508 ILE A O 1
ATOM 4088 N N . SER A 1 509 ? 21.263 25.795 16.903 1.00 41.09 509 SER A N 1
ATOM 4089 C CA . SER A 1 509 ? 21.575 25.784 15.467 1.00 41.09 509 SER A CA 1
ATOM 4090 C C . SER A 1 509 ? 23.074 25.962 15.202 1.00 41.09 509 SER A C 1
ATOM 4092 O O . SER A 1 509 ? 23.615 25.410 14.243 1.00 41.09 509 SER A O 1
ATOM 4094 N N . SER A 1 510 ? 23.764 26.727 16.052 1.00 48.53 510 SER A N 1
ATOM 4095 C CA . SER A 1 510 ? 25.201 26.971 15.955 1.00 48.53 510 SER A CA 1
ATOM 4096 C C . SER A 1 510 ? 25.794 27.474 17.274 1.00 48.53 510 SER A C 1
ATOM 4098 O O . SER A 1 510 ? 25.146 28.190 18.039 1.00 48.53 510 SER A O 1
ATOM 4100 N N . ILE A 1 511 ? 27.058 27.111 17.513 1.00 56.62 511 ILE A N 1
ATOM 4101 C CA . ILE A 1 511 ? 27.906 27.678 18.565 1.00 56.62 511 ILE A CA 1
ATOM 4102 C C . ILE A 1 511 ? 29.073 28.358 17.859 1.00 56.62 511 ILE A C 1
ATOM 4104 O O . ILE A 1 511 ? 29.877 27.693 17.205 1.00 56.62 511 ILE A O 1
ATOM 4108 N N . THR A 1 512 ? 29.168 29.681 17.980 1.00 52.28 512 THR A N 1
ATOM 4109 C CA . THR A 1 512 ? 30.298 30.433 17.417 1.00 52.28 512 THR A CA 1
ATOM 4110 C C . THR A 1 512 ? 31.312 30.731 18.519 1.00 52.28 512 THR A C 1
ATOM 4112 O O . THR A 1 512 ? 31.005 31.540 19.397 1.00 52.28 512 THR A O 1
ATOM 4115 N N . PRO A 1 513 ? 32.516 30.128 18.500 1.00 53.41 513 PRO A N 1
ATOM 4116 C CA . PRO A 1 513 ? 33.572 30.516 19.421 1.00 53.41 513 PRO A CA 1
ATOM 4117 C C . PRO A 1 513 ? 34.094 31.906 19.048 1.00 53.41 513 PRO A C 1
ATOM 4119 O O . PRO A 1 513 ? 34.488 32.158 17.906 1.00 53.41 513 PRO A O 1
ATOM 4122 N N . LEU A 1 514 ? 34.130 32.817 20.018 1.00 46.09 514 LEU A N 1
ATOM 4123 C CA . LEU A 1 514 ? 34.842 34.081 19.862 1.00 46.09 514 LEU A CA 1
ATOM 4124 C C . LEU A 1 514 ? 36.345 33.814 19.970 1.00 46.09 514 LEU A C 1
ATOM 4126 O O . LEU A 1 514 ? 36.909 33.740 21.060 1.00 46.09 514 LEU A O 1
ATOM 4130 N N . ASN A 1 515 ? 37.005 33.664 18.822 1.00 43.31 515 ASN A N 1
ATOM 4131 C CA . ASN A 1 515 ? 38.458 33.755 18.770 1.00 43.31 515 ASN A CA 1
ATOM 4132 C C . ASN A 1 515 ? 38.840 35.183 19.168 1.00 43.31 515 ASN A C 1
ATOM 4134 O O . ASN A 1 515 ? 38.675 36.112 18.376 1.00 43.31 515 ASN A O 1
ATOM 4138 N N . HIS A 1 516 ? 39.357 35.372 20.382 1.00 40.97 516 HIS A N 1
ATOM 4139 C CA . HIS A 1 516 ? 40.162 36.557 20.631 1.00 40.97 516 HIS A CA 1
ATOM 4140 C C . HIS A 1 516 ? 41.404 36.447 19.735 1.00 40.97 516 HIS A C 1
ATOM 4142 O O . HIS A 1 516 ? 42.111 35.439 19.826 1.00 40.97 516 HIS A O 1
ATOM 4148 N N . PRO A 1 517 ? 41.680 37.424 18.852 1.00 37.56 517 PRO A N 1
ATOM 4149 C CA . PRO A 1 517 ? 43.018 37.541 18.304 1.00 37.56 517 PRO A CA 1
ATOM 4150 C C . PRO A 1 517 ? 43.944 37.754 19.504 1.00 37.56 517 PRO A C 1
ATOM 4152 O O . PRO A 1 517 ? 43.714 38.659 20.307 1.00 37.56 517 PRO A O 1
ATOM 4155 N N . THR A 1 518 ? 44.900 36.844 19.677 1.00 39.59 518 THR A N 1
ATOM 4156 C CA . THR A 1 518 ? 45.997 36.985 20.644 1.00 39.59 518 THR A CA 1
ATOM 4157 C C . THR A 1 518 ? 46.713 38.311 20.486 1.00 39.59 518 THR A C 1
ATOM 4159 O O . THR A 1 518 ? 46.951 38.680 19.310 1.00 39.59 518 THR A O 1
#

Foldseek 3Di:
DDPDPFDQALQQSPDGFPDWAFLPHVLQVTDDTDGHHPVLRVVLVVPLVVVVSLLCLLVLLLLLVLVQQGPDKDKAFQNDADPVVRFGWIAISPGDTFGNDWDWDDDPQAIDIGGRDPVRVVVVVVVVVVDDDDDHDDDDHPSPPDDDAPQPRDDDPDLSVLLSLLSSQCRLCSVVVNSVLQPDVLSSCSNVVNDPDGPKDKDLDDPVVVLVVAQLFKWKKKWKDDQVQQFIWIWTAHGNNLTIMIGGRDRRHHDDIWMWMWIQHSLVRDIDIDTDDDPPDDDPPDPDPVVSVVVSRQCSLVSSQVSSCSRRVDPDRNSHNPPPPWWFWDKAKEKEKDKFKEKAKEWEWDDDDDDPPDFADDQAPVPKFKAFQVVRDTDPCLVVVQVVVLVCLVVDDAPDKDKDFSQPPGQGMWIDRDPPDTTGTRGIMIIMGMDIWIFIDIDIDIRPGNVDDDAQVVVVVVCVVVVPDDDPDDDPPTDTDDPVVVVVDPGHHHYDYDSGDDSVSHGHPDYDYPPDPD

=== Feature glossary ===
Feature key, reading from the visual/contextual features back to the raw sequence:

Rendered structure images. Six rendered views show the 3D structure from the faces of a cube — i.e. along ±x, ±y, ±z. Rendering representation is drawn randomly per protein from cartoon (secondary-structure ribbons), sticks (backbone bonds), or molecular surface; coloring is either N→C rainbow (blue at the N-terminus through red at the C-terminus) or one color per chain.

Contact-map, Ramachandran, and PAE plots. The contact map is a binary N×N matrix image: pixel (i, j) is dark where Cα_i and Cα_j are within 8 Å and |i−j|>4. Because the |i−j|>4 filter removes local helical contacts, off-diagonal stripes parallel to the main diagonal indicate parallel β-sheets; stripes perpendicular to it indicate antiparallel β-sheets. The Ramachandran plot scatters every residue's (φ, ψ) pair against the sterically allowed regions. The PAE heatmap renders the predicted-aligned-error matrix.

InterPro / GO / CATH / organism. Database cross-references. InterPro integrates a dozen domain/family signature databases into unified entries with residue-range hits. GO terms attach function/process/location labels with evidence codes. CATH codes position the fold in a four-level structural taxonomy. Organism is the NCBI-taxonomy species name.

Nearest PDB structures. The Foldseek neighbor list gives the closest experimentally determined structures in the PDB, ranked by structural alignment. TM-score near 1 means near-identical fold; near 0.3 means only rough topology match. This is how one finds what a novel AlphaFold prediction most resembles in the solved-structure universe.

Predicted aligned error. PAE(i, j) answers: if I align the predicted and true structures on residue i, how far off (in Å) do I expect residue j to be? A block-diagonal PAE matrix with low values on the blocks and high values off-diagonal is the signature of a multi-domain protein with confidently predicted domains but uncertain inter-domain orientation.

Solvent-accessible surface area. Accessible surface area quantifies burial. A residue with SASA near zero is packed into the hydrophobic core; one with SASA >100 Å² sits on the surface. Computed here via the Shrake–Rupley numerical algorithm with a 1.4 Å probe.

B-factor. B-factor (Debye–Waller factor) reflects atomic displacement in the crystal lattice. It is an experimental observable (units Å²), not a prediction; low values mean the atom is pinned down, high values mean it moves or is heterogeneous across the crystal.

pLDDT. For AlphaFold models, the B-factor field carries pLDDT — the model's own estimate of local accuracy on a 0–100 scale. Regions with pLDDT<50 should be treated as essentially unmodeled; they often correspond to intrinsically disordered segments.

Backbone torsions (φ/ψ). φ (phi) and ψ (psi) are the two rotatable backbone dihedrals per residue: φ is the C(i-1)–N–Cα–C torsion, ψ is the N–Cα–C–N(i+1) torsion, both in degrees on (−180°, 180°]. α-helical residues cluster near (−60°, −45°); β-strand residues near (−120°, +130°). A Ramachandran plot is simply a scatter of (φ, ψ) for every residue.

Radius of gyration, Cα contacts, bounding box. Radius of gyration (Rg) is the root-mean-square distance of Cα atoms from their centroid — a single number for overall size and compactness. A globular domain of N residues has Rg ≈ 2.2·N^0.38 Å; an extended or disordered chain has a much larger Rg. The Cα contact count is the number of residue pairs whose Cα atoms are within 8 Å and are more than four positions apart in sequence — a standard proxy for tertiary packing density. The bounding box is the smallest axis-aligned box enclosing all Cα atoms.

Secondary structure (3-state, P-SEA). Three-state secondary structure (P-SEA) collapses the eight DSSP classes into helix (a), strand (b), and coil (c). P-SEA assigns these from Cα geometry alone — distances and angles — without requiring backbone oxygens, so it works on any Cα trace.

Secondary structure (8-state, DSSP). DSSP 8-state secondary structure assigns each residue one of H (α-helix), G (3₁₀-helix), I (π-helix), E (extended β-strand), B (isolated β-bridge), T (hydrogen-bonded turn), S (bend), or '-' (coil). The assignment is computed from backbone hydrogen-bond geometry via the Kabsch–Sander algorithm.

Foldseek 3Di. A 3Di character summarizes, for each residue, the relative orientation of the Cα frame of its nearest spatial neighbor. Because it encodes fold topology rather than chemistry, 3Di alignments detect remote structural similarity that sequence alignment misses.

mmCIF coordinates. The mmCIF block holds the 3D Cartesian coordinates of each backbone atom (N, Cα, C, O) in ångströms. mmCIF is the PDB's canonical archive format — a tagged-loop text representation of the atomic model.

Sequence. Sequence gives the chain of amino acids in standard one-letter code (A=alanine, C=cysteine, …, Y=tyrosine), read N→C. It is the only feature that is directly encoded by the gene; all structural features are derived from the folded form of this sequence.